Protein AF-0000000074122117 (afdb_homodimer)

Structure (mmCIF, N/CA/C/O backbone):
data_AF-0000000074122117-model_v1
#
loop_
_entity.id
_entity.type
_entity.pdbx_description
1 polymer 'Major facilitator superfamily (MFS) profile domain-containing protein'
#
loop_
_atom_site.group_PDB
_atom_site.id
_atom_site.type_symbol
_atom_site.label_atom_id
_atom_site.label_alt_id
_atom_site.label_comp_id
_atom_site.label_asym_id
_atom_site.label_entity_id
_atom_site.label_seq_id
_atom_site.pdbx_PDB_ins_code
_atom_site.Cartn_x
_atom_site.Cartn_y
_atom_site.Cartn_z
_atom_site.occupancy
_atom_site.B_iso_or_equiv
_atom_site.auth_seq_id
_atom_site.auth_comp_id
_atom_site.auth_asym_id
_atom_site.auth_atom_id
_atom_site.pdbx_PDB_model_num
ATOM 1 N N . MET A 1 1 ? -17.969 27.672 57.812 1 28.55 1 MET A N 1
ATOM 2 C CA . MET A 1 1 ? -18.094 28.297 56.5 1 28.55 1 MET A CA 1
ATOM 3 C C . MET A 1 1 ? -16.734 28.375 55.781 1 28.55 1 MET A C 1
ATOM 5 O O . MET A 1 1 ? -16.656 28.781 54.625 1 28.55 1 MET A O 1
ATOM 9 N N . GLU A 1 2 ? -15.688 28.516 56.375 1 30.06 2 GLU A N 1
ATOM 10 C CA . GLU A 1 2 ? -14.297 28.781 56 1 30.06 2 GLU A CA 1
ATOM 11 C C . GLU A 1 2 ? -13.688 27.578 55.25 1 30.06 2 GLU A C 1
ATOM 13 O O . GLU A 1 2 ? -12.906 27.75 54.312 1 30.06 2 GLU A O 1
ATOM 18 N N . PRO A 1 3 ? -13.758 26.375 55.938 1 35.97 3 PRO A N 1
ATOM 19 C CA . PRO A 1 3 ? -12.969 25.25 55.438 1 35.97 3 PRO A CA 1
ATOM 20 C C . PRO A 1 3 ? -13.367 24.828 54.031 1 35.97 3 PRO A C 1
ATOM 22 O O . PRO A 1 3 ? -12.617 24.125 53.375 1 35.97 3 PRO A O 1
ATOM 25 N N . LEU A 1 4 ? -14.664 24.875 53.688 1 36.16 4 LEU A N 1
ATOM 26 C CA . LEU A 1 4 ? -15.125 24.5 52.344 1 36.16 4 LEU A CA 1
ATOM 27 C C . LEU A 1 4 ? -14.422 25.328 51.281 1 36.16 4 LEU A C 1
ATOM 29 O O . LEU A 1 4 ? -14.367 24.906 50.125 1 36.16 4 LEU A O 1
ATOM 33 N N . GLU A 1 5 ? -14.125 26.547 51.531 1 36.44 5 GLU A N 1
ATOM 34 C CA . GLU A 1 5 ? -13.453 27.484 50.625 1 36.44 5 GLU A CA 1
ATOM 35 C C . GLU A 1 5 ? -12.031 27.016 50.312 1 36.44 5 GLU A C 1
ATOM 37 O O . GLU A 1 5 ? -11.539 27.25 49.219 1 36.44 5 GLU A O 1
ATOM 42 N N . GLU A 1 6 ? -11.289 26.609 51.281 1 34.12 6 GLU A N 1
ATOM 43 C CA . GLU A 1 6 ? -9.875 26.266 51.125 1 34.12 6 GLU A CA 1
ATOM 44 C C . GLU A 1 6 ? -9.703 25.047 50.219 1 34.12 6 GLU A C 1
ATOM 46 O O . GLU A 1 6 ? -8.711 24.953 49.469 1 34.12 6 GLU A O 1
ATOM 51 N N . MET A 1 7 ? -10.453 23.984 50.469 1 32.41 7 MET A N 1
ATOM 52 C CA . MET A 1 7 ? -10.273 22.75 49.688 1 32.41 7 MET A CA 1
ATOM 53 C C . MET A 1 7 ? -10.562 23.016 48.219 1 32.41 7 MET A C 1
ATOM 55 O O . MET A 1 7 ? -10.141 22.234 47.375 1 32.41 7 MET A O 1
ATOM 59 N N . ALA A 1 8 ? -11.5 23.875 47.781 1 37.84 8 ALA A N 1
ATOM 60 C CA . ALA A 1 8 ? -11.836 24.391 46.438 1 37.84 8 ALA A CA 1
ATOM 61 C C . ALA A 1 8 ? -10.609 25.016 45.781 1 37.84 8 ALA A C 1
ATOM 63 O O . ALA A 1 8 ? -10.547 25.109 44.562 1 37.84 8 ALA A O 1
ATOM 64 N N . GLU A 1 9 ? -9.742 25.672 46.406 1 34.53 9 GLU A N 1
ATOM 65 C CA . GLU A 1 9 ? -8.508 26.328 45.938 1 34.53 9 GLU A CA 1
ATOM 66 C C . GLU A 1 9 ? -7.465 25.312 45.531 1 34.53 9 GLU A C 1
ATOM 68 O O . GLU A 1 9 ? -6.637 25.594 44.656 1 34.53 9 GLU A O 1
ATOM 73 N N . ILE A 1 10 ? -6.988 24.344 46.312 1 32.84 10 ILE A N 1
ATOM 74 C CA . ILE A 1 10 ? -5.906 23.391 46.125 1 32.84 10 ILE A CA 1
ATOM 75 C C . ILE A 1 10 ? -6.293 22.359 45.094 1 32.84 10 ILE A C 1
ATOM 77 O O . ILE A 1 10 ? -5.586 21.359 44.875 1 32.84 10 ILE A O 1
ATOM 81 N N . LEU A 1 11 ? -7.617 22.078 44.844 1 33.84 11 LEU A N 1
ATOM 82 C CA . LEU A 1 11 ? -7.922 21.062 43.812 1 33.84 11 LEU A CA 1
ATOM 83 C C . LEU A 1 11 ? -7.191 21.375 42.5 1 33.84 11 LEU A C 1
ATOM 85 O O . LEU A 1 11 ? -7.383 22.438 41.938 1 33.84 11 LEU A O 1
ATOM 89 N N . PRO A 1 12 ? -5.934 20.984 42.406 1 33.81 12 PRO A N 1
ATOM 90 C CA . PRO A 1 12 ? -4.996 21.469 41.406 1 33.81 12 PRO A CA 1
ATOM 91 C C . PRO A 1 12 ? -5.664 21.734 40.062 1 33.81 12 PRO A C 1
ATOM 93 O O . PRO A 1 12 ? -6.633 21.047 39.688 1 33.81 12 PRO A O 1
ATOM 96 N N . ASN A 1 13 ? -5.879 22.953 39.5 1 31.83 13 ASN A N 1
ATOM 97 C CA . ASN A 1 13 ? -6.457 23.5 38.281 1 31.83 13 ASN A CA 1
ATOM 98 C C . ASN A 1 13 ? -6.23 22.578 37.094 1 31.83 13 ASN A C 1
ATOM 100 O O . ASN A 1 13 ? -5.211 22.688 36.406 1 31.83 13 ASN A O 1
ATOM 104 N N . VAL A 1 14 ? -6.363 21.297 37.125 1 38.88 14 VAL A N 1
ATOM 105 C CA . VAL A 1 14 ? -6.566 20.281 36.094 1 38.88 14 VAL A CA 1
ATOM 106 C C . VAL A 1 14 ? -7.371 20.859 34.938 1 38.88 14 VAL A C 1
ATOM 108 O O . VAL A 1 14 ? -8.602 20.922 35 1 38.88 14 VAL A O 1
ATOM 111 N N . SER A 1 15 ? -7.148 22.109 34.438 1 35.97 15 SER A N 1
ATOM 112 C CA . SER A 1 15 ? -7.707 23.125 33.531 1 35.97 15 SER A CA 1
ATOM 113 C C . SER A 1 15 ? -8.242 22.516 32.25 1 35.97 15 SER A C 1
ATOM 115 O O . SER A 1 15 ? -7.809 21.438 31.844 1 35.97 15 SER A O 1
ATOM 117 N N . ALA A 1 16 ? -9.43 22.984 31.656 1 43 16 ALA A N 1
ATOM 118 C CA . ALA A 1 16 ? -10.086 22.766 30.359 1 43 16 ALA A CA 1
ATOM 119 C C . ALA A 1 16 ? -9.055 22.453 29.281 1 43 16 ALA A C 1
ATOM 121 O O . ALA A 1 16 ? -9.328 21.672 28.359 1 43 16 ALA A O 1
ATOM 122 N N . SER A 1 17 ? -7.887 22.875 29.516 1 45.34 17 SER A N 1
ATOM 123 C CA . SER A 1 17 ? -6.773 22.656 28.594 1 45.34 17 SER A CA 1
ATOM 124 C C . SER A 1 17 ? -6.258 21.219 28.672 1 45.34 17 SER A C 1
ATOM 126 O O . SER A 1 17 ? -5.875 20.625 27.672 1 45.34 17 SER A O 1
ATOM 128 N N . SER A 1 18 ? -6.191 20.656 29.953 1 45.94 18 SER A N 1
ATOM 129 C CA . SER A 1 18 ? -5.695 19.281 30.109 1 45.94 18 SER A CA 1
ATOM 130 C C . SER A 1 18 ? -6.707 18.266 29.594 1 45.94 18 SER A C 1
ATOM 132 O O . SER A 1 18 ? -6.328 17.25 29 1 45.94 18 SER A O 1
ATOM 134 N N . ILE A 1 19 ? -7.957 18.359 30.062 1 41.88 19 ILE A N 1
ATOM 135 C CA . ILE A 1 19 ? -9.016 17.484 29.578 1 41.88 19 ILE A CA 1
ATOM 136 C C . ILE A 1 19 ? -9.125 17.578 28.062 1 41.88 19 ILE A C 1
ATOM 138 O O . ILE A 1 19 ? -9.297 16.562 27.375 1 41.88 19 ILE A O 1
ATOM 142 N N . GLU A 1 20 ? -9.125 18.891 27.625 1 44.41 20 GLU A N 1
ATOM 143 C CA . GLU A 1 20 ? -9.109 19.125 26.188 1 44.41 20 GLU A CA 1
ATOM 144 C C . GLU A 1 20 ? -7.93 18.406 25.531 1 44.41 20 GLU A C 1
ATOM 146 O O . GLU A 1 20 ? -8.07 17.859 24.438 1 44.41 20 GLU A O 1
ATOM 151 N N . LYS A 1 21 ? -6.961 18.594 26.328 1 50.91 21 LYS A N 1
ATOM 152 C CA . LYS A 1 21 ? -5.766 17.922 25.828 1 50.91 21 LYS A CA 1
ATOM 153 C C . LYS A 1 21 ? -5.941 16.406 25.844 1 50.91 21 LYS A C 1
ATOM 155 O O . LYS A 1 21 ? -5.473 15.711 24.938 1 50.91 21 LYS A O 1
ATOM 160 N N . GLN A 1 22 ? -6.637 15.906 26.922 1 49.81 22 GLN A N 1
ATOM 161 C CA . GLN A 1 22 ? -6.809 14.469 27.078 1 49.81 22 GLN A CA 1
ATOM 162 C C . GLN A 1 22 ? -7.766 13.914 26.031 1 49.81 22 GLN A C 1
ATOM 164 O O . GLN A 1 22 ? -7.543 12.828 25.484 1 49.81 22 GLN A O 1
ATOM 169 N N . LYS A 1 23 ? -9.008 14.508 26 1 52 23 LYS A N 1
ATOM 170 C CA . LYS A 1 23 ? -10 14.078 25.016 1 52 23 LYS A CA 1
ATOM 171 C C . LYS A 1 23 ? -9.438 14.141 23.609 1 52 23 LYS A C 1
ATOM 173 O O . LYS A 1 23 ? -9.695 13.258 22.781 1 52 23 LYS A O 1
ATOM 178 N N . LEU A 1 24 ? -8.766 15.203 23.484 1 55.75 24 LEU A N 1
ATOM 179 C CA . LEU A 1 24 ? -8.078 15.359 22.203 1 55.75 24 LEU A CA 1
ATOM 180 C C . LEU A 1 24 ? -7.133 14.188 21.953 1 55.75 24 LEU A C 1
ATOM 182 O O . LEU A 1 24 ? -7.02 13.711 20.828 1 55.75 24 LEU A O 1
ATOM 186 N N . SER A 1 25 ? -6.871 13.672 23.203 1 63.41 25 SER A N 1
ATOM 187 C CA . SER A 1 25 ? -5.934 12.562 23.125 1 63.41 25 SER A CA 1
ATOM 188 C C . SER A 1 25 ? -6.641 11.273 22.719 1 63.41 25 SER A C 1
ATOM 190 O O . SER A 1 25 ? -6.141 10.508 21.891 1 63.41 25 SER A O 1
ATOM 192 N N . TRP A 1 26 ? -7.938 11.172 23.359 1 68.5 26 TRP A N 1
ATOM 193 C CA . TRP A 1 26 ? -8.656 9.938 23.062 1 68.5 26 TRP A CA 1
ATOM 194 C C . TRP A 1 26 ? -9.102 9.898 21.594 1 68.5 26 TRP A C 1
ATOM 196 O O . TRP A 1 26 ? -8.969 8.875 20.922 1 68.5 26 TRP A O 1
ATOM 206 N N . TRP A 1 27 ? -9.562 11.031 21.156 1 71.5 27 TRP A N 1
ATOM 207 C CA . TRP A 1 27 ? -10.016 11.102 19.766 1 71.5 27 TRP A CA 1
ATOM 208 C C . TRP A 1 27 ? -8.836 10.977 18.812 1 71.5 27 TRP A C 1
ATOM 210 O O . TRP A 1 27 ? -8.961 10.391 17.734 1 71.5 27 TRP A O 1
ATOM 220 N N . ALA A 1 28 ? -7.812 11.453 19.312 1 74 28 ALA A N 1
ATOM 221 C CA . ALA A 1 28 ? -6.605 11.336 18.5 1 74 28 ALA A CA 1
ATOM 222 C C . ALA A 1 28 ? -6.156 9.883 18.391 1 74 28 ALA A C 1
ATOM 224 O O . ALA A 1 28 ? -5.762 9.43 17.312 1 74 28 ALA A O 1
ATOM 225 N N . PHE A 1 29 ? -6.383 9.273 19.5 1 75.19 29 PHE A N 1
ATOM 226 C CA . PHE A 1 29 ? -6.004 7.863 19.516 1 75.19 29 PHE A CA 1
ATOM 227 C C . PHE A 1 29 ? -6.887 7.055 18.578 1 75.19 29 PHE A C 1
ATOM 229 O O . PHE A 1 29 ? -6.391 6.258 17.781 1 75.19 29 PHE A O 1
ATOM 236 N N . TRP A 1 30 ? -8.109 7.297 18.609 1 77.44 30 TRP A N 1
ATOM 237 C CA . TRP A 1 30 ? -9.039 6.543 17.781 1 77.44 30 TRP A CA 1
ATOM 238 C C . TRP A 1 30 ? -8.852 6.887 16.297 1 77.44 30 TRP A C 1
ATOM 240 O O . TRP A 1 30 ? -9 6.023 15.438 1 77.44 30 TRP A O 1
ATOM 250 N N . SER A 1 31 ? -8.477 8.109 16.141 1 79.44 31 SER A N 1
ATOM 251 C CA . SER A 1 31 ? -8.273 8.516 14.75 1 79.44 31 SER A CA 1
ATOM 252 C C . SER A 1 31 ? -7.043 7.844 14.148 1 79.44 31 SER A C 1
ATOM 254 O O . SER A 1 31 ? -7.039 7.465 12.977 1 79.44 31 SER A O 1
ATOM 256 N N . VAL A 1 32 ? -6.113 7.633 15.008 1 80.44 32 VAL A N 1
ATOM 257 C CA . VAL A 1 32 ? -4.902 6.957 14.547 1 80.44 32 VAL A CA 1
ATOM 258 C C . VAL A 1 32 ? -5.195 5.48 14.297 1 80.44 32 VAL A C 1
ATOM 260 O O . VAL A 1 32 ? -4.734 4.906 13.312 1 80.44 32 VAL A O 1
ATOM 263 N N . PHE A 1 33 ? -5.953 4.961 15.133 1 82.56 33 PHE A N 1
ATOM 264 C CA . PHE A 1 33 ? -6.332 3.557 15.008 1 82.56 33 PHE A CA 1
ATOM 265 C C . PHE A 1 33 ? -7.148 3.326 13.742 1 82.56 33 PHE A C 1
ATOM 267 O O . PHE A 1 33 ? -6.902 2.367 13.008 1 82.56 33 PHE A O 1
ATOM 274 N N . LEU A 1 34 ? -7.992 4.184 13.5 1 82.81 34 LEU A N 1
ATOM 275 C CA . LEU A 1 34 ? -8.836 4.082 12.312 1 82.81 34 LEU A CA 1
ATOM 276 C C . LEU A 1 34 ? -7.996 4.203 11.047 1 82.81 34 LEU A C 1
ATOM 278 O O . LEU A 1 34 ? -8.188 3.439 10.094 1 82.81 34 LEU A O 1
ATOM 282 N N . THR A 1 35 ? -7.129 5.117 11.141 1 82.81 35 THR A N 1
ATOM 283 C CA . THR A 1 35 ? -6.281 5.32 9.969 1 82.81 35 THR A CA 1
ATOM 284 C C . THR A 1 35 ? -5.348 4.129 9.766 1 82.81 35 THR A C 1
ATOM 286 O O . THR A 1 35 ? -5.109 3.707 8.633 1 82.81 35 THR A O 1
ATOM 289 N N . TYR A 1 36 ? -4.938 3.531 10.852 1 86.12 36 TYR A N 1
ATOM 290 C CA . TYR A 1 36 ? -4.035 2.387 10.781 1 86.12 36 TYR A CA 1
ATOM 291 C C . TYR A 1 36 ? -4.746 1.165 10.211 1 86.12 36 TYR A C 1
ATOM 293 O O . TYR A 1 36 ? -4.258 0.539 9.273 1 86.12 36 TYR A O 1
ATOM 301 N N . PHE A 1 37 ? -5.867 0.873 10.656 1 87.81 37 PHE A N 1
ATOM 302 C CA . PHE A 1 37 ? -6.535 -0.372 10.289 1 87.81 37 PHE A CA 1
ATOM 303 C C . PHE A 1 37 ? -7.355 -0.193 9.023 1 87.81 37 PHE A C 1
ATOM 305 O O . PHE A 1 37 ? -7.453 -1.111 8.203 1 87.81 37 PHE A O 1
ATOM 312 N N . ALA A 1 38 ? -8 0.955 8.852 1 79.56 38 ALA A N 1
ATOM 313 C CA . ALA A 1 38 ? -8.867 1.18 7.695 1 79.56 38 ALA A CA 1
ATOM 314 C C . ALA A 1 38 ? -8.047 1.416 6.434 1 79.56 38 ALA A C 1
ATOM 316 O O . ALA A 1 38 ? -8.461 1.032 5.336 1 79.56 38 ALA A O 1
ATOM 317 N N . GLY A 1 39 ? -7.031 2.084 6.609 1 77.44 39 GLY A N 1
ATOM 318 C CA . GLY A 1 39 ? -6.273 2.479 5.434 1 77.44 39 GLY A CA 1
ATOM 319 C C . GLY A 1 39 ? -5.203 1.476 5.047 1 77.44 39 GLY A C 1
ATOM 320 O O . GLY A 1 39 ? -5.453 0.561 4.258 1 77.44 39 GLY A O 1
ATOM 321 N N . GLY A 1 40 ? -4.215 1.462 5.891 1 82.12 40 GLY A N 1
ATOM 322 C CA . GLY A 1 40 ? -3.023 0.724 5.496 1 82.12 40 GLY A CA 1
ATOM 323 C C . GLY A 1 40 ? -3.141 -0.769 5.742 1 82.12 40 GLY A C 1
ATOM 324 O O . GLY A 1 40 ? -2.781 -1.574 4.879 1 82.12 40 GLY A O 1
ATOM 325 N N . PHE A 1 41 ? -3.742 -1.18 6.816 1 91.88 41 PHE A N 1
ATOM 326 C CA . PHE A 1 41 ? -3.768 -2.592 7.184 1 91.88 41 PHE A CA 1
ATOM 327 C C . PHE A 1 41 ? -4.691 -3.373 6.258 1 91.88 41 PHE A C 1
ATOM 329 O O . PHE A 1 41 ? -4.332 -4.449 5.773 1 91.88 41 PHE A O 1
ATOM 336 N N . GLN A 1 42 ? -5.875 -2.805 6.105 1 90.62 42 GLN A N 1
ATOM 337 C CA . GLN A 1 42 ? -6.836 -3.467 5.227 1 90.62 42 GLN A CA 1
ATOM 338 C C . GLN A 1 42 ? -6.293 -3.582 3.805 1 90.62 42 GLN A C 1
ATOM 340 O O . GLN A 1 42 ? -6.488 -4.602 3.143 1 90.62 42 GLN A O 1
ATOM 345 N N . TYR A 1 43 ? -5.68 -2.613 3.393 1 88.62 43 TYR A N 1
ATOM 346 C CA . TYR A 1 43 ? -5.078 -2.615 2.062 1 88.62 43 TYR A CA 1
ATOM 347 C C . TYR A 1 43 ? -4.012 -3.697 1.951 1 88.62 43 TYR A C 1
ATOM 349 O O . TYR A 1 43 ? -4.031 -4.504 1.019 1 88.62 43 TYR A O 1
ATOM 357 N N . GLY A 1 44 ? -3.143 -3.711 2.879 1 89.5 44 GLY A N 1
ATOM 358 C CA . GLY A 1 44 ? -2.07 -4.691 2.877 1 89.5 44 GLY A CA 1
ATOM 359 C C . GLY A 1 44 ? -2.568 -6.121 2.969 1 89.5 44 GLY A C 1
ATOM 360 O O . GLY A 1 44 ? -2.078 -7 2.256 1 89.5 44 GLY A O 1
ATOM 361 N N . TYR A 1 45 ? -3.525 -6.301 3.779 1 92.81 45 TYR A N 1
ATOM 362 C CA . TYR A 1 45 ? -4.051 -7.652 3.951 1 92.81 45 TYR A CA 1
ATOM 363 C C . TYR A 1 45 ? -4.758 -8.125 2.689 1 92.81 45 TYR A C 1
ATOM 365 O O . TYR A 1 45 ? -4.637 -9.289 2.303 1 92.81 45 TYR A O 1
ATOM 373 N N . SER A 1 46 ? -5.496 -7.227 2.141 1 90.94 46 SER A N 1
ATOM 374 C CA . SER A 1 46 ? -6.242 -7.602 0.945 1 90.94 46 SER A CA 1
ATOM 375 C C . SER A 1 46 ? -5.305 -7.965 -0.202 1 90.94 46 SER A C 1
ATOM 377 O O . SER A 1 46 ? -5.586 -8.883 -0.976 1 90.94 46 SER A O 1
ATOM 379 N N . ILE A 1 47 ? -4.246 -7.258 -0.301 1 88.25 47 ILE A N 1
ATOM 380 C CA . ILE A 1 47 ? -3.273 -7.547 -1.351 1 88.25 47 ILE A CA 1
ATOM 381 C C . ILE A 1 47 ? -2.49 -8.805 -0.991 1 88.25 47 ILE A C 1
ATOM 383 O O . ILE A 1 47 ? -2.336 -9.711 -1.819 1 88.25 47 ILE A O 1
ATOM 387 N N . GLY A 1 48 ? -2.064 -8.891 0.208 1 90.62 48 GLY A N 1
ATOM 388 C CA . GLY A 1 48 ? -1.232 -10 0.648 1 90.62 48 GLY A CA 1
ATOM 389 C C . GLY A 1 48 ? -1.962 -11.336 0.65 1 90.62 48 GLY A C 1
ATOM 390 O O . GLY A 1 48 ? -1.375 -12.367 0.334 1 90.62 48 GLY A O 1
ATOM 391 N N . SER A 1 49 ? -3.209 -11.312 0.997 1 91.31 49 SER A N 1
ATOM 392 C CA . SER A 1 49 ? -3.959 -12.555 1.098 1 91.31 49 SER A CA 1
ATOM 393 C C . SER A 1 49 ? -4.098 -13.234 -0.263 1 91.31 49 SER A C 1
ATOM 395 O O . SER A 1 49 ? -3.916 -14.445 -0.382 1 91.31 49 SER A O 1
ATOM 397 N N . VAL A 1 50 ? -4.355 -12.445 -1.259 1 89.31 50 VAL A N 1
ATOM 398 C CA . VAL A 1 50 ? -4.516 -13 -2.598 1 89.31 50 VAL A CA 1
ATOM 399 C C . VAL A 1 50 ? -3.158 -13.43 -3.146 1 89.31 50 VAL A C 1
ATOM 401 O O . VAL A 1 50 ? -3.037 -14.5 -3.75 1 89.31 50 VAL A O 1
ATOM 404 N N . ASN A 1 51 ? -2.18 -12.656 -2.855 1 88.75 51 ASN A N 1
ATOM 405 C CA . ASN A 1 51 ? -0.846 -12.977 -3.352 1 88.75 51 ASN A CA 1
ATOM 406 C C . ASN A 1 51 ? -0.289 -14.234 -2.688 1 88.75 51 ASN A C 1
ATOM 408 O O . ASN A 1 51 ? 0.368 -15.047 -3.34 1 88.75 51 ASN A O 1
ATOM 412 N N . ALA A 1 52 ? -0.532 -14.32 -1.439 1 88.06 52 ALA A N 1
ATOM 413 C CA . ALA A 1 52 ? -0.036 -15.477 -0.702 1 88.06 52 ALA A CA 1
ATOM 414 C C . ALA A 1 52 ? -0.725 -16.766 -1.166 1 88.06 52 ALA A C 1
ATOM 416 O O . ALA A 1 52 ? -0.13 -17.844 -1.131 1 88.06 52 ALA A O 1
ATOM 417 N N . ALA A 1 53 ? -1.946 -16.641 -1.611 1 87.62 53 ALA A N 1
ATOM 418 C CA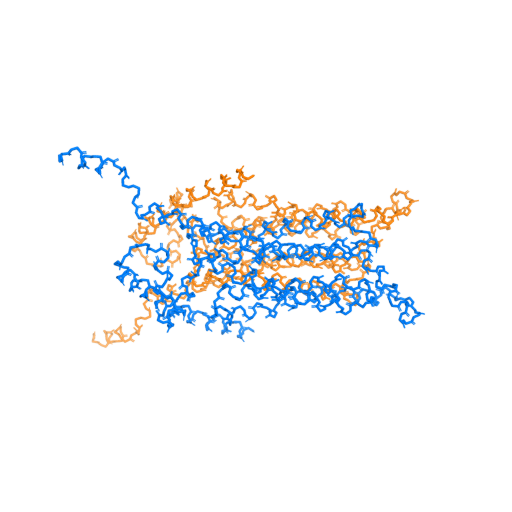 . ALA A 1 53 ? -2.705 -17.812 -2.068 1 87.62 53 ALA A CA 1
ATOM 419 C C . ALA A 1 53 ? -2.699 -17.906 -3.59 1 87.62 53 ALA A C 1
ATOM 421 O O . ALA A 1 53 ? -3.65 -18.406 -4.191 1 87.62 53 ALA A O 1
ATOM 422 N N . ALA A 1 54 ? -1.678 -17.453 -4.125 1 86.81 54 ALA A N 1
ATOM 423 C CA . ALA A 1 54 ? -1.607 -17.438 -5.582 1 86.81 54 ALA A CA 1
ATOM 424 C C . ALA A 1 54 ? -1.668 -18.844 -6.152 1 86.81 54 ALA A C 1
ATOM 426 O O . ALA A 1 54 ? -2.406 -19.109 -7.105 1 86.81 54 ALA A O 1
ATOM 427 N N . VAL A 1 55 ? -0.959 -19.812 -5.527 1 83.62 55 VAL A N 1
ATOM 428 C CA . VAL A 1 55 ? -0.851 -21.172 -6.047 1 83.62 55 VAL A CA 1
ATOM 429 C C . VAL A 1 55 ? -2.207 -21.859 -5.953 1 83.62 55 VAL A C 1
ATOM 431 O O . VAL A 1 55 ? -2.742 -22.328 -6.965 1 83.62 55 VAL A O 1
ATOM 434 N N . PRO A 1 56 ? -2.787 -21.844 -4.82 1 86.25 56 PRO A N 1
ATOM 435 C CA . PRO A 1 56 ? -4.086 -22.516 -4.75 1 86.25 56 PRO A CA 1
ATOM 436 C C . PRO A 1 56 ? -5.164 -21.812 -5.574 1 86.25 56 PRO A C 1
ATOM 438 O O . PRO A 1 56 ? -6.062 -22.469 -6.105 1 86.25 56 PRO A O 1
ATOM 441 N N . ILE A 1 57 ? -5.105 -20.594 -5.723 1 87 57 ILE A N 1
ATOM 442 C CA . ILE A 1 57 ? -6.094 -19.875 -6.516 1 87 57 ILE A CA 1
ATOM 443 C C . ILE A 1 57 ? -5.926 -20.219 -7.992 1 87 57 ILE A C 1
ATOM 445 O O . ILE A 1 57 ? -6.914 -20.422 -8.703 1 87 57 ILE A O 1
ATOM 449 N N . GLN A 1 58 ? -4.715 -20.281 -8.383 1 85.81 58 GLN A N 1
ATOM 450 C CA . GLN A 1 58 ? -4.465 -20.625 -9.773 1 85.81 58 GLN A CA 1
ATOM 451 C C . GLN A 1 58 ? -4.898 -22.062 -10.07 1 85.81 58 GLN A C 1
ATOM 453 O O . GLN A 1 58 ? -5.422 -22.344 -11.148 1 85.81 58 GLN A O 1
ATOM 458 N N . THR A 1 59 ? -4.648 -22.906 -9.133 1 84.38 59 THR A N 1
ATOM 459 C CA . THR A 1 59 ? -5.109 -24.281 -9.281 1 84.38 59 THR A CA 1
ATOM 460 C C . THR A 1 59 ? -6.633 -24.328 -9.344 1 84.38 59 THR A C 1
ATOM 462 O O . THR A 1 59 ? -7.195 -25.078 -10.148 1 84.38 59 THR A O 1
ATOM 465 N N . ALA A 1 60 ? -7.242 -23.562 -8.547 1 85.81 60 ALA A N 1
ATOM 466 C CA . ALA A 1 60 ? -8.703 -23.516 -8.547 1 85.81 60 ALA A CA 1
ATOM 467 C C . ALA A 1 60 ? -9.234 -22.953 -9.859 1 85.81 60 ALA A C 1
ATOM 469 O O . ALA A 1 60 ? -10.266 -23.422 -10.367 1 85.81 60 ALA A O 1
ATOM 470 N N . LEU A 1 61 ? -8.57 -22 -10.359 1 86.38 61 LEU A N 1
ATOM 471 C CA . LEU A 1 61 ? -8.977 -21.406 -11.625 1 86.38 61 LEU A CA 1
ATOM 472 C C . LEU A 1 61 ? -8.906 -22.438 -12.75 1 86.38 61 LEU A C 1
ATOM 474 O O . LEU A 1 61 ? -9.766 -22.469 -13.633 1 86.38 61 LEU A O 1
ATOM 478 N N . GLN A 1 62 ? -7.867 -23.172 -12.664 1 85.25 62 GLN A N 1
ATOM 479 C CA . GLN A 1 62 ? -7.723 -24.234 -13.648 1 85.25 62 GLN A CA 1
ATOM 480 C C . GLN A 1 62 ? -8.852 -25.266 -13.523 1 85.25 62 GLN A C 1
ATOM 482 O O . GLN A 1 62 ? -9.398 -25.719 -14.531 1 85.25 62 GLN A O 1
ATOM 487 N N . ASP A 1 63 ? -9.18 -25.594 -12.344 1 84.81 63 ASP A N 1
ATOM 488 C CA . ASP A 1 63 ? -10.242 -26.562 -12.094 1 84.81 63 ASP A CA 1
ATOM 489 C C . ASP A 1 63 ? -11.594 -26.031 -12.555 1 84.81 63 ASP A C 1
ATOM 491 O O . ASP A 1 63 ? -12.391 -26.766 -13.133 1 84.81 63 ASP A O 1
ATOM 495 N N . TYR A 1 64 ? -11.805 -24.75 -12.219 1 83.75 64 TYR A N 1
ATOM 496 C CA . TYR A 1 64 ? -13.07 -24.141 -12.625 1 83.75 64 TYR A CA 1
ATOM 497 C C . TYR A 1 64 ? -13.203 -24.094 -14.141 1 83.75 64 TYR A C 1
ATOM 499 O O . TYR A 1 64 ? -14.281 -24.359 -14.68 1 83.75 64 TYR A O 1
ATOM 507 N N . HIS A 1 65 ? -12.148 -23.734 -14.797 1 82.5 65 HIS A N 1
ATOM 508 C CA . HIS A 1 65 ? -12.156 -23.688 -16.25 1 82.5 65 HIS A CA 1
ATOM 509 C C . HIS A 1 65 ? -12.352 -25.062 -16.859 1 82.5 65 HIS A C 1
ATOM 511 O O . HIS A 1 65 ? -13.047 -25.219 -17.859 1 82.5 65 HIS A O 1
ATOM 517 N N . MET A 1 66 ? -11.711 -26.031 -16.281 1 83.25 66 MET A N 1
ATOM 518 C CA . MET A 1 66 ? -11.883 -27.406 -16.734 1 83.25 66 MET A CA 1
ATOM 519 C C . MET A 1 66 ? -13.328 -27.859 -16.578 1 83.25 66 MET A C 1
ATOM 521 O O . MET A 1 66 ? -13.867 -28.547 -17.453 1 83.25 66 MET A O 1
ATOM 525 N N . MET A 1 67 ? -13.922 -27.516 -15.555 1 81.62 67 MET A N 1
ATOM 526 C CA . MET A 1 67 ? -15.305 -27.891 -15.297 1 81.62 67 MET A CA 1
ATOM 527 C C . MET A 1 67 ? -16.25 -27.172 -16.25 1 81.62 67 MET A C 1
ATOM 529 O O . MET A 1 67 ? -17.234 -27.766 -16.719 1 81.62 67 MET A O 1
ATOM 533 N N . ARG A 1 68 ? -15.922 -25.953 -16.578 1 79.38 68 ARG A N 1
ATOM 534 C CA . ARG A 1 68 ? -16.812 -25.141 -17.406 1 79.38 68 ARG A CA 1
ATOM 535 C C . ARG A 1 68 ? -16.578 -25.422 -18.891 1 79.38 68 ARG A C 1
ATOM 537 O O . ARG A 1 68 ? -17.531 -25.5 -19.672 1 79.38 68 ARG A O 1
ATOM 544 N N . HIS A 1 69 ? -15.273 -25.453 -19.25 1 81.5 69 HIS A N 1
ATOM 545 C CA . HIS A 1 69 ? -14.961 -25.531 -20.672 1 81.5 69 HIS A CA 1
ATOM 546 C C . HIS A 1 69 ? -14.391 -26.906 -21.047 1 81.5 69 HIS A C 1
ATOM 548 O O . HIS A 1 69 ? -14.172 -27.188 -22.219 1 81.5 69 HIS A O 1
ATOM 554 N N . ASN A 1 70 ? -14.188 -27.859 -20.047 1 80.25 70 ASN A N 1
ATOM 555 C CA . ASN A 1 70 ? -13.648 -29.203 -20.266 1 80.25 70 ASN A CA 1
ATOM 556 C C . ASN A 1 70 ? -12.289 -29.156 -20.953 1 80.25 70 ASN A C 1
ATOM 558 O O . ASN A 1 70 ? -11.984 -29.984 -21.812 1 80.25 70 ASN A O 1
ATOM 562 N N . GLN A 1 71 ? -11.578 -28.031 -20.844 1 82.88 71 GLN A N 1
ATOM 563 C CA . GLN A 1 71 ? -10.234 -27.859 -21.375 1 82.88 71 GLN A CA 1
ATOM 564 C C . GLN A 1 71 ? -9.312 -27.188 -20.344 1 82.88 71 GLN A C 1
ATOM 566 O O . GLN A 1 71 ? -9.781 -26.438 -19.484 1 82.88 71 GLN A O 1
ATOM 571 N N . THR A 1 72 ? -8.047 -27.719 -20.406 1 82.94 72 THR A N 1
ATOM 572 C CA . THR A 1 72 ? -7.066 -27.094 -19.516 1 82.94 72 THR A CA 1
ATOM 573 C C . THR A 1 72 ? -6.613 -25.75 -20.078 1 82.94 72 THR A C 1
ATOM 575 O O . THR A 1 72 ? -6.504 -25.578 -21.297 1 82.94 72 THR A O 1
ATOM 578 N N . MET A 1 73 ? -6.52 -24.844 -19.266 1 81.31 73 MET A N 1
ATOM 579 C CA . MET A 1 73 ? -6.078 -23.516 -19.688 1 81.31 73 MET A CA 1
ATOM 580 C C . MET A 1 73 ? -4.59 -23.516 -20.016 1 81.31 73 MET A C 1
ATOM 582 O O . MET A 1 73 ? -3.805 -24.219 -19.359 1 81.31 73 MET A O 1
ATOM 586 N N . THR A 1 74 ? -4.363 -22.828 -21.078 1 80.88 74 THR A N 1
ATOM 587 C CA . THR A 1 74 ? -2.959 -22.594 -21.391 1 80.88 74 THR A CA 1
ATOM 588 C C . THR A 1 74 ? -2.316 -21.688 -20.359 1 80.88 74 THR A C 1
ATOM 590 O O . THR A 1 74 ? -3.016 -20.984 -19.609 1 80.88 74 THR A O 1
ATOM 593 N N . GLU A 1 75 ? -1.046 -21.734 -20.25 1 78 75 GLU A N 1
ATOM 594 C CA . GLU A 1 75 ? -0.309 -20.875 -19.328 1 78 75 GLU A CA 1
ATOM 595 C C . GLU A 1 75 ? -0.644 -19.406 -19.562 1 78 75 GLU A C 1
ATOM 597 O O . GLU A 1 75 ? -0.752 -18.641 -18.609 1 78 75 GLU A O 1
ATOM 602 N N . ASN A 1 76 ? -0.879 -19.109 -20.797 1 80.12 76 ASN A N 1
ATOM 603 C CA . ASN A 1 76 ? -1.209 -17.719 -21.156 1 80.12 76 ASN A CA 1
ATOM 604 C C . ASN A 1 76 ? -2.59 -17.328 -20.641 1 80.12 76 ASN A C 1
ATOM 606 O O . ASN A 1 76 ? -2.768 -16.234 -20.094 1 80.12 76 ASN A O 1
ATOM 610 N N . GLN A 1 77 ? -3.551 -18.266 -20.812 1 83.44 77 GLN A N 1
ATOM 611 C CA . GLN A 1 77 ? -4.906 -17.984 -20.344 1 83.44 77 GLN A CA 1
ATOM 612 C C . GLN A 1 77 ? -4.953 -17.859 -18.828 1 83.44 77 GLN A C 1
ATOM 614 O O . GLN A 1 77 ? -5.656 -17 -18.297 1 83.44 77 GLN A O 1
ATOM 619 N N . LEU A 1 78 ? -4.176 -18.703 -18.203 1 84.56 78 LEU A N 1
ATOM 620 C CA . LEU A 1 78 ? -4.109 -18.672 -16.75 1 84.56 78 LEU A CA 1
ATOM 621 C C . LEU A 1 78 ? -3.475 -17.375 -16.266 1 84.56 78 LEU A C 1
ATOM 623 O O . LEU A 1 78 ? -3.943 -16.766 -15.305 1 84.56 78 LEU A O 1
ATOM 627 N N . GLN A 1 79 ? -2.5 -16.938 -17 1 84.31 79 GLN A N 1
ATOM 628 C CA . GLN A 1 79 ? -1.81 -15.703 -16.609 1 84.31 79 GLN A CA 1
ATOM 629 C C . GLN A 1 79 ? -2.711 -14.484 -16.797 1 84.31 79 GLN A C 1
ATOM 631 O O . GLN A 1 79 ? -2.715 -13.578 -15.961 1 84.31 79 GLN A O 1
ATOM 636 N N . VAL A 1 80 ? -3.443 -14.484 -17.812 1 84.62 80 VAL A N 1
ATOM 637 C CA . VAL A 1 80 ? -4.34 -13.367 -18.094 1 84.62 80 VAL A CA 1
ATOM 638 C C . VAL A 1 80 ? -5.422 -13.297 -17.016 1 84.62 80 VAL A C 1
ATOM 640 O O . VAL A 1 80 ? -5.762 -12.211 -16.531 1 84.62 80 VAL A O 1
ATOM 643 N N . LYS A 1 81 ? -5.949 -14.453 -16.703 1 87.62 81 LYS A N 1
ATOM 644 C CA . LYS A 1 81 ? -6.969 -14.492 -15.664 1 87.62 81 LYS A CA 1
ATOM 645 C C . LYS A 1 81 ? -6.398 -14.07 -14.312 1 87.62 81 LYS A C 1
ATOM 647 O O . LYS A 1 81 ? -7.043 -13.336 -13.562 1 87.62 81 LYS A O 1
ATOM 652 N N . TRP A 1 82 ? -5.203 -14.484 -14.062 1 88.75 82 TRP A N 1
ATOM 653 C CA . TRP A 1 82 ? -4.535 -14.141 -12.805 1 88.75 82 TRP A CA 1
ATOM 654 C C . TRP A 1 82 ? -4.293 -12.641 -12.711 1 88.75 82 TRP A C 1
ATOM 656 O O . TRP A 1 82 ? -4.66 -12.008 -11.719 1 88.75 82 TRP A O 1
ATOM 666 N N . VAL A 1 83 ? -3.797 -12.086 -13.773 1 87.12 83 VAL A N 1
ATOM 667 C CA . VAL A 1 83 ? -3.48 -10.656 -13.789 1 87.12 83 VAL A CA 1
ATOM 668 C C . VAL A 1 83 ? -4.766 -9.844 -13.703 1 87.12 83 VAL A C 1
ATOM 670 O O . VAL A 1 83 ? -4.793 -8.773 -13.086 1 87.12 83 VAL A O 1
ATOM 673 N N . SER A 1 84 ? -5.789 -10.383 -14.297 1 89.31 84 SER A N 1
ATOM 674 C CA . SER A 1 84 ? -7.078 -9.695 -14.227 1 89.31 84 SER A CA 1
ATOM 675 C C . SER A 1 84 ? -7.59 -9.641 -12.789 1 89.31 84 SER A C 1
ATOM 677 O O . SER A 1 84 ? -8.141 -8.625 -12.367 1 89.31 84 SER A O 1
ATOM 679 N N . ILE A 1 85 ? -7.402 -10.695 -12.055 1 90.25 85 ILE A N 1
ATOM 680 C CA . ILE A 1 85 ? -7.812 -10.75 -10.656 1 90.25 85 ILE A CA 1
ATOM 681 C C . ILE A 1 85 ? -6.988 -9.766 -9.836 1 90.25 85 ILE A C 1
ATOM 683 O O . ILE A 1 85 ? -7.527 -9.047 -8.992 1 90.25 85 ILE A O 1
ATOM 687 N N . LEU A 1 86 ? -5.746 -9.68 -10.172 1 90.56 86 LEU A N 1
ATOM 688 C CA . LEU A 1 86 ? -4.848 -8.789 -9.445 1 90.56 86 LEU A CA 1
ATOM 689 C C . LEU A 1 86 ? -5.156 -7.328 -9.766 1 90.56 86 LEU A C 1
ATOM 691 O O . LEU A 1 86 ? -5.129 -6.477 -8.875 1 90.56 86 LEU A O 1
ATOM 695 N N . ALA A 1 87 ? -5.574 -7.059 -10.984 1 91.81 87 ALA A N 1
ATOM 696 C CA . ALA A 1 87 ? -5.719 -5.695 -11.477 1 91.81 87 ALA A CA 1
ATOM 697 C C . ALA A 1 87 ? -7.031 -5.074 -11 1 91.81 87 ALA A C 1
ATOM 699 O O . ALA A 1 87 ? -7.176 -3.85 -10.984 1 91.81 87 ALA A O 1
ATOM 700 N N . CYS A 1 88 ? -7.941 -5.848 -10.656 1 93.5 88 CYS A N 1
ATOM 701 C CA . CYS A 1 88 ? -9.25 -5.328 -10.266 1 93.5 88 CYS A CA 1
ATOM 702 C C . CYS A 1 88 ? -9.156 -4.547 -8.961 1 93.5 88 CYS A C 1
ATOM 704 O O . CYS A 1 88 ? -9.867 -3.559 -8.773 1 93.5 88 CYS A O 1
ATOM 706 N N . PHE A 1 89 ? -8.297 -4.945 -8.086 1 92.31 89 PHE A N 1
ATOM 707 C CA . PHE A 1 89 ? -8.148 -4.273 -6.805 1 92.31 89 PHE A CA 1
ATOM 708 C C . PHE A 1 89 ? -7.656 -2.844 -6.996 1 92.31 89 PHE A C 1
ATOM 710 O O . PHE A 1 89 ? -8.305 -1.892 -6.555 1 92.31 89 PHE A O 1
ATOM 717 N N . PRO A 1 90 ? -6.531 -2.631 -7.711 1 92.25 90 PRO A N 1
ATOM 718 C CA . PRO A 1 90 ? -6.074 -1.255 -7.922 1 92.25 90 PRO A CA 1
ATOM 719 C C . PRO A 1 90 ? -7.039 -0.436 -8.773 1 92.25 90 PRO A C 1
ATOM 721 O O . PRO A 1 90 ? -7.152 0.779 -8.594 1 92.25 90 PRO A O 1
ATOM 724 N N . VAL A 1 91 ? -7.75 -1.025 -9.641 1 93.25 91 VAL A N 1
ATOM 725 C CA . VAL A 1 91 ? -8.75 -0.313 -10.422 1 93.25 91 VAL A CA 1
ATOM 726 C C . VAL A 1 91 ? -9.828 0.249 -9.5 1 93.25 91 VAL A C 1
ATOM 728 O O . VAL A 1 91 ? -10.219 1.411 -9.625 1 93.25 91 VAL A O 1
ATOM 731 N N . GLY A 1 92 ? -10.328 -0.573 -8.688 1 92.81 92 GLY A N 1
ATOM 732 C CA . GLY A 1 92 ? -11.258 -0.085 -7.684 1 92.81 92 GLY A CA 1
ATOM 733 C C . GLY A 1 92 ? -10.688 1.032 -6.828 1 92.81 92 GLY A C 1
ATOM 734 O O . GLY A 1 92 ? -11.398 1.975 -6.473 1 92.81 92 GLY A O 1
ATOM 735 N N . GLY A 1 93 ? -9.422 0.892 -6.496 1 90.75 93 GLY A N 1
ATOM 736 C CA . GLY A 1 93 ? -8.758 1.929 -5.723 1 90.75 93 GLY A CA 1
ATOM 737 C C . GLY A 1 93 ? -8.68 3.258 -6.449 1 90.75 93 GLY A C 1
ATOM 738 O O . GLY A 1 93 ? -8.875 4.316 -5.844 1 90.75 93 GLY A O 1
ATOM 739 N N . ILE A 1 94 ? -8.383 3.213 -7.727 1 89.81 94 ILE A N 1
ATOM 740 C CA . ILE A 1 94 ? -8.297 4.43 -8.531 1 89.81 94 ILE A CA 1
ATOM 741 C C . ILE A 1 94 ? -9.672 5.098 -8.594 1 89.81 94 ILE A C 1
ATOM 743 O O . ILE A 1 94 ? -9.789 6.309 -8.375 1 89.81 94 ILE A O 1
ATOM 747 N N . ILE A 1 95 ? -10.633 4.328 -8.805 1 90.94 95 ILE A N 1
ATOM 748 C CA . ILE A 1 95 ? -11.992 4.855 -8.859 1 90.94 95 ILE A CA 1
ATOM 749 C C . ILE A 1 95 ? -12.375 5.438 -7.5 1 90.94 95 ILE A C 1
ATOM 751 O O . ILE A 1 95 ? -12.953 6.523 -7.426 1 90.94 95 ILE A O 1
ATOM 755 N N . GLY A 1 96 ? -12.047 4.754 -6.469 1 88.94 96 GLY A N 1
ATOM 756 C CA . GLY A 1 96 ? -12.359 5.203 -5.121 1 88.94 96 GLY A CA 1
ATOM 757 C C . GLY A 1 96 ? -11.672 6.5 -4.75 1 88.94 96 GLY A C 1
ATOM 758 O O . GLY A 1 96 ? -12.242 7.332 -4.043 1 88.94 96 GLY A O 1
ATOM 759 N N . SER A 1 97 ? -10.477 6.68 -5.184 1 83.56 97 SER A N 1
ATOM 760 C CA . SER A 1 97 ? -9.711 7.883 -4.852 1 83.56 97 SER A CA 1
ATOM 761 C C . SER A 1 97 ? -10.391 9.133 -5.391 1 83.56 97 SER A C 1
ATOM 763 O O . SER A 1 97 ? -10.297 10.203 -4.789 1 83.56 97 SER A O 1
ATOM 765 N N . PHE A 1 98 ? -11.094 8.953 -6.457 1 82.56 98 PHE A N 1
ATOM 766 C CA . PHE A 1 98 ? -11.789 10.094 -7.043 1 82.56 98 PHE A CA 1
ATOM 767 C C . PHE A 1 98 ? -13.078 10.398 -6.281 1 82.56 98 PHE A C 1
ATOM 769 O O . PHE A 1 98 ? -13.586 11.516 -6.328 1 82.56 98 PHE A O 1
ATOM 776 N N . PHE A 1 99 ? -13.508 9.5 -5.598 1 84.81 99 PHE A N 1
ATOM 777 C CA . PHE A 1 99 ? -14.773 9.664 -4.895 1 84.81 99 PHE A CA 1
ATOM 778 C C . PHE A 1 99 ? -14.547 10.203 -3.486 1 84.81 99 PHE A C 1
ATOM 780 O O . PHE A 1 99 ? -15.5 10.516 -2.773 1 84.81 99 PHE A O 1
ATOM 787 N N . VAL A 1 100 ? -13.359 10.305 -3.062 1 80.81 100 VAL A N 1
ATOM 788 C CA . VAL A 1 100 ? -13.039 10.789 -1.723 1 80.81 100 VAL A CA 1
ATOM 789 C C . VAL A 1 100 ? -13.539 12.219 -1.556 1 80.81 100 VAL A C 1
ATOM 791 O O . VAL A 1 100 ? -14.102 12.57 -0.515 1 80.81 100 VAL A O 1
ATOM 794 N N . ASN A 1 101 ? -13.398 13.031 -2.561 1 72 101 ASN A N 1
ATOM 795 C CA . ASN A 1 101 ? -13.797 14.438 -2.502 1 72 101 ASN A CA 1
ATOM 796 C C . ASN A 1 101 ? -15.305 14.586 -2.348 1 72 101 ASN A C 1
ATOM 798 O O . ASN A 1 101 ? -15.773 15.492 -1.654 1 72 101 ASN A O 1
ATOM 802 N N . GLN A 1 102 ? -15.977 13.75 -2.951 1 77.56 102 GLN A N 1
ATOM 803 C CA . GLN A 1 102 ? -17.438 13.82 -2.865 1 77.56 102 GLN A CA 1
ATOM 804 C C . GLN A 1 102 ? -17.938 13.297 -1.519 1 77.56 102 GLN A C 1
ATOM 806 O O . GLN A 1 102 ? -18.922 13.797 -0.982 1 77.56 102 GLN A O 1
ATOM 811 N N . LEU A 1 103 ? -17.219 12.414 -0.986 1 81.19 103 LEU A N 1
ATOM 812 C CA . LEU A 1 103 ? -17.672 11.766 0.24 1 81.19 103 LEU A CA 1
ATOM 813 C C . LEU A 1 103 ? -17.281 12.586 1.464 1 81.19 103 LEU A C 1
ATOM 815 O O . LEU A 1 103 ? -17.844 12.398 2.547 1 81.19 103 LEU A O 1
ATOM 819 N N . ARG A 1 104 ? -16.312 13.391 1.195 1 74.12 104 ARG A N 1
ATOM 820 C CA . ARG A 1 104 ? -15.867 14.219 2.307 1 74.12 104 ARG A CA 1
ATOM 821 C C . ARG A 1 104 ? -16.953 15.195 2.74 1 74.12 104 ARG A C 1
ATOM 823 O O . ARG A 1 104 ? -16.938 15.695 3.865 1 74.12 104 ARG A O 1
ATOM 830 N N . LYS A 1 105 ? -17.875 15.391 1.842 1 72.19 105 LYS A N 1
ATOM 831 C CA . LYS A 1 105 ? -18.969 16.312 2.125 1 72.19 105 LYS A CA 1
ATOM 832 C C . LYS A 1 105 ? -19.984 15.711 3.094 1 72.19 105 LYS A C 1
ATOM 834 O O . LYS A 1 105 ? -20.719 16.438 3.756 1 72.19 105 LYS A O 1
ATOM 839 N N . PHE A 1 106 ? -19.938 14.414 3.188 1 76.62 106 PHE A N 1
ATOM 840 C CA . PHE A 1 106 ? -20.891 13.719 4.055 1 76.62 106 PHE A CA 1
ATOM 841 C C . PHE A 1 106 ? -20.281 13.484 5.434 1 76.62 106 PHE A C 1
ATOM 843 O O . PHE A 1 106 ? -19.109 13.758 5.656 1 76.62 106 PHE A O 1
ATOM 850 N N . GLU A 1 107 ? -21.156 13.031 6.328 1 77.44 107 GLU A N 1
ATOM 851 C CA . GLU A 1 107 ? -20.703 12.711 7.68 1 77.44 107 GLU A CA 1
ATOM 852 C C . GLU A 1 107 ? -19.75 11.523 7.676 1 77.44 107 GLU A C 1
ATOM 854 O O . GLU A 1 107 ? -20.047 10.484 7.074 1 77.44 107 GLU A O 1
ATOM 859 N N . TYR A 1 108 ? -18.688 11.703 8.312 1 79.69 108 TYR A N 1
ATOM 860 C CA . TYR A 1 108 ? -17.641 10.695 8.297 1 79.69 108 TYR A CA 1
ATOM 861 C C . TYR A 1 108 ? -18.109 9.391 8.93 1 79.69 108 TYR A C 1
ATOM 863 O O . TYR A 1 108 ? -17.812 8.305 8.43 1 79.69 108 TYR A O 1
ATOM 871 N N . ARG A 1 109 ? -19.016 9.523 9.938 1 80.75 109 ARG A N 1
ATOM 872 C CA . ARG A 1 109 ? -19.406 8.312 10.656 1 80.75 109 ARG A CA 1
ATOM 873 C C . ARG A 1 109 ? -20.281 7.418 9.781 1 80.75 109 ARG A C 1
ATOM 875 O O . ARG A 1 109 ? -20.016 6.219 9.664 1 80.75 109 ARG A O 1
ATOM 882 N N . LYS A 1 110 ? -21.234 7.988 9.211 1 83.56 110 LYS A N 1
ATOM 883 C CA . LYS A 1 110 ? -22.156 7.211 8.383 1 83.56 110 LYS A CA 1
ATOM 884 C C . LYS A 1 110 ? -21.453 6.707 7.121 1 83.56 110 LYS A C 1
ATOM 886 O O . LYS A 1 110 ? -21.656 5.566 6.707 1 83.56 110 LYS A O 1
ATOM 891 N N . THR A 1 111 ? -20.672 7.523 6.586 1 86.56 111 THR A N 1
ATOM 892 C CA . THR A 1 111 ? -19.969 7.16 5.359 1 86.56 111 THR A CA 1
ATOM 893 C C . THR A 1 111 ? -19 6.004 5.613 1 86.56 111 THR A C 1
ATOM 895 O O . THR A 1 111 ? -18.984 5.035 4.852 1 86.56 111 THR A O 1
ATOM 898 N N . LEU A 1 112 ? -18.297 6.047 6.707 1 87.75 112 LEU A N 1
ATOM 899 C CA . LEU A 1 112 ? -17.344 4.988 7.031 1 87.75 112 LEU A CA 1
ATOM 900 C C . LEU A 1 112 ? -18.078 3.689 7.367 1 87.75 112 LEU A C 1
ATOM 902 O O . LEU A 1 112 ? -17.609 2.607 7 1 87.75 112 LEU A O 1
ATOM 906 N N . ALA A 1 113 ? -19.203 3.844 7.984 1 88.06 113 ALA A N 1
ATOM 907 C CA . ALA A 1 113 ? -19.969 2.658 8.336 1 88.06 113 ALA A CA 1
ATOM 908 C C . ALA A 1 113 ? -20.484 1.946 7.094 1 88.06 113 ALA A C 1
ATOM 910 O O . ALA A 1 113 ? -20.422 0.719 6.996 1 88.06 113 ALA A O 1
ATOM 911 N N . ILE A 1 114 ? -20.938 2.709 6.219 1 90 114 ILE A N 1
ATOM 912 C CA . ILE A 1 114 ? -21.484 2.141 4.988 1 90 114 ILE A CA 1
ATOM 913 C C . ILE A 1 114 ? -20.359 1.502 4.176 1 90 114 ILE A C 1
ATOM 915 O O . ILE A 1 114 ? -20.5 0.387 3.67 1 90 114 ILE A O 1
ATOM 919 N N . LEU A 1 115 ? -19.312 2.119 4.113 1 91.69 115 LEU A N 1
ATOM 920 C CA . LEU A 1 115 ? -18.188 1.633 3.312 1 91.69 115 LEU A CA 1
ATOM 921 C C . LEU A 1 115 ? -17.609 0.358 3.91 1 91.69 115 LEU A C 1
ATOM 923 O O . LEU A 1 115 ? -17.328 -0.604 3.188 1 91.69 115 LEU A O 1
ATOM 927 N N . HIS A 1 116 ? -17.453 0.327 5.168 1 90.81 116 HIS A N 1
ATOM 928 C CA . HIS A 1 116 ? -16.875 -0.862 5.789 1 90.81 116 HIS A CA 1
ATOM 929 C C . HIS A 1 116 ? -17.875 -2.025 5.762 1 90.81 116 HIS A C 1
ATOM 931 O O . HIS A 1 116 ? -17.453 -3.188 5.699 1 90.81 116 HIS A O 1
ATOM 937 N N . SER A 1 117 ? -19.172 -1.692 5.773 1 92.75 117 SER A N 1
ATOM 938 C CA . SER A 1 117 ? -20.172 -2.74 5.586 1 92.75 117 SER A CA 1
ATOM 939 C C . SER A 1 117 ? -20.062 -3.355 4.191 1 92.75 117 SER A C 1
ATOM 941 O O . SER A 1 117 ? -20.266 -4.562 4.027 1 92.75 117 SER A O 1
ATOM 943 N N . ALA A 1 118 ? -19.734 -2.549 3.273 1 93.31 118 ALA A N 1
ATOM 944 C CA . ALA A 1 118 ? -19.562 -3.035 1.909 1 93.31 118 ALA A CA 1
ATOM 945 C C . ALA A 1 118 ? -18.359 -3.982 1.82 1 93.31 118 ALA A C 1
ATOM 947 O O . ALA A 1 118 ? -18.391 -4.941 1.043 1 93.31 118 ALA A O 1
ATOM 948 N N . THR A 1 119 ? -17.375 -3.76 2.617 1 92.81 119 THR A N 1
ATOM 949 C CA . THR A 1 119 ? -16.219 -4.633 2.621 1 92.81 119 THR A CA 1
ATOM 950 C C . THR A 1 119 ? -16.562 -5.996 3.207 1 92.81 119 THR A C 1
ATOM 952 O O . THR A 1 119 ? -16.047 -7.023 2.75 1 92.81 119 THR A O 1
ATOM 955 N N . VAL A 1 120 ? -17.406 -5.965 4.184 1 92.31 120 VAL A N 1
ATOM 956 C CA . VAL A 1 120 ? -17.828 -7.23 4.77 1 92.31 120 VAL A CA 1
ATOM 957 C C . VAL A 1 120 ? -18.594 -8.047 3.73 1 92.31 120 VAL A C 1
ATOM 959 O O . VAL A 1 120 ? -18.359 -9.25 3.58 1 92.31 120 VAL A O 1
ATOM 962 N N . LEU A 1 121 ? -19.391 -7.379 2.998 1 92.94 121 LEU A N 1
ATOM 963 C CA . LEU A 1 121 ? -20.141 -8.047 1.935 1 92.94 121 LEU A CA 1
ATOM 964 C C . LEU A 1 121 ? -19.188 -8.57 0.858 1 92.94 121 LEU A C 1
ATOM 966 O O . LEU A 1 121 ? -19.359 -9.68 0.353 1 92.94 121 LEU A O 1
ATOM 970 N N . ALA A 1 122 ? -18.234 -7.789 0.544 1 94.44 122 ALA A N 1
ATOM 971 C CA . ALA A 1 122 ? -17.25 -8.188 -0.468 1 94.44 122 ALA A CA 1
ATOM 972 C C . ALA A 1 122 ? -16.469 -9.406 -0.017 1 94.44 122 ALA A C 1
ATOM 974 O O . ALA A 1 122 ? -16.141 -10.273 -0.827 1 94.44 122 ALA A O 1
ATOM 975 N N . SER A 1 123 ? -16.141 -9.43 1.259 1 92.56 123 SER A N 1
ATOM 976 C CA . SER A 1 123 ? -15.398 -10.57 1.791 1 92.56 123 SER A CA 1
ATOM 977 C C . SER A 1 123 ? -16.203 -11.859 1.681 1 92.56 123 SER A C 1
ATOM 979 O O . SER A 1 123 ? -15.656 -12.93 1.445 1 92.56 123 SER A O 1
ATOM 981 N N . ILE A 1 124 ? -17.516 -11.75 1.828 1 91 124 ILE A N 1
ATOM 982 C CA . ILE A 1 124 ? -18.406 -12.898 1.667 1 91 124 ILE A CA 1
ATOM 983 C C . ILE A 1 124 ? -18.391 -13.352 0.209 1 91 124 ILE A C 1
ATOM 985 O O . ILE A 1 124 ? -18.375 -14.547 -0.073 1 91 124 ILE A O 1
ATOM 989 N N . LEU A 1 125 ? -18.391 -12.406 -0.663 1 90.94 125 LEU A N 1
ATOM 990 C CA . LEU A 1 125 ? -18.328 -12.742 -2.082 1 90.94 125 LEU A CA 1
ATOM 991 C C . LEU A 1 125 ? -17.047 -13.492 -2.404 1 90.94 125 LEU A C 1
ATOM 993 O O . LEU A 1 125 ? -17.062 -14.445 -3.188 1 90.94 125 LEU A O 1
ATOM 997 N N . LEU A 1 126 ? -15.945 -13.062 -1.803 1 90 126 LEU A N 1
ATOM 998 C CA . LEU A 1 126 ? -14.664 -13.734 -2.023 1 90 126 LEU A CA 1
ATOM 999 C C . LEU A 1 126 ? -14.703 -15.172 -1.518 1 90 126 LEU A C 1
ATOM 1001 O O . LEU A 1 126 ? -14.203 -16.078 -2.182 1 90 126 LEU A O 1
ATOM 1005 N N . ALA A 1 127 ? -15.328 -15.328 -0.414 1 86.38 127 ALA A N 1
ATOM 1006 C CA . ALA A 1 127 ? -15.406 -16.656 0.184 1 86.38 127 ALA A CA 1
ATOM 1007 C C . ALA A 1 127 ? -16.312 -17.562 -0.636 1 86.38 127 ALA A C 1
ATOM 1009 O O . ALA A 1 127 ? -16.094 -18.781 -0.683 1 86.38 127 ALA A O 1
ATOM 1010 N N . LEU A 1 128 ? -17.25 -17.031 -1.277 1 87.12 128 LEU A N 1
ATOM 1011 C CA . LEU A 1 128 ? -18.234 -17.812 -2.035 1 87.12 128 LEU A CA 1
ATOM 1012 C C . LEU A 1 128 ? -17.672 -18.219 -3.391 1 87.12 128 LEU A C 1
ATOM 1014 O O . LEU A 1 128 ? -18.266 -19.016 -4.105 1 87.12 128 LEU A O 1
ATOM 1018 N N . THR A 1 129 ? -16.547 -17.656 -3.748 1 84 129 THR A N 1
ATOM 1019 C CA . THR A 1 129 ? -15.938 -18 -5.023 1 84 129 THR A CA 1
ATOM 1020 C C . THR A 1 129 ? -15.641 -19.484 -5.098 1 84 129 THR A C 1
ATOM 1022 O O . THR A 1 129 ? -15.867 -20.125 -6.133 1 84 129 THR A O 1
ATOM 1025 N N . TYR A 1 130 ? -15.07 -20.016 -4 1 79 130 TYR A N 1
ATOM 1026 C CA . TYR A 1 130 ? -14.734 -21.422 -3.98 1 79 130 TYR A CA 1
ATOM 1027 C C . TYR A 1 130 ? -15.984 -22.297 -4.086 1 79 130 TYR A C 1
ATOM 1029 O O . TYR A 1 130 ? -16.016 -23.25 -4.852 1 79 130 TYR A O 1
ATOM 1037 N N . ALA A 1 131 ? -17 -21.891 -3.348 1 78.75 131 ALA A N 1
ATOM 1038 C CA . ALA A 1 131 ? -18.219 -22.672 -3.342 1 78.75 131 ALA A CA 1
ATOM 1039 C C . ALA A 1 131 ? -18.969 -22.531 -4.664 1 78.75 131 ALA A C 1
ATOM 1041 O O . ALA A 1 131 ? -19.562 -23.5 -5.152 1 78.75 131 ALA A O 1
ATOM 1042 N N . GLY A 1 132 ? -18.906 -21.406 -5.203 1 77.88 132 GLY A N 1
ATOM 1043 C CA . GLY A 1 132 ? -19.672 -21.156 -6.414 1 77.88 132 GLY A CA 1
ATOM 1044 C C . GLY A 1 132 ? -18.891 -21.438 -7.684 1 77.88 132 GLY A C 1
ATOM 1045 O O . GLY A 1 132 ? -19.469 -21.484 -8.773 1 77.88 132 GLY A O 1
ATOM 1046 N N . LYS A 1 133 ? -17.656 -21.688 -7.543 1 79.31 133 LYS A N 1
ATOM 1047 C CA . LYS A 1 133 ? -16.781 -21.969 -8.664 1 79.31 133 LYS A CA 1
ATOM 1048 C C . LYS A 1 133 ? -16.844 -20.859 -9.719 1 79.31 133 LYS A C 1
ATOM 1050 O O . LYS A 1 133 ? -16.953 -21.141 -10.914 1 79.31 133 LYS A O 1
ATOM 1055 N N . ALA A 1 134 ? -17 -19.641 -9.195 1 82.31 134 ALA A N 1
ATOM 1056 C CA . ALA A 1 134 ? -17.094 -18.484 -10.078 1 82.31 134 ALA A CA 1
ATOM 1057 C C . ALA A 1 134 ? -15.992 -17.469 -9.773 1 82.31 134 ALA A C 1
ATOM 1059 O O . ALA A 1 134 ? -15.992 -16.859 -8.703 1 82.31 134 ALA A O 1
ATOM 1060 N N . PHE A 1 135 ? -15.148 -17.375 -10.711 1 84.69 135 PHE A N 1
ATOM 1061 C CA . PHE A 1 135 ? -14.016 -16.469 -10.523 1 84.69 135 PHE A CA 1
ATOM 1062 C C . PHE A 1 135 ? -14.477 -15.008 -10.586 1 84.69 135 PHE A C 1
ATOM 1064 O O . PHE A 1 135 ? -13.797 -14.117 -10.078 1 84.69 135 PHE A O 1
ATOM 1071 N N . GLU A 1 136 ? -15.68 -14.766 -11.133 1 87.88 136 GLU A N 1
ATOM 1072 C CA . GLU A 1 136 ? -16.234 -13.422 -11.266 1 87.88 136 GLU A CA 1
ATOM 1073 C C . GLU A 1 136 ? -16.516 -12.805 -9.898 1 87.88 136 GLU A C 1
ATOM 1075 O O . GLU A 1 136 ? -16.422 -11.594 -9.727 1 87.88 136 GLU A O 1
ATOM 1080 N N . LEU A 1 137 ? -16.812 -13.719 -8.992 1 89.69 137 LEU A N 1
ATOM 1081 C CA . LEU A 1 137 ? -17.094 -13.242 -7.645 1 89.69 137 LEU A CA 1
ATOM 1082 C C . LEU A 1 137 ? -15.836 -12.688 -6.992 1 89.69 137 LEU A C 1
ATOM 1084 O O . LEU A 1 137 ? -15.898 -11.734 -6.211 1 89.69 137 LEU A O 1
ATOM 1088 N N . LEU A 1 138 ? -14.695 -13.258 -7.371 1 90.44 138 LEU A N 1
ATOM 1089 C CA . LEU A 1 138 ? -13.422 -12.766 -6.875 1 90.44 138 LEU A CA 1
ATOM 1090 C C . LEU A 1 138 ? -13.125 -11.375 -7.426 1 90.44 138 LEU A C 1
ATOM 1092 O O . LEU A 1 138 ? -12.656 -10.5 -6.695 1 90.44 138 LEU A O 1
ATOM 1096 N N . ILE A 1 139 ? -13.523 -11.188 -8.641 1 92.5 139 ILE A N 1
ATOM 1097 C CA . ILE A 1 139 ? -13.25 -9.93 -9.328 1 92.5 139 ILE A CA 1
ATOM 1098 C C . ILE A 1 139 ? -14.117 -8.82 -8.734 1 92.5 139 ILE A C 1
ATOM 1100 O O . ILE A 1 139 ? -13.617 -7.75 -8.391 1 92.5 139 ILE A O 1
ATOM 1104 N N . VAL A 1 140 ? -15.328 -9.125 -8.555 1 93.31 140 VAL A N 1
ATOM 1105 C CA . VAL A 1 140 ? -16.266 -8.125 -8.031 1 93.31 140 VAL A CA 1
ATOM 1106 C C . VAL A 1 140 ? -15.906 -7.801 -6.582 1 93.31 140 VAL A C 1
ATOM 1108 O O . VAL A 1 140 ? -15.93 -6.637 -6.176 1 93.31 140 VAL A O 1
ATOM 1111 N N . GLY A 1 141 ? -15.641 -8.82 -5.852 1 93.5 141 GLY A N 1
ATOM 1112 C CA . GLY A 1 141 ? -15.266 -8.602 -4.465 1 93.5 141 GLY A CA 1
ATOM 1113 C C . GLY A 1 141 ? -14.023 -7.742 -4.316 1 93.5 141 GLY A C 1
ATOM 1114 O O . GLY A 1 141 ? -13.992 -6.828 -3.49 1 93.5 141 GLY A O 1
ATOM 1115 N N . ARG A 1 142 ? -13.086 -7.961 -5.125 1 93.38 142 ARG A N 1
ATOM 1116 C CA . ARG A 1 142 ? -11.828 -7.227 -5.051 1 93.38 142 ARG A CA 1
ATOM 1117 C C . ARG A 1 142 ? -12.008 -5.789 -5.523 1 93.38 142 ARG A C 1
ATOM 1119 O O . ARG A 1 142 ? -11.336 -4.879 -5.027 1 93.38 142 ARG A O 1
ATOM 1126 N N . LEU A 1 143 ? -12.891 -5.621 -6.465 1 94.75 143 LEU A N 1
ATOM 1127 C CA . LEU A 1 143 ? -13.188 -4.273 -6.93 1 94.75 143 LEU A CA 1
ATOM 1128 C C . LEU A 1 143 ? -13.812 -3.441 -5.812 1 94.75 143 LEU A C 1
ATOM 1130 O O . LEU A 1 143 ? -13.43 -2.289 -5.602 1 94.75 143 LEU A O 1
ATOM 1134 N N . ILE A 1 144 ? -14.672 -4.059 -5.113 1 94.88 144 ILE A N 1
ATOM 1135 C CA . ILE A 1 144 ? -15.359 -3.377 -4.023 1 94.88 144 ILE A CA 1
ATOM 1136 C C . ILE A 1 144 ? -14.375 -3.078 -2.896 1 94.88 144 ILE A C 1
ATOM 1138 O O . ILE A 1 144 ? -14.352 -1.967 -2.363 1 94.88 144 ILE A O 1
ATOM 1142 N N . ILE A 1 145 ? -13.594 -4.035 -2.578 1 93.25 145 ILE A N 1
ATOM 1143 C CA . ILE A 1 145 ? -12.625 -3.865 -1.499 1 93.25 145 ILE A CA 1
ATOM 1144 C C . 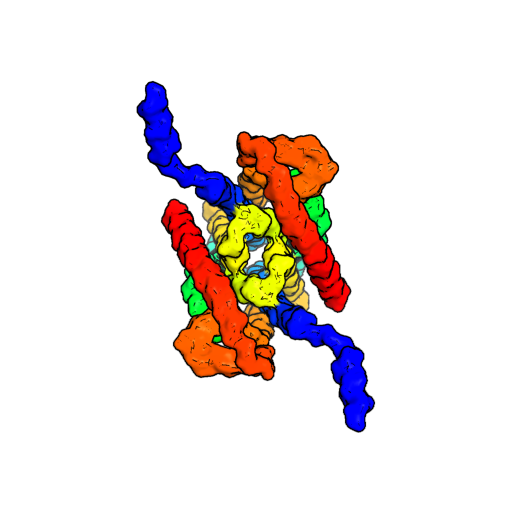ILE A 1 145 ? -11.633 -2.766 -1.866 1 93.25 145 ILE A C 1
ATOM 1146 O O . ILE A 1 145 ? -11.281 -1.93 -1.028 1 93.25 145 ILE A O 1
ATOM 1150 N N . GLY A 1 146 ? -11.203 -2.822 -3.111 1 92.38 146 GLY A N 1
ATOM 1151 C CA . GLY A 1 146 ? -10.32 -1.76 -3.568 1 92.38 146 GLY A CA 1
ATOM 1152 C C . GLY A 1 146 ? -10.953 -0.383 -3.482 1 92.38 146 GLY A C 1
ATOM 1153 O O . GLY A 1 146 ? -10.305 0.577 -3.059 1 92.38 146 GLY A O 1
ATOM 1154 N N . PHE A 1 147 ? -12.164 -0.307 -3.832 1 93.5 147 PHE A N 1
ATOM 1155 C CA . PHE A 1 147 ? -12.898 0.949 -3.771 1 93.5 147 PHE A CA 1
ATOM 1156 C C . PHE A 1 147 ? -13.008 1.444 -2.334 1 93.5 147 PHE A C 1
ATOM 1158 O O . PHE A 1 147 ? -12.781 2.623 -2.059 1 93.5 147 PHE A O 1
ATOM 1165 N N . VAL A 1 148 ? -13.32 0.592 -1.453 1 92.5 148 VAL A N 1
ATOM 1166 C CA . VAL A 1 148 ? -13.562 0.965 -0.064 1 92.5 148 VAL A CA 1
ATOM 1167 C C . VAL A 1 148 ? -12.25 1.332 0.612 1 92.5 148 VAL A C 1
ATOM 1169 O O . VAL A 1 148 ? -12.18 2.293 1.381 1 92.5 148 VAL A O 1
ATOM 1172 N N . THR A 1 149 ? -11.227 0.629 0.397 1 90.25 149 THR A N 1
ATOM 1173 C CA . THR A 1 149 ? -9.93 0.906 1.016 1 90.25 149 THR A CA 1
ATOM 1174 C C . THR A 1 149 ? -9.398 2.264 0.568 1 90.25 149 THR A C 1
ATOM 1176 O O . THR A 1 149 ? -8.781 2.986 1.356 1 90.25 149 THR A O 1
ATOM 1179 N N . ALA A 1 150 ? -9.688 2.568 -0.637 1 88.12 150 ALA A N 1
ATOM 1180 C CA . ALA A 1 150 ? -9.234 3.859 -1.147 1 88.12 150 ALA A CA 1
ATOM 1181 C C . ALA A 1 150 ? -10.086 5 -0.588 1 88.12 150 ALA A C 1
ATOM 1183 O O . ALA A 1 150 ? -9.555 6.055 -0.228 1 88.12 150 ALA A O 1
ATOM 1184 N N . THR A 1 151 ? -11.297 4.844 -0.496 1 89.25 151 THR A N 1
ATOM 1185 C CA . THR A 1 151 ? -12.188 5.902 -0.048 1 89.25 151 THR A CA 1
ATOM 1186 C C . THR A 1 151 ? -12.156 6.035 1.472 1 89.25 151 THR A C 1
ATOM 1188 O O . THR A 1 151 ? -11.781 7.086 1.999 1 89.25 151 THR A O 1
ATOM 1191 N N . ALA A 1 152 ? -12.391 4.961 2.145 1 86.69 152 ALA A N 1
ATOM 1192 C CA . ALA A 1 152 ? -12.453 4.992 3.604 1 86.69 152 ALA A CA 1
ATOM 1193 C C . ALA A 1 152 ? -11.047 4.992 4.211 1 86.69 152 ALA A C 1
ATOM 1195 O O . ALA A 1 152 ? -10.766 5.777 5.121 1 86.69 152 ALA A O 1
ATOM 1196 N N . GLY A 1 153 ? -10.18 4.207 3.744 1 84.31 153 GLY A N 1
ATOM 1197 C CA . GLY A 1 153 ? -8.891 3.953 4.359 1 84.31 153 GLY A CA 1
ATOM 1198 C C . GLY A 1 153 ? -7.891 5.07 4.133 1 84.31 153 GLY A C 1
ATOM 1199 O O . GLY A 1 153 ? -7.348 5.629 5.086 1 84.31 153 GLY A O 1
ATOM 1200 N N . THR A 1 154 ? -7.738 5.449 2.926 1 79.06 154 THR A N 1
ATOM 1201 C CA . THR A 1 154 ? -6.691 6.422 2.627 1 79.06 154 THR A CA 1
ATOM 1202 C C . THR A 1 154 ? -7.297 7.793 2.328 1 79.06 154 THR A C 1
ATOM 1204 O O . THR A 1 154 ? -6.57 8.781 2.211 1 79.06 154 THR A O 1
ATOM 1207 N N . GLY A 1 155 ? -8.586 7.836 2.258 1 83.38 155 GLY A N 1
ATOM 1208 C CA . GLY A 1 155 ? -9.242 9.102 1.984 1 83.38 155 GLY A CA 1
ATOM 1209 C C . GLY A 1 155 ? -9.828 9.75 3.225 1 83.38 155 GLY A C 1
ATOM 1210 O O . GLY A 1 155 ? -9.219 10.633 3.824 1 83.38 155 GLY A O 1
ATOM 1211 N N . ILE A 1 156 ? -10.797 9.141 3.764 1 82.31 156 ILE A N 1
ATOM 1212 C CA . ILE A 1 156 ? -11.609 9.758 4.809 1 82.31 156 ILE A CA 1
ATOM 1213 C C . ILE A 1 156 ? -10.914 9.594 6.16 1 82.31 156 ILE A C 1
ATOM 1215 O O . ILE A 1 156 ? -10.898 10.523 6.973 1 82.31 156 ILE A O 1
ATOM 1219 N N . ALA A 1 157 ? -10.328 8.492 6.402 1 83.75 157 ALA A N 1
ATOM 1220 C CA . ALA A 1 157 ? -9.742 8.211 7.711 1 83.75 157 ALA A CA 1
ATOM 1221 C C . ALA A 1 157 ? -8.602 9.172 8.023 1 83.75 157 ALA A C 1
ATOM 1223 O O . ALA A 1 157 ? -8.555 9.758 9.109 1 83.75 157 ALA A O 1
ATOM 1224 N N . PRO A 1 158 ? -7.723 9.367 7.082 1 80.06 158 PRO A N 1
ATOM 1225 C CA . PRO A 1 158 ? -6.664 10.344 7.367 1 80.06 158 PRO A CA 1
ATOM 1226 C C . PRO A 1 158 ? -7.191 11.766 7.492 1 80.06 158 PRO A C 1
ATOM 1228 O O . PRO A 1 158 ? -6.641 12.57 8.25 1 80.06 158 PRO A O 1
ATOM 1231 N N . LEU A 1 159 ? -8.164 12.047 6.723 1 78.25 159 LEU A N 1
ATOM 1232 C CA . LEU A 1 159 ? -8.766 13.375 6.84 1 78.25 159 LEU A CA 1
ATOM 1233 C C . LEU A 1 159 ? -9.367 13.57 8.227 1 78.25 159 LEU A C 1
ATOM 1235 O O . LEU A 1 159 ? -9.242 14.648 8.812 1 78.25 159 LEU A O 1
ATOM 1239 N N . TYR A 1 160 ? -9.992 12.602 8.648 1 79.75 160 TYR A N 1
ATOM 1240 C CA . TYR A 1 160 ? -10.531 12.648 10 1 79.75 160 TYR A CA 1
ATOM 1241 C C . TYR A 1 160 ? -9.414 12.789 11.031 1 79.75 160 TYR A C 1
ATOM 1243 O O . TYR A 1 160 ? -9.547 13.539 12 1 79.75 160 TYR A O 1
ATOM 1251 N N . MET A 1 161 ? -8.383 12.125 10.852 1 79.94 161 MET A N 1
ATOM 1252 C CA . MET A 1 161 ? -7.246 12.164 11.773 1 79.94 161 MET A CA 1
ATOM 1253 C C . MET A 1 161 ? -6.629 13.555 11.812 1 79.94 161 MET A C 1
ATOM 1255 O O . MET A 1 161 ? -6.262 14.047 12.883 1 79.94 161 MET A O 1
ATOM 1259 N N . VAL A 1 162 ? -6.539 14.117 10.617 1 73.38 162 VAL A N 1
ATOM 1260 C CA . VAL A 1 162 ? -5.938 15.445 10.523 1 73.38 162 VAL A CA 1
ATOM 1261 C C . VAL A 1 162 ? -6.828 16.469 11.234 1 73.38 162 VAL A C 1
ATOM 1263 O O . VAL A 1 162 ? -6.332 17.422 11.836 1 73.38 162 VAL A O 1
ATOM 1266 N N . GLU A 1 163 ? -8.055 16.234 11.258 1 72.75 163 GLU A N 1
ATOM 1267 C CA . GLU A 1 163 ? -9 17.156 11.867 1 72.75 163 GLU A CA 1
ATOM 1268 C C . GLU A 1 163 ? -9.008 17.016 13.383 1 72.75 163 GLU A C 1
ATOM 1270 O O . GLU A 1 163 ? -9.227 18 14.102 1 72.75 163 GLU A O 1
ATOM 1275 N N . VAL A 1 164 ? -8.805 15.852 13.844 1 73.5 164 VAL A N 1
ATOM 1276 C CA . VAL A 1 164 ? -9.016 15.617 15.266 1 73.5 164 VAL A CA 1
ATOM 1277 C C . VAL A 1 164 ? -7.664 15.531 15.977 1 73.5 164 VAL A C 1
ATOM 1279 O O . VAL A 1 164 ? -7.59 15.688 17.203 1 73.5 164 VAL A O 1
ATOM 1282 N N . SER A 1 165 ? -6.645 15.258 15.203 1 72.12 165 SER A N 1
ATOM 1283 C CA . SER A 1 165 ? -5.359 15 15.836 1 72.12 165 SER A CA 1
ATOM 1284 C C . SER A 1 165 ? -4.445 16.219 15.75 1 72.12 165 SER A C 1
ATOM 1286 O O . SER A 1 165 ? -4.578 17.031 14.836 1 72.12 165 SER A O 1
ATOM 1288 N N . PRO A 1 166 ? -3.643 16.25 16.734 1 62.62 166 PRO A N 1
ATOM 1289 C CA . PRO A 1 166 ? -2.678 17.344 16.719 1 62.62 166 PRO A CA 1
ATOM 1290 C C . PRO A 1 166 ? -1.752 17.312 15.508 1 62.62 166 PRO A C 1
ATOM 1292 O O . PRO A 1 166 ? -1.644 16.281 14.844 1 62.62 166 PRO A O 1
ATOM 1295 N N . ARG A 1 167 ? -1.188 18.375 15.188 1 60.41 167 ARG A N 1
ATOM 1296 C CA . ARG A 1 167 ? -0.374 18.625 14.008 1 60.41 167 ARG A CA 1
ATOM 1297 C C . ARG A 1 167 ? 0.792 17.641 13.93 1 60.41 167 ARG A C 1
ATOM 1299 O O . ARG A 1 167 ? 1.164 17.203 12.836 1 60.41 167 ARG A O 1
ATOM 1306 N N . HIS A 1 168 ? 1.227 17.281 15.109 1 56.75 168 HIS A N 1
ATOM 1307 C CA . HIS A 1 168 ? 2.414 16.438 15.102 1 56.75 168 HIS A CA 1
ATOM 1308 C C . HIS A 1 168 ? 2.096 15.047 14.562 1 56.75 168 HIS A C 1
ATOM 1310 O O . HIS A 1 168 ? 2.973 14.375 14.008 1 56.75 168 HIS A O 1
ATOM 1316 N N . LEU A 1 169 ? 0.906 14.68 14.656 1 63.69 169 LEU A N 1
ATOM 1317 C CA . LEU A 1 169 ? 0.499 13.359 14.188 1 63.69 169 LEU A CA 1
ATOM 1318 C C . LEU A 1 169 ? 0.272 13.359 12.68 1 63.69 169 LEU A C 1
ATOM 1320 O O . LEU A 1 169 ? 0.285 12.305 12.039 1 63.69 169 LEU A O 1
ATOM 1324 N N . ARG A 1 170 ? 0.263 14.547 12.195 1 61.41 170 ARG A N 1
ATOM 1325 C CA . ARG A 1 170 ? -0.043 14.648 10.773 1 61.41 170 ARG A CA 1
ATOM 1326 C C . ARG A 1 170 ? 1.183 14.328 9.93 1 61.41 170 ARG A C 1
ATOM 1328 O O . ARG A 1 170 ? 1.055 13.82 8.812 1 61.41 170 ARG A O 1
ATOM 1335 N N . GLY A 1 171 ? 2.365 14.539 10.508 1 61.59 171 GLY A N 1
ATOM 1336 C CA . GLY A 1 171 ? 3.596 14.242 9.789 1 61.59 171 GLY A CA 1
ATOM 1337 C C . GLY A 1 171 ? 3.924 12.766 9.742 1 61.59 171 GLY A C 1
ATOM 1338 O O . GLY A 1 171 ? 4.66 12.312 8.867 1 61.59 171 GLY A O 1
ATOM 1339 N N . ILE A 1 172 ? 3.193 12.047 10.672 1 68.12 172 ILE A N 1
ATOM 1340 C CA . ILE A 1 172 ? 3.566 10.641 10.75 1 68.12 172 ILE A CA 1
ATOM 1341 C C . ILE A 1 172 ? 2.584 9.797 9.938 1 68.12 172 ILE A C 1
ATOM 1343 O O . ILE A 1 172 ? 2.678 8.57 9.914 1 68.12 172 ILE A O 1
ATOM 1347 N N . LEU A 1 173 ? 1.689 10.406 9.281 1 74.25 173 LEU A N 1
ATOM 1348 C CA . LEU A 1 173 ? 0.663 9.703 8.516 1 74.25 173 LEU A CA 1
ATOM 1349 C C . LEU A 1 173 ? 1.291 8.758 7.496 1 74.25 173 LEU A C 1
ATOM 1351 O O . LEU A 1 173 ? 0.824 7.633 7.316 1 74.25 173 LEU A O 1
ATOM 1355 N N . GLY A 1 174 ? 2.334 9.227 6.953 1 73.38 174 GLY A N 1
ATOM 1356 C CA . GLY A 1 174 ? 3.002 8.391 5.969 1 73.38 174 GLY A CA 1
ATOM 1357 C C . GLY A 1 174 ? 3.602 7.133 6.566 1 73.38 174 GLY A C 1
ATOM 1358 O O . GLY A 1 174 ? 3.408 6.035 6.039 1 73.38 174 GLY A O 1
ATOM 1359 N N . ALA A 1 175 ? 4.242 7.371 7.641 1 74.12 175 ALA A N 1
ATOM 1360 C CA . ALA A 1 175 ? 4.867 6.234 8.312 1 74.12 175 ALA A CA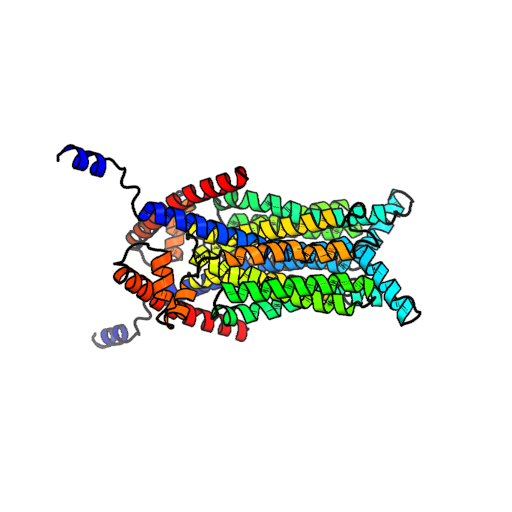 1
ATOM 1361 C C . ALA A 1 175 ? 3.814 5.273 8.859 1 74.12 175 ALA A C 1
ATOM 1363 O O . ALA A 1 175 ? 4.012 4.055 8.844 1 74.12 175 ALA A O 1
ATOM 1364 N N . LEU A 1 176 ? 2.797 5.836 9.273 1 80.94 176 LEU A N 1
ATOM 1365 C CA . LEU A 1 176 ? 1.705 5.023 9.797 1 80.94 176 LEU A CA 1
ATOM 1366 C C . LEU A 1 176 ? 1.091 4.164 8.695 1 80.94 176 LEU A C 1
ATOM 1368 O O . LEU A 1 176 ? 0.797 2.986 8.914 1 80.94 176 LEU A O 1
ATOM 1372 N N . PHE A 1 177 ? 0.961 4.758 7.609 1 81.5 177 PHE A N 1
ATOM 1373 C CA . PHE A 1 177 ? 0.411 4.031 6.469 1 81.5 177 PHE A CA 1
ATOM 1374 C C . PHE A 1 177 ? 1.347 2.906 6.039 1 81.5 177 PHE A C 1
ATOM 1376 O O . PHE A 1 177 ? 0.907 1.776 5.82 1 81.5 177 PHE A O 1
ATOM 1383 N N . SER A 1 178 ? 2.529 3.215 6.039 1 80.25 178 SER A N 1
ATOM 1384 C CA . SER A 1 178 ? 3.508 2.219 5.613 1 80.25 178 SER A CA 1
ATOM 1385 C C . SER A 1 178 ? 3.549 1.039 6.578 1 80.25 178 SER A C 1
ATOM 1387 O O . SER A 1 178 ? 3.545 -0.118 6.152 1 80.25 178 SER A O 1
ATOM 1389 N N . LEU A 1 179 ? 3.57 1.352 7.77 1 85.19 179 LEU A N 1
ATOM 1390 C CA . LEU A 1 179 ? 3.611 0.304 8.781 1 85.19 179 LEU A CA 1
ATOM 1391 C C . LEU A 1 179 ? 2.35 -0.552 8.734 1 85.19 179 LEU A C 1
ATOM 1393 O O . LEU A 1 179 ? 2.422 -1.777 8.852 1 85.19 179 LEU A O 1
ATOM 1397 N N . SER A 1 180 ? 1.307 0.156 8.633 1 90.12 180 SER A N 1
ATOM 1398 C CA . SER A 1 180 ? 0.037 -0.562 8.602 1 90.12 180 SER A CA 1
ATOM 1399 C C . SER A 1 180 ? -0.062 -1.466 7.379 1 90.12 180 SER A C 1
ATOM 1401 O O . SER A 1 180 ? -0.494 -2.617 7.484 1 90.12 180 SER A O 1
ATOM 1403 N N . ILE A 1 181 ? 0.373 -0.973 6.262 1 88.38 181 ILE A N 1
ATOM 1404 C CA . ILE A 1 181 ? 0.334 -1.75 5.027 1 88.38 181 ILE A CA 1
ATOM 1405 C C . ILE A 1 181 ? 1.261 -2.959 5.148 1 88.38 181 ILE A C 1
ATOM 1407 O O . ILE A 1 181 ? 0.881 -4.078 4.801 1 88.38 181 ILE A O 1
ATOM 1411 N N . SER A 1 182 ? 2.418 -2.717 5.695 1 90.12 182 SER A N 1
ATOM 1412 C CA . SER A 1 182 ? 3.408 -3.779 5.816 1 90.12 182 SER A CA 1
ATOM 1413 C C . SER A 1 182 ? 2.953 -4.852 6.801 1 90.12 182 SER A C 1
ATOM 1415 O O . SER A 1 182 ? 3.113 -6.047 6.543 1 90.12 182 SER A O 1
ATOM 1417 N N . THR A 1 183 ? 2.398 -4.422 7.824 1 92.5 183 THR A N 1
ATOM 1418 C CA . THR A 1 183 ? 1.942 -5.387 8.82 1 92.5 183 THR A CA 1
ATOM 1419 C C . THR A 1 183 ? 0.765 -6.199 8.289 1 92.5 183 THR A C 1
ATOM 1421 O O . THR A 1 183 ? 0.677 -7.402 8.531 1 92.5 183 THR A O 1
ATOM 1424 N N . GLY A 1 184 ? -0.132 -5.535 7.648 1 92.56 184 GLY A N 1
ATOM 1425 C CA . GLY A 1 184 ? -1.235 -6.25 7.027 1 92.56 184 GLY A CA 1
ATOM 1426 C C . GLY A 1 184 ? -0.783 -7.273 6.004 1 92.56 184 GLY A C 1
ATOM 1427 O O . GLY A 1 184 ? -1.256 -8.414 6.004 1 92.56 184 GLY A O 1
ATOM 1428 N N . ASN A 1 185 ? 0.124 -6.781 5.188 1 91.81 185 ASN A N 1
ATOM 1429 C CA . ASN A 1 185 ? 0.667 -7.656 4.152 1 91.81 185 ASN A CA 1
ATOM 1430 C C . ASN A 1 185 ? 1.405 -8.844 4.758 1 91.81 185 ASN A C 1
ATOM 1432 O O . ASN A 1 185 ? 1.23 -9.984 4.309 1 91.81 185 ASN A O 1
ATOM 1436 N N . LEU A 1 186 ? 2.168 -8.609 5.754 1 91.62 186 LEU A N 1
ATOM 1437 C CA . LEU A 1 186 ? 2.938 -9.672 6.391 1 91.62 186 LEU A CA 1
ATOM 1438 C C . LEU A 1 186 ? 2.014 -10.695 7.047 1 91.62 186 LEU A C 1
ATOM 1440 O O . LEU A 1 186 ? 2.232 -11.898 6.926 1 91.62 186 LEU A O 1
ATOM 1444 N N . LEU A 1 187 ? 1.06 -10.211 7.668 1 92.19 187 LEU A N 1
ATOM 1445 C CA . LEU A 1 187 ? 0.11 -11.109 8.32 1 92.19 187 LEU A CA 1
ATOM 1446 C C . LEU A 1 187 ? -0.612 -11.977 7.289 1 92.19 187 LEU A C 1
ATOM 1448 O O . LEU A 1 187 ? -0.851 -13.164 7.527 1 92.19 187 LEU A O 1
ATOM 1452 N N . ALA A 1 188 ? -0.975 -11.352 6.219 1 92 188 ALA A N 1
ATOM 1453 C CA . ALA A 1 188 ? -1.624 -12.102 5.148 1 92 188 ALA A CA 1
ATOM 1454 C C . ALA A 1 188 ? -0.706 -13.195 4.609 1 92 188 ALA A C 1
ATOM 1456 O O . ALA A 1 188 ? -1.152 -14.312 4.332 1 92 188 ALA A O 1
ATOM 1457 N N . ASN A 1 189 ? 0.56 -12.875 4.535 1 89.31 189 ASN A N 1
ATOM 1458 C CA . ASN A 1 189 ? 1.523 -13.852 4.051 1 89.31 189 ASN A CA 1
ATOM 1459 C C . ASN A 1 189 ? 1.707 -15 5.039 1 89.31 189 ASN A C 1
ATOM 1461 O O . ASN A 1 189 ? 1.812 -16.156 4.641 1 89.31 189 ASN A O 1
ATOM 1465 N N . ILE A 1 190 ? 1.721 -14.664 6.215 1 88.62 190 ILE A N 1
ATOM 1466 C CA . ILE A 1 190 ? 1.88 -15.688 7.242 1 88.62 190 ILE A CA 1
ATOM 1467 C C . ILE A 1 190 ? 0.67 -16.609 7.234 1 88.62 190 ILE A C 1
ATOM 1469 O O . ILE A 1 190 ? 0.822 -17.844 7.242 1 88.62 190 ILE A O 1
ATOM 1473 N N . PHE A 1 191 ? -0.493 -16.062 7.113 1 89.38 191 PHE A N 1
ATOM 1474 C CA . PHE A 1 191 ? -1.709 -16.859 7.09 1 89.38 191 PHE A CA 1
ATOM 1475 C C . PHE A 1 191 ? -1.821 -17.641 5.781 1 89.38 191 PHE A C 1
ATOM 1477 O O . PHE A 1 191 ? -2.541 -18.641 5.703 1 89.38 191 PHE A O 1
ATOM 1484 N N . GLY A 1 192 ? -1.138 -17.156 4.785 1 85.12 192 GLY A N 1
ATOM 1485 C CA . GLY A 1 192 ? -1.208 -17.766 3.469 1 85.12 192 GLY A CA 1
ATOM 1486 C C . GLY A 1 192 ? -0.285 -18.969 3.316 1 85.12 192 GLY A C 1
ATOM 1487 O O . GLY A 1 192 ? -0.251 -19.594 2.26 1 85.12 192 GLY A O 1
ATOM 1488 N N . LEU A 1 193 ? 0.413 -19.281 4.344 1 82.69 193 LEU A N 1
ATOM 1489 C CA . LEU A 1 193 ? 1.252 -20.484 4.316 1 82.69 193 LEU A CA 1
ATOM 1490 C C . LEU A 1 193 ? 0.399 -21.734 4.215 1 82.69 193 LEU A C 1
ATOM 1492 O O . LEU A 1 193 ? -0.713 -21.781 4.742 1 82.69 193 LEU A O 1
ATOM 1496 N N . GLU A 1 194 ? 0.937 -22.641 3.518 1 78.38 194 GLU A N 1
ATOM 1497 C CA . GLU A 1 194 ? 0.185 -23.875 3.262 1 78.38 194 GLU A CA 1
ATOM 1498 C C . GLU A 1 194 ? -0.226 -24.547 4.566 1 78.38 194 GLU A C 1
ATOM 1500 O O . GLU A 1 194 ? -1.294 -25.156 4.645 1 78.38 194 GLU A O 1
ATOM 1505 N N . GLN A 1 195 ? 0.64 -24.422 5.512 1 76.62 195 GLN A N 1
ATOM 1506 C CA . GLN A 1 195 ? 0.381 -25.062 6.793 1 76.62 195 GLN A CA 1
ATOM 1507 C C . GLN A 1 195 ? -0.759 -24.375 7.535 1 76.62 195 GLN A C 1
ATOM 1509 O O . GLN A 1 195 ? -1.344 -24.953 8.453 1 76.62 195 GLN A O 1
ATOM 1514 N N . LEU A 1 196 ? -1.115 -23.266 7.137 1 80.38 196 LEU A N 1
ATOM 1515 C CA . LEU A 1 196 ? -2.205 -22.531 7.777 1 80.38 196 LEU A CA 1
ATOM 1516 C C . LEU A 1 196 ? -3.428 -22.469 6.867 1 80.38 196 LEU A C 1
ATOM 1518 O O . LEU A 1 196 ? -4.117 -23.484 6.68 1 80.38 196 LEU A O 1
ATOM 1522 N N . LEU A 1 197 ? -3.525 -21.391 6.09 1 78.75 197 LEU A N 1
ATOM 1523 C CA . LEU A 1 197 ? -4.738 -21.219 5.301 1 78.75 197 LEU A CA 1
ATOM 1524 C C . LEU A 1 197 ? -4.422 -21.234 3.809 1 78.75 197 LEU A C 1
ATOM 1526 O O . LEU A 1 197 ? -5.328 -21.188 2.975 1 78.75 197 LEU A O 1
ATOM 1530 N N . GLY A 1 198 ? -3.18 -21.375 3.488 1 73.12 198 GLY A N 1
ATOM 1531 C CA . GLY A 1 198 ? -2.785 -21.281 2.092 1 73.12 198 GLY A CA 1
ATOM 1532 C C . GLY A 1 198 ? -2.834 -22.625 1.371 1 73.12 198 GLY A C 1
ATOM 1533 O O . GLY A 1 198 ? -1.935 -22.953 0.592 1 73.12 198 GLY A O 1
ATOM 1534 N N . ASN A 1 199 ? -3.762 -23.375 1.716 1 77.06 199 ASN A N 1
ATOM 1535 C CA . ASN A 1 199 ? -3.914 -24.672 1.037 1 77.06 199 ASN A CA 1
ATOM 1536 C C . ASN A 1 199 ? -5.109 -24.656 0.087 1 77.06 199 ASN A C 1
ATOM 1538 O O . ASN A 1 199 ? -5.816 -23.656 -0.02 1 77.06 199 ASN A O 1
ATOM 1542 N N . ASN A 1 200 ? -5.23 -25.688 -0.699 1 79 200 ASN A N 1
ATOM 1543 C CA . ASN A 1 200 ? -6.203 -25.75 -1.783 1 79 200 ASN A CA 1
ATOM 1544 C C . ASN A 1 200 ? -7.637 -25.703 -1.255 1 79 200 ASN A C 1
ATOM 1546 O O . ASN A 1 200 ? -8.547 -25.266 -1.963 1 79 200 ASN A O 1
ATOM 1550 N N . SER A 1 201 ? -7.809 -25.922 0.006 1 78.56 201 SER A N 1
ATOM 1551 C CA . SER A 1 201 ? -9.172 -25.969 0.523 1 78.56 201 SER A CA 1
ATOM 1552 C C . SER A 1 201 ? -9.484 -24.75 1.378 1 78.56 201 SER A C 1
ATOM 1554 O O . SER A 1 201 ? -10.648 -24.359 1.499 1 78.56 201 SER A O 1
ATOM 1556 N N . LEU A 1 202 ? -8.445 -24.125 1.882 1 83.88 202 LEU A N 1
ATOM 1557 C CA . LEU A 1 202 ? -8.719 -23.109 2.895 1 83.88 202 LEU A CA 1
ATOM 1558 C C . LEU A 1 202 ? -8.359 -21.719 2.383 1 83.88 202 LEU A C 1
ATOM 1560 O O . LEU A 1 202 ? -8.484 -20.734 3.111 1 83.88 202 LEU A O 1
ATOM 1564 N N . TRP A 1 203 ? -8.062 -21.641 1.135 1 84.94 203 TRP A N 1
ATOM 1565 C CA . TRP A 1 203 ? -7.668 -20.328 0.625 1 84.94 203 TRP A CA 1
ATOM 1566 C C . TRP A 1 203 ? -8.836 -19.344 0.66 1 84.94 203 TRP A C 1
ATOM 1568 O O . TRP A 1 203 ? -8.641 -18.141 0.848 1 84.94 203 TRP A O 1
ATOM 1578 N N . PRO A 1 204 ? -10.141 -19.859 0.545 1 86.12 204 PRO A N 1
ATOM 1579 C CA . PRO A 1 204 ? -11.258 -18.922 0.649 1 86.12 204 PRO A CA 1
ATOM 1580 C C . PRO A 1 204 ? -11.422 -18.344 2.057 1 86.12 204 PRO A C 1
ATOM 1582 O O . PRO A 1 204 ? -11.891 -17.219 2.217 1 86.12 204 PRO A O 1
ATOM 1585 N N . VAL A 1 205 ? -10.992 -19.078 2.977 1 86.44 205 VAL A N 1
ATOM 1586 C CA . VAL A 1 205 ? -11.055 -18.609 4.355 1 86.44 205 VAL A CA 1
ATOM 1587 C C . VAL A 1 205 ? -10.031 -17.5 4.57 1 86.44 205 VAL A C 1
ATOM 1589 O O . VAL A 1 205 ? -10.305 -16.531 5.289 1 86.44 205 VAL A O 1
ATOM 1592 N N . LEU A 1 206 ? -8.945 -17.703 3.953 1 88.56 206 LEU A N 1
ATOM 1593 C CA . LEU A 1 206 ? -7.918 -16.672 4.023 1 88.56 206 LEU A CA 1
ATOM 1594 C C . LEU A 1 206 ? -8.438 -15.359 3.463 1 88.56 206 LEU A C 1
ATOM 1596 O O . LEU A 1 206 ? -8.203 -14.297 4.047 1 88.56 206 LEU A O 1
ATOM 1600 N N . LEU A 1 207 ? -9.172 -15.438 2.371 1 89.44 207 LEU A N 1
ATOM 1601 C CA . LEU A 1 207 ? -9.727 -14.242 1.749 1 89.44 207 LEU A CA 1
ATOM 1602 C C . LEU A 1 207 ? -10.883 -13.688 2.578 1 89.44 207 LEU A C 1
ATOM 1604 O O . LEU A 1 207 ? -11.078 -12.469 2.646 1 89.44 207 LEU A O 1
ATOM 1608 N N . PHE A 1 208 ? -11.539 -14.578 3.229 1 89.12 208 PHE A N 1
ATOM 1609 C CA . PHE A 1 208 ? -12.664 -14.18 4.062 1 89.12 208 PHE A CA 1
ATOM 1610 C C . PHE A 1 208 ? -12.188 -13.422 5.293 1 89.12 208 PHE A C 1
ATOM 1612 O O . PHE A 1 208 ? -12.906 -12.562 5.816 1 89.12 208 PHE A O 1
ATOM 1619 N N . PHE A 1 209 ? -11.016 -13.625 5.73 1 89.56 209 PHE A N 1
ATOM 1620 C CA . PHE A 1 209 ? -10.461 -12.984 6.91 1 89.56 209 PHE A CA 1
ATOM 1621 C C . PHE A 1 209 ? -10.289 -11.484 6.68 1 89.56 209 PHE A C 1
ATOM 1623 O O . PHE A 1 209 ? -10.047 -10.727 7.625 1 89.56 209 PHE A O 1
ATOM 1630 N N . THR A 1 210 ? -10.461 -11.047 5.48 1 88.44 210 THR A N 1
ATOM 1631 C CA . THR A 1 210 ? -10.461 -9.609 5.203 1 88.44 210 THR A CA 1
ATOM 1632 C C . THR A 1 210 ? -11.617 -8.922 5.926 1 88.44 210 THR A C 1
ATOM 1634 O O . THR A 1 210 ? -11.57 -7.715 6.164 1 88.44 210 THR A O 1
ATOM 1637 N N . CYS A 1 211 ? -12.555 -9.695 6.34 1 91 211 CYS A N 1
ATOM 1638 C CA . CYS A 1 211 ? -13.727 -9.164 7.02 1 91 211 CYS A CA 1
ATOM 1639 C C . CYS A 1 211 ? -13.391 -8.766 8.453 1 91 211 CYS A C 1
ATOM 1641 O O . CYS A 1 211 ? -14.047 -7.891 9.031 1 91 211 CYS A O 1
ATOM 1643 N N . VAL A 1 212 ? -12.359 -9.281 9 1 90.31 212 VAL A N 1
ATOM 1644 C CA . VAL A 1 212 ? -12.039 -9.094 10.414 1 90.31 212 VAL A CA 1
ATOM 1645 C C . VAL A 1 212 ? -11.656 -7.637 10.664 1 90.31 212 VAL A C 1
ATOM 1647 O O . VAL A 1 212 ? -12.273 -6.961 11.492 1 90.31 212 VAL A O 1
ATOM 1650 N N . PRO A 1 213 ? -10.68 -7.172 9.938 1 89.75 213 PRO A N 1
ATOM 1651 C CA . PRO A 1 213 ? -10.383 -5.754 10.148 1 89.75 213 PRO A CA 1
ATOM 1652 C C . PRO A 1 213 ? -11.57 -4.844 9.836 1 89.75 213 PRO A C 1
ATOM 1654 O O . PRO A 1 213 ? -11.742 -3.809 10.484 1 89.75 213 PRO A O 1
ATOM 1657 N N . SER A 1 214 ? -12.328 -5.207 8.859 1 89.88 214 SER A N 1
ATOM 1658 C CA . SER A 1 214 ? -13.477 -4.383 8.492 1 89.88 214 SER A CA 1
ATOM 1659 C C . SER A 1 214 ? -14.523 -4.375 9.602 1 89.88 214 SER A C 1
ATOM 1661 O O . SER A 1 214 ? -15.133 -3.34 9.883 1 89.88 214 SER A O 1
ATOM 1663 N N . LEU A 1 215 ? -14.766 -5.512 10.195 1 90.25 215 LEU A N 1
ATOM 1664 C CA . LEU A 1 215 ? -15.711 -5.586 11.305 1 90.25 215 LEU A CA 1
ATOM 1665 C C . LEU A 1 215 ? -15.227 -4.777 12.5 1 90.25 215 LEU A C 1
ATOM 1667 O O . LEU A 1 215 ? -16.016 -4.121 13.18 1 90.25 215 LEU A O 1
ATOM 1671 N N . LEU A 1 216 ? -13.961 -4.867 12.719 1 88 216 LEU A N 1
ATOM 1672 C CA . LEU A 1 216 ? -13.359 -4.07 13.781 1 88 216 LEU A CA 1
ATOM 1673 C C . LEU A 1 216 ? -13.57 -2.582 13.531 1 88 216 LEU A C 1
ATOM 1675 O O . LEU A 1 216 ? -13.914 -1.837 14.453 1 88 216 LEU A O 1
ATOM 1679 N N . LEU A 1 217 ? -13.414 -2.193 12.344 1 87.69 217 LEU A N 1
ATOM 1680 C CA . LEU A 1 217 ? -13.555 -0.788 11.984 1 87.69 217 LEU A CA 1
ATOM 1681 C C . LEU A 1 217 ? -15.016 -0.347 12.086 1 87.69 217 LEU A C 1
ATOM 1683 O O . LEU A 1 217 ? -15.297 0.792 12.469 1 87.69 217 LEU A O 1
ATOM 1687 N N . LEU A 1 218 ? -15.891 -1.24 11.734 1 87.19 218 LEU A N 1
ATOM 1688 C CA . LEU A 1 218 ? -17.312 -0.942 11.867 1 87.19 218 LEU A CA 1
ATOM 1689 C C . LEU A 1 218 ? -17.688 -0.675 13.32 1 87.19 218 LEU A C 1
ATOM 1691 O O . LEU A 1 218 ? -18.484 0.222 13.609 1 87.19 218 LEU A O 1
ATOM 1695 N N . THR A 1 219 ? -17.094 -1.4 14.148 1 84.56 219 THR A N 1
ATOM 1696 C CA . THR A 1 219 ? -17.344 -1.226 15.578 1 84.56 219 THR A CA 1
ATOM 1697 C C . THR A 1 219 ? -16.75 0.087 16.078 1 84.56 219 THR A C 1
ATOM 1699 O O . THR A 1 219 ? -17.359 0.78 16.891 1 84.56 219 THR A O 1
ATOM 1702 N N . PHE A 1 220 ? -15.664 0.431 15.547 1 81.88 220 PHE A N 1
ATOM 1703 C CA . PHE A 1 220 ? -14.984 1.638 16 1 81.88 220 PHE A CA 1
ATOM 1704 C C . PHE A 1 220 ? -15.672 2.885 15.461 1 81.88 220 PHE A C 1
ATOM 1706 O O . PHE A 1 220 ? -15.586 3.959 16.062 1 81.88 220 PHE A O 1
ATOM 1713 N N . CYS A 1 221 ? -16.156 2.811 14.266 1 79.62 221 CYS A N 1
ATOM 1714 C CA . CYS A 1 221 ? -16.859 3.943 13.688 1 79.62 221 CYS A CA 1
ATOM 1715 C C . CYS A 1 221 ? -17.984 4.41 14.609 1 79.62 221 CYS A C 1
ATOM 1717 O O . CYS A 1 221 ? -18.344 5.586 14.602 1 79.62 221 CYS A O 1
ATOM 1719 N N . TYR A 1 222 ? -18.5 3.508 15.414 1 73.62 222 TYR A N 1
ATOM 1720 C CA . TYR A 1 222 ? -19.578 3.842 16.328 1 73.62 222 TYR A CA 1
ATOM 1721 C C . TYR A 1 222 ? -19.078 4.727 17.469 1 73.62 222 TYR A C 1
ATOM 1723 O O . TYR A 1 222 ? -19.844 5.492 18.047 1 73.62 222 TYR A O 1
ATOM 1731 N N . PHE A 1 223 ? -17.797 4.734 17.672 1 72.06 223 PHE A N 1
ATOM 1732 C CA . PHE A 1 223 ? -17.234 5.496 18.766 1 72.06 223 PHE A CA 1
ATOM 1733 C C . PHE A 1 223 ? -16.578 6.773 18.266 1 72.06 223 PHE A C 1
ATOM 1735 O O . PHE A 1 223 ? -16 7.535 19.047 1 72.06 223 PHE A O 1
ATOM 1742 N N . MET A 1 224 ? -16.672 7.023 17.047 1 74.19 224 MET A N 1
ATOM 1743 C CA . MET A 1 224 ? -16.016 8.188 16.469 1 74.19 224 MET A CA 1
ATOM 1744 C C . MET A 1 224 ? -16.766 9.469 16.828 1 74.19 224 MET A C 1
ATOM 1746 O O . MET A 1 224 ? -18 9.484 16.875 1 74.19 224 MET A O 1
ATOM 1750 N N . ALA A 1 225 ? -15.852 10.461 17.266 1 65.12 225 ALA A N 1
ATOM 1751 C CA . ALA A 1 225 ? -16.438 11.766 17.547 1 65.12 225 ALA A CA 1
ATOM 1752 C C . ALA A 1 225 ? -16.812 12.477 16.25 1 65.12 225 ALA A C 1
ATOM 1754 O O . ALA A 1 225 ? -16.203 12.25 15.203 1 65.12 225 ALA A O 1
ATOM 1755 N N . PRO A 1 226 ? -17.984 13.102 16.188 1 59.03 226 PRO A N 1
ATOM 1756 C CA . PRO A 1 226 ? -18.375 13.836 14.984 1 59.03 226 PRO A CA 1
ATOM 1757 C C . PRO A 1 226 ? -17.312 14.852 14.555 1 59.03 226 PRO A C 1
ATOM 1759 O O . PRO A 1 226 ? -16.719 15.523 15.398 1 59.03 226 PRO A O 1
ATOM 1762 N N . GLY A 1 227 ? -16.484 14.531 13.57 1 55.25 227 GLY A N 1
ATOM 1763 C CA . GLY A 1 227 ? -15.477 15.461 13.102 1 55.25 227 GLY A CA 1
ATOM 1764 C C . GLY A 1 227 ? -15.984 16.891 13 1 55.25 227 GLY A C 1
ATOM 1765 O O . GLY A 1 227 ? -17.188 17.109 12.891 1 55.25 227 GLY A O 1
ATOM 1766 N N . PRO A 1 228 ? -15.211 17.75 13.344 1 51.38 228 PRO A N 1
ATOM 1767 C CA . PRO A 1 228 ? -15.648 19.141 13.359 1 51.38 228 PRO A CA 1
ATOM 1768 C C . PRO A 1 228 ? -16.406 19.531 12.086 1 51.38 228 PRO A C 1
ATOM 1770 O O . PRO A 1 228 ? -17.328 20.344 12.141 1 51.38 228 PRO A O 1
ATOM 1773 N N . ARG A 1 229 ? -15.938 19.016 10.992 1 50.91 229 ARG A N 1
ATOM 1774 C CA . ARG A 1 229 ? -16.609 19.422 9.766 1 50.91 229 ARG A CA 1
ATOM 1775 C C . ARG A 1 229 ? -18.016 18.844 9.68 1 50.91 229 ARG A C 1
ATOM 1777 O O . ARG A 1 229 ? -18.922 19.469 9.125 1 50.91 229 ARG A O 1
ATOM 1784 N N . SER A 1 230 ? -18 17.625 10.148 1 49.22 230 SER A N 1
ATOM 1785 C CA . SER A 1 230 ? -19.328 17.031 10.148 1 49.22 230 SER A CA 1
ATOM 1786 C C . SER A 1 230 ? -20.281 17.828 11.039 1 49.22 230 SER A C 1
ATOM 1788 O O . SER A 1 230 ? -21.484 17.906 10.75 1 49.22 230 SER A O 1
ATOM 1790 N N . LEU A 1 231 ? -19.703 18.312 11.945 1 43.91 231 LEU A N 1
ATOM 1791 C CA . LEU A 1 231 ? -20.547 19.109 12.836 1 43.91 231 LEU A CA 1
ATOM 1792 C C . LEU A 1 231 ? -21.031 20.359 12.133 1 43.91 231 LEU A C 1
ATOM 1794 O O . LEU A 1 231 ? -22.156 20.812 12.359 1 43.91 231 LEU A O 1
ATOM 1798 N N . TYR A 1 232 ? -20.062 20.844 11.375 1 44 232 TYR A N 1
ATOM 1799 C CA . TYR A 1 232 ? -20.469 22.078 10.719 1 44 232 TYR A CA 1
ATOM 1800 C C . TYR A 1 232 ? -21.578 21.812 9.703 1 44 232 TYR A C 1
ATOM 1802 O O . TYR A 1 232 ? -22.547 22.562 9.609 1 44 232 TYR A O 1
ATOM 1810 N N . PHE A 1 233 ? -21.344 20.781 8.977 1 45.47 233 PHE A N 1
ATOM 1811 C CA . PHE A 1 233 ? -22.391 20.531 8 1 45.47 233 PHE A CA 1
ATOM 1812 C C . PHE A 1 233 ? -23.656 20.016 8.688 1 45.47 233 PHE A C 1
ATOM 1814 O O . PHE A 1 233 ? -24.766 20.297 8.234 1 45.47 233 PHE A O 1
ATOM 1821 N N . ALA A 1 234 ? -23.359 19.312 9.719 1 40.06 234 ALA A N 1
ATOM 1822 C CA . ALA A 1 234 ? -24.516 18.906 10.508 1 40.06 234 ALA A CA 1
ATOM 1823 C C . ALA A 1 234 ? -25.141 20.109 11.211 1 40.06 234 ALA A C 1
ATOM 1825 O O . ALA A 1 234 ? -26.328 20.078 11.57 1 40.06 234 ALA A O 1
ATOM 1826 N N . GLU A 1 235 ? -24.328 21.016 11.648 1 41.34 235 GLU A N 1
ATOM 1827 C CA . GLU A 1 235 ? -24.906 22.188 12.312 1 41.34 235 GLU A CA 1
ATOM 1828 C C . GLU A 1 235 ? -25.812 22.969 11.359 1 41.34 235 GLU A C 1
ATOM 1830 O O . GLU A 1 235 ? -26.609 23.797 11.797 1 41.34 235 GLU A O 1
ATOM 1835 N N . GLN A 1 236 ? -25.5 22.984 10.141 1 39.97 236 GLN A N 1
ATOM 1836 C CA . GLN A 1 236 ? -26.594 23.625 9.414 1 39.97 236 GLN A CA 1
ATOM 1837 C C . GLN A 1 236 ? -27.938 22.984 9.742 1 39.97 236 GLN A C 1
ATOM 1839 O O . GLN A 1 236 ? -28.984 23.531 9.414 1 39.97 236 GLN A O 1
ATOM 1844 N N . ASN A 1 237 ? -27.922 21.766 10.242 1 36.12 237 ASN A N 1
ATOM 1845 C CA . ASN A 1 237 ? -29.156 21.344 10.922 1 36.12 237 ASN A CA 1
ATOM 1846 C C . ASN A 1 237 ? -29.109 21.688 12.406 1 36.12 237 ASN A C 1
ATOM 1848 O O . ASN A 1 237 ? -28.156 21.344 13.102 1 36.12 237 ASN A O 1
ATOM 1852 N N . GLN A 1 238 ? -29.766 22.75 13.008 1 39 238 GLN A N 1
ATOM 1853 C CA . GLN A 1 238 ? -29.922 23.438 14.281 1 39 238 GLN A CA 1
ATOM 1854 C C . GLN A 1 238 ? -29.75 22.484 15.453 1 39 238 GLN A C 1
ATOM 1856 O O . GLN A 1 238 ? -29.109 22.828 16.453 1 39 238 GLN A O 1
ATOM 1861 N N . SER A 1 239 ? -30.469 21.391 15.461 1 41.12 239 SER A N 1
ATOM 1862 C CA . SER A 1 239 ? -30.703 20.578 16.656 1 41.12 239 SER A CA 1
ATOM 1863 C C . SER A 1 239 ? -29.453 19.812 17.062 1 41.12 239 SER A C 1
ATOM 1865 O O . SER A 1 239 ? -29.172 19.672 18.25 1 41.12 239 SER A O 1
ATOM 1867 N N . ALA A 1 240 ? -28.656 19.312 16.172 1 39.81 240 ALA A N 1
ATOM 1868 C CA . ALA A 1 240 ? -27.625 18.344 16.5 1 39.81 240 ALA A CA 1
ATOM 1869 C C . ALA A 1 240 ? -26.359 19.031 16.984 1 39.81 240 ALA A C 1
ATOM 1871 O O . ALA A 1 240 ? -25.641 18.5 17.828 1 39.81 240 ALA A O 1
ATOM 1872 N N . THR A 1 241 ? -26 20.234 16.641 1 40.72 241 THR A N 1
ATOM 1873 C CA . THR A 1 241 ? -24.891 21.031 17.125 1 40.72 241 THR A CA 1
ATOM 1874 C C . THR A 1 241 ? -25.047 21.297 18.625 1 40.72 241 THR A C 1
ATOM 1876 O O . THR A 1 241 ? -24.062 21.281 19.375 1 40.72 241 THR A O 1
ATOM 1879 N N . GLU A 1 242 ? -26.25 21.578 18.953 1 40.22 242 GLU A N 1
ATOM 1880 C CA . GLU A 1 242 ? -26.531 21.844 20.375 1 40.22 242 GLU A CA 1
ATOM 1881 C C . GLU A 1 242 ? -26.25 20.609 21.219 1 40.22 242 GLU A C 1
ATOM 1883 O O . GLU A 1 242 ? -25.672 20.703 22.312 1 40.22 242 GLU A O 1
ATOM 1888 N N . THR A 1 243 ? -26.688 19.469 20.688 1 40.25 243 THR A N 1
ATOM 1889 C CA . THR A 1 243 ? -26.562 18.266 21.5 1 40.25 243 THR A CA 1
ATOM 1890 C C . THR A 1 243 ? -25.125 17.781 21.547 1 40.25 243 THR A C 1
ATOM 1892 O O . THR A 1 243 ? -24.641 17.312 22.578 1 40.25 243 THR A O 1
ATOM 1895 N N . LEU A 1 244 ? -24.422 17.906 20.484 1 39.31 244 LEU A N 1
ATOM 1896 C CA . LEU A 1 244 ? -23.062 17.391 20.438 1 39.31 244 LEU A CA 1
ATOM 1897 C C . LEU A 1 244 ? -22.125 18.281 21.25 1 39.31 244 LEU A C 1
ATOM 1899 O O . LEU A 1 244 ? -21.25 17.781 21.969 1 39.31 244 LEU A O 1
ATOM 1903 N N . LEU A 1 245 ? -22.219 19.656 21.156 1 38.41 245 LEU A N 1
ATOM 1904 C CA . LEU A 1 245 ? -21.5 20.562 22.047 1 38.41 245 LEU A CA 1
ATOM 1905 C C . LEU A 1 245 ? -21.906 20.312 23.5 1 38.41 245 LEU A C 1
ATOM 1907 O O . LEU A 1 245 ? -21.078 20.438 24.406 1 38.41 245 LEU A O 1
ATOM 1911 N N . LYS A 1 246 ? -23.172 20.047 23.625 1 41.22 246 LYS A N 1
ATOM 1912 C CA . LYS A 1 246 ? -23.609 19.719 24.969 1 41.22 246 LYS A CA 1
ATOM 1913 C C . LYS A 1 246 ? -22.938 18.438 25.469 1 41.22 246 LYS A C 1
ATOM 1915 O O . LYS A 1 246 ? -22.641 18.312 26.656 1 41.22 246 LYS A O 1
ATOM 1920 N N . ARG A 1 247 ? -22.844 17.453 24.562 1 39.69 247 ARG A N 1
ATOM 1921 C CA . ARG A 1 247 ? -22.234 16.188 25 1 39.69 247 ARG A CA 1
ATOM 1922 C C . ARG A 1 247 ? -20.734 16.328 25.141 1 39.69 247 ARG A C 1
ATOM 1924 O O . ARG A 1 247 ? -20.109 15.664 25.969 1 39.69 247 ARG A O 1
ATOM 1931 N N . LEU A 1 248 ? -20.141 17.047 24.25 1 38.16 248 LEU A N 1
ATOM 1932 C CA . LEU A 1 248 ? -18.703 17.25 24.359 1 38.16 248 LEU A CA 1
ATOM 1933 C C . LEU A 1 248 ? -18.375 18.188 25.516 1 38.16 248 LEU A C 1
ATOM 1935 O O . LEU A 1 248 ? -17.359 18 26.203 1 38.16 248 LEU A O 1
ATOM 1939 N N . ARG A 1 249 ? -18.922 19.609 25.484 1 39.09 249 ARG A N 1
ATOM 1940 C CA . ARG A 1 249 ? -18.641 20.562 26.562 1 39.09 249 ARG A CA 1
ATOM 1941 C C . ARG A 1 249 ? -19.828 20.656 27.531 1 39.09 249 ARG A C 1
ATOM 1943 O O . ARG A 1 249 ? -20.953 20.906 27.109 1 39.09 249 ARG A O 1
ATOM 1950 N N . LYS A 1 250 ? -19.875 19.812 28.5 1 38.28 250 LYS A N 1
ATOM 1951 C CA . LYS A 1 250 ? -20.797 19.969 29.609 1 38.28 250 LYS A CA 1
ATOM 1952 C C . LYS A 1 250 ? -21.031 21.438 29.938 1 38.28 250 LYS A C 1
ATOM 1954 O O . LYS A 1 250 ? -21.594 21.766 31 1 38.28 250 LYS A O 1
ATOM 1959 N N . THR A 1 251 ? -20.234 22.453 29.453 1 36.28 251 THR A N 1
ATOM 1960 C CA . THR A 1 251 ? -20.547 23.797 29.938 1 36.28 251 THR A CA 1
ATOM 1961 C C . THR A 1 251 ? -21.188 24.641 28.844 1 36.28 251 THR A C 1
ATOM 1963 O O . THR A 1 251 ? -20.938 24.422 27.656 1 36.28 251 THR A O 1
ATOM 1966 N N . ASP A 1 252 ? -22.25 25.578 29.125 1 36.94 252 ASP A N 1
ATOM 1967 C CA . ASP A 1 252 ? -23.219 26.469 28.484 1 36.94 252 ASP A CA 1
ATOM 1968 C C . ASP A 1 252 ? -22.516 27.484 27.578 1 36.94 252 ASP A C 1
ATOM 1970 O O . ASP A 1 252 ? -23.141 28.078 26.703 1 36.94 252 ASP A O 1
ATOM 1974 N N . ASP A 1 253 ? -21.406 28.141 27.859 1 35.53 253 ASP A N 1
ATOM 1975 C CA . ASP A 1 253 ? -20.984 29.406 27.25 1 35.53 253 ASP A CA 1
ATOM 1976 C C . ASP A 1 253 ? -20.125 29.156 26.016 1 35.53 253 ASP A C 1
ATOM 1978 O O . ASP A 1 253 ? -18.891 29.266 26.078 1 35.53 253 ASP A O 1
ATOM 1982 N N . VAL A 1 254 ? -20.375 28.219 25.141 1 42.97 254 VAL A N 1
ATOM 1983 C CA . VAL A 1 254 ? -19.531 27.734 24.047 1 42.97 254 VAL A CA 1
ATOM 1984 C C . VAL A 1 254 ? -19.812 28.547 22.781 1 42.97 254 VAL A C 1
ATOM 1986 O O . VAL A 1 254 ? -19.297 28.234 21.703 1 42.97 254 VAL A O 1
ATOM 1989 N N . SER A 1 255 ? -20.547 29.656 22.859 1 42.62 255 SER A N 1
ATOM 1990 C CA . SER A 1 255 ? -20.922 30.406 21.672 1 42.62 255 SER A CA 1
ATOM 1991 C C . SER A 1 255 ? -19.719 31.078 21.031 1 42.62 255 SER A C 1
ATOM 1993 O O . SER A 1 255 ? -19.609 31.156 19.797 1 42.62 255 SER A O 1
ATOM 1995 N N . GLU A 1 256 ? -18.906 31.656 21.844 1 43.62 256 GLU A N 1
ATOM 1996 C CA . GLU A 1 256 ? -17.812 32.438 21.281 1 43.62 256 GLU A CA 1
ATOM 1997 C C . GLU A 1 256 ? -16.797 31.547 20.594 1 43.62 256 GLU A C 1
ATOM 1999 O O . GLU A 1 256 ? -16.234 31.906 19.547 1 43.62 256 GLU A O 1
ATOM 2004 N N . GLU A 1 257 ? -16.516 30.438 21.188 1 41.34 257 GLU A N 1
ATOM 2005 C CA . GLU A 1 257 ? -15.531 29.562 20.594 1 41.34 257 GLU A CA 1
ATOM 2006 C C . GLU A 1 257 ? -16.062 28.922 19.312 1 41.34 257 GLU A C 1
ATOM 2008 O O . GLU A 1 257 ? -15.305 28.688 18.359 1 41.34 257 GLU A O 1
ATOM 2013 N N . LEU A 1 258 ? -17.297 28.891 19.219 1 43.97 258 LEU A N 1
ATOM 2014 C CA . LEU A 1 258 ? -17.938 28.453 17.984 1 43.97 258 LEU A CA 1
ATOM 2015 C C . LEU A 1 258 ? -17.703 29.453 16.859 1 43.97 258 LEU A C 1
ATOM 2017 O O . LEU A 1 258 ? -17.469 29.078 15.719 1 43.97 258 LEU A O 1
ATOM 2021 N N . GLN A 1 259 ? -17.766 30.703 17.25 1 44.78 259 GLN A N 1
ATOM 2022 C CA . GLN A 1 259 ? -17.531 31.719 16.234 1 44.78 259 GLN A CA 1
ATOM 2023 C C . GLN A 1 259 ? -16.094 31.688 15.734 1 44.78 259 GLN A C 1
ATOM 2025 O O . GLN A 1 259 ? -15.836 31.828 14.531 1 44.78 259 GLN A O 1
ATOM 2030 N N . ASP A 1 260 ? -15.172 31.453 16.594 1 44.66 260 ASP A N 1
ATOM 2031 C CA . ASP A 1 260 ? -13.766 31.375 16.188 1 44.66 260 ASP A CA 1
ATOM 2032 C C . ASP A 1 260 ? -13.492 30.141 15.344 1 44.66 260 ASP A C 1
ATOM 2034 O O . ASP A 1 260 ? -12.75 30.188 14.367 1 44.66 260 ASP A O 1
ATOM 2038 N N . LEU A 1 261 ? -14.039 29.094 15.781 1 44.5 261 LEU A N 1
ATOM 2039 C CA . LEU A 1 261 ? -13.945 27.875 14.992 1 44.5 261 LEU A CA 1
ATOM 2040 C C . LEU A 1 261 ? -14.664 28.031 13.656 1 44.5 261 LEU A C 1
ATOM 2042 O O . LEU A 1 261 ? -14.188 27.547 12.625 1 44.5 261 LEU A O 1
ATOM 2046 N N . ARG A 1 262 ? -15.805 28.828 13.68 1 46.31 262 ARG A N 1
ATOM 2047 C CA . ARG A 1 262 ? -16.516 29.156 12.445 1 46.31 262 ARG A CA 1
ATOM 2048 C C . ARG A 1 262 ? -15.648 30 11.523 1 46.31 262 ARG A C 1
ATOM 2050 O O . ARG A 1 262 ? -15.633 29.797 10.305 1 46.31 262 ARG A O 1
ATOM 2057 N N . ASP A 1 263 ? -15.016 30.938 12.094 1 46.62 263 ASP A N 1
ATOM 2058 C CA . ASP A 1 263 ? -14.18 31.828 11.289 1 46.62 263 ASP A CA 1
ATOM 2059 C C . ASP A 1 263 ? -12.945 31.094 10.773 1 46.62 263 ASP A C 1
ATOM 2061 O O . ASP A 1 263 ? -12.508 31.328 9.648 1 46.62 263 ASP A O 1
ATOM 2065 N N . GLU A 1 264 ? -12.461 30.266 11.578 1 45.94 264 GLU A N 1
ATOM 2066 C CA . GLU A 1 264 ? -11.305 29.484 11.148 1 45.94 264 GLU A CA 1
ATOM 2067 C C . GLU A 1 264 ? -11.695 28.438 10.109 1 45.94 264 GLU A C 1
ATOM 2069 O O . GLU A 1 264 ? -10.961 28.203 9.141 1 45.94 264 GLU A O 1
ATOM 2074 N N . TYR A 1 265 ? -12.859 27.938 10.305 1 47.69 265 TYR A N 1
ATOM 2075 C CA . TYR A 1 265 ? -13.375 26.969 9.336 1 47.69 265 TYR A CA 1
ATOM 2076 C C . TYR A 1 265 ? -13.797 27.672 8.055 1 47.69 265 TYR A C 1
ATOM 2078 O O . TYR A 1 265 ? -13.586 27.141 6.953 1 47.69 265 TYR A O 1
ATOM 2086 N N . ALA A 1 266 ? -14.5 28.797 8.211 1 45.62 266 ALA A N 1
ATOM 2087 C CA . ALA A 1 266 ? -14.836 29.578 7.031 1 45.62 266 ALA A CA 1
ATOM 2088 C C . ALA A 1 266 ? -13.578 29.969 6.258 1 45.62 266 ALA A C 1
ATOM 2090 O O . ALA A 1 266 ? -13.57 29.969 5.027 1 45.62 266 ALA A O 1
ATOM 2091 N N . LYS A 1 267 ? -12.57 30.25 6.918 1 48.84 267 LYS A N 1
ATOM 2092 C CA . LYS A 1 267 ? -11.305 30.578 6.27 1 48.84 267 LYS A CA 1
ATOM 2093 C C . LYS A 1 267 ? -10.641 29.344 5.699 1 48.84 267 LYS A C 1
ATOM 2095 O O . LYS A 1 267 ? -10.078 29.375 4.602 1 48.84 267 LYS A O 1
ATOM 2100 N N . ARG A 1 268 ? -10.734 28.266 6.422 1 46.97 268 ARG A N 1
ATOM 2101 C CA . ARG A 1 268 ? -10.172 27 5.961 1 46.97 268 ARG A CA 1
ATOM 2102 C C . ARG A 1 268 ? -10.992 26.422 4.816 1 46.97 268 ARG A C 1
ATOM 2104 O O . ARG A 1 268 ? -10.438 25.891 3.855 1 46.97 268 ARG A O 1
ATOM 2111 N N . ASP A 1 269 ? -12.328 26.422 4.883 1 47.41 269 ASP A N 1
ATOM 2112 C CA . ASP A 1 269 ? -13.219 26 3.809 1 47.41 269 ASP A CA 1
ATOM 2113 C C . ASP A 1 269 ? -12.977 26.812 2.541 1 47.41 269 ASP A C 1
ATOM 2115 O O . ASP A 1 269 ? -13.008 26.281 1.433 1 47.41 269 ASP A O 1
ATOM 2119 N N . ALA A 1 270 ? -12.906 28.109 2.697 1 45.81 270 ALA A N 1
ATOM 2120 C CA . ALA A 1 270 ? -12.586 28.953 1.551 1 45.81 270 ALA A CA 1
ATOM 2121 C C . ALA A 1 270 ? -11.211 28.609 0.98 1 45.81 270 ALA A C 1
ATOM 2123 O O . ALA A 1 270 ? -11.023 28.609 -0.238 1 45.81 270 ALA A O 1
ATOM 2124 N N . GLU A 1 271 ? -10.328 28.266 1.729 1 46.25 271 GLU A N 1
ATOM 2125 C CA . GLU A 1 271 ? -8.984 27.906 1.276 1 46.25 271 GLU A CA 1
ATOM 2126 C C . GLU A 1 271 ? -8.961 26.484 0.721 1 46.25 271 GLU A C 1
ATOM 2128 O O . GLU A 1 271 ? -8.266 26.203 -0.259 1 46.25 271 GLU A O 1
ATOM 2133 N N . GLU A 1 272 ? -9.688 25.625 1.302 1 46.22 272 GLU A N 1
ATOM 2134 C CA . GLU A 1 272 ? -9.758 24.25 0.821 1 46.22 272 GLU A CA 1
ATOM 2135 C C . GLU A 1 272 ? -10.508 24.156 -0.507 1 46.22 272 GLU A C 1
ATOM 2137 O O . GLU A 1 272 ? -10.133 23.391 -1.391 1 46.22 272 GLU A O 1
ATOM 2142 N N . ARG A 1 273 ? -11.641 24.875 -0.682 1 45.5 273 ARG A N 1
ATOM 2143 C CA . ARG A 1 273 ? -12.32 24.891 -1.973 1 45.5 273 ARG A CA 1
ATOM 2144 C C . ARG A 1 273 ? -11.398 25.422 -3.07 1 45.5 273 ARG A C 1
ATOM 2146 O O . ARG A 1 273 ? -11.43 24.922 -4.199 1 45.5 273 ARG A O 1
ATOM 2153 N N . VAL A 1 274 ? -10.711 26.359 -2.852 1 45.34 274 VAL A N 1
ATOM 2154 C CA . VAL A 1 274 ? -9.797 26.875 -3.869 1 45.34 274 VAL A CA 1
ATOM 2155 C C . VAL A 1 274 ? -8.719 25.844 -4.172 1 45.34 274 VAL A C 1
ATOM 2157 O O . VAL A 1 274 ? -8.352 25.641 -5.332 1 45.34 274 VAL A O 1
ATOM 2160 N N . THR A 1 275 ? -8.289 25.109 -3.279 1 42.72 275 THR A N 1
ATOM 2161 C CA . THR A 1 275 ? -7.188 24.156 -3.441 1 42.72 275 THR A CA 1
ATOM 2162 C C . THR A 1 275 ? -7.668 22.891 -4.137 1 42.72 275 THR A C 1
ATOM 2164 O O . THR A 1 275 ? -6.988 22.359 -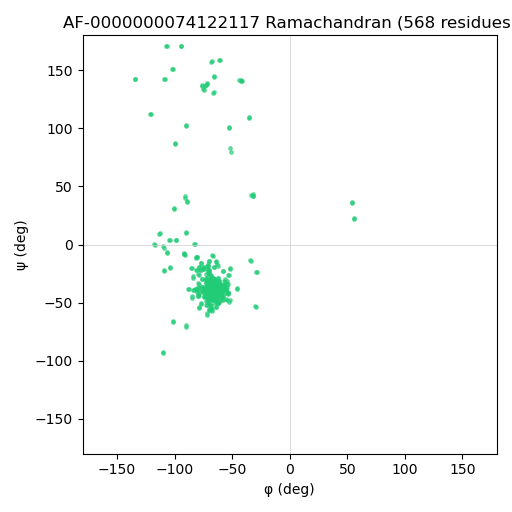5.02 1 42.72 275 THR A O 1
ATOM 2167 N N . ILE A 1 276 ? -8.844 22.406 -3.717 1 43.75 276 ILE A N 1
ATOM 2168 C CA . ILE A 1 276 ? -9.383 21.25 -4.414 1 43.75 276 ILE A CA 1
ATOM 2169 C C . ILE A 1 276 ? -9.617 21.594 -5.883 1 43.75 276 ILE A C 1
ATOM 2171 O O . ILE A 1 276 ? -9.297 20.797 -6.773 1 43.75 276 ILE A O 1
ATOM 2175 N N . LYS A 1 277 ? -10.273 22.734 -6.18 1 44.97 277 LYS A N 1
ATOM 2176 C CA . LYS A 1 277 ? -10.438 23.125 -7.574 1 44.97 277 LYS A CA 1
ATOM 2177 C C . LYS A 1 277 ? -9.094 23.219 -8.289 1 44.97 277 LYS A C 1
ATOM 2179 O O . LYS A 1 277 ? -8.984 22.859 -9.461 1 44.97 277 LYS A O 1
ATOM 2184 N N . GLN A 1 278 ? -8.109 23.516 -7.621 1 43.19 278 GLN A N 1
ATOM 2185 C CA . GLN A 1 278 ? -6.793 23.625 -8.234 1 43.19 278 GLN A CA 1
ATOM 2186 C C . GLN A 1 278 ? -6.16 22.234 -8.406 1 43.19 278 GLN A C 1
ATOM 2188 O O . GLN A 1 278 ? -5.496 21.984 -9.414 1 43.19 278 GLN A O 1
ATOM 2193 N N . VAL A 1 279 ? -6.285 21.438 -7.504 1 42.28 279 VAL A N 1
ATOM 2194 C CA . VAL A 1 279 ? -5.777 20.078 -7.66 1 42.28 279 VAL A CA 1
ATOM 2195 C C . VAL A 1 279 ? -6.598 19.344 -8.711 1 42.28 279 VAL A C 1
ATOM 2197 O O . VAL A 1 279 ? -6.047 18.609 -9.539 1 42.28 279 VAL A O 1
ATOM 2200 N N . GLU A 1 280 ? -7.918 19.375 -8.68 1 44.34 280 GLU A N 1
ATOM 2201 C CA . GLU A 1 280 ? -8.734 18.844 -9.781 1 44.34 280 GLU A CA 1
ATOM 2202 C C . GLU A 1 280 ? -8.289 19.422 -11.117 1 44.34 280 GLU A C 1
ATOM 2204 O O . GLU A 1 280 ? -8.188 18.703 -12.109 1 44.34 280 GLU A O 1
ATOM 2209 N N . CYS A 1 281 ? -8.148 20.688 -11.094 1 39.12 281 CYS A N 1
ATOM 2210 C CA . CYS A 1 281 ? -7.637 21.312 -12.312 1 39.12 281 CYS A CA 1
ATOM 2211 C C . CYS A 1 281 ? -6.254 20.781 -12.648 1 39.12 281 CYS A C 1
ATOM 2213 O O . CYS A 1 281 ? -5.934 20.562 -13.828 1 39.12 281 CYS A O 1
ATOM 2215 N N . PHE A 1 282 ? -5.52 20.625 -11.711 1 37.41 282 PHE A N 1
ATOM 2216 C CA . PHE A 1 282 ? -4.203 20.062 -11.977 1 37.41 282 PHE A CA 1
ATOM 2217 C C . PHE A 1 282 ? -4.32 18.625 -12.453 1 37.41 282 PHE A C 1
ATOM 2219 O O . PHE A 1 282 ? -3.66 18.234 -13.422 1 37.41 282 PHE A O 1
ATOM 2226 N N . LEU A 1 283 ? -5.059 17.844 -11.805 1 38.25 283 LEU A N 1
ATOM 2227 C CA . LEU A 1 283 ? -5.258 16.469 -12.242 1 38.25 283 LEU A CA 1
ATOM 2228 C C . LEU A 1 283 ? -6.059 16.422 -13.539 1 38.25 283 LEU A C 1
ATOM 2230 O O . LEU A 1 283 ? -5.848 15.539 -14.383 1 38.25 283 LEU A O 1
ATOM 2234 N N . CYS A 1 284 ? -7.051 17.125 -13.656 1 32.66 284 CYS A N 1
ATOM 2235 C CA . CYS A 1 284 ? -7.777 17.203 -14.922 1 32.66 284 CYS A CA 1
ATOM 2236 C C . CYS A 1 284 ? -6.887 17.766 -16.031 1 32.66 284 CYS A C 1
ATOM 2238 O O . CYS A 1 284 ? -7.141 17.531 -17.203 1 32.66 284 CYS A O 1
ATOM 2240 N N . ASN A 1 285 ? -6.004 18.656 -15.719 1 32.19 285 ASN A N 1
ATOM 2241 C CA . ASN A 1 285 ? -5.121 19.141 -16.781 1 32.19 285 ASN A CA 1
ATOM 2242 C C . ASN A 1 285 ? -4.008 18.141 -17.078 1 32.19 285 ASN A C 1
ATOM 2244 O O . ASN A 1 285 ? -3.191 18.359 -17.969 1 32.19 285 ASN A O 1
ATOM 2248 N N . ILE A 1 286 ? -3.787 17.391 -16.203 1 30.64 286 ILE A N 1
ATOM 2249 C CA . ILE A 1 286 ? -2.932 16.312 -16.688 1 30.64 286 ILE A CA 1
ATOM 2250 C C . ILE A 1 286 ? -3.775 15.273 -17.406 1 30.64 286 ILE A C 1
ATOM 2252 O O . ILE A 1 286 ? -4.816 14.836 -16.906 1 30.64 286 ILE A O 1
ATOM 2256 N N . MET B 1 1 ? 11.812 64.125 -15.477 1 28.89 1 MET B N 1
ATOM 2257 C CA . MET B 1 1 ? 11.961 63.5 -14.156 1 28.89 1 MET B CA 1
ATOM 2258 C C . MET B 1 1 ? 10.664 62.844 -13.727 1 28.89 1 MET B C 1
ATOM 2260 O O . MET B 1 1 ? 10.617 62.188 -12.68 1 28.89 1 MET B O 1
ATOM 2264 N N . GLU B 1 2 ? 9.547 63.219 -14.047 1 30.62 2 GLU B N 1
ATOM 2265 C CA . GLU B 1 2 ? 8.172 62.906 -13.688 1 30.62 2 GLU B CA 1
ATOM 2266 C C . GLU B 1 2 ? 7.77 61.531 -14.195 1 30.62 2 GLU B C 1
ATOM 2268 O O . GLU B 1 2 ? 7.008 60.812 -13.539 1 30.62 2 GLU B O 1
ATOM 2273 N N . PRO B 1 3 ? 7.988 61.281 -15.547 1 36.16 3 PRO B N 1
ATOM 2274 C CA . PRO B 1 3 ? 7.41 60.094 -16.141 1 36.16 3 PRO B CA 1
ATOM 2275 C C . PRO B 1 3 ? 7.949 58.781 -15.516 1 36.16 3 PRO B C 1
ATOM 2277 O O . PRO B 1 3 ? 7.336 57.719 -15.656 1 36.16 3 PRO B O 1
ATOM 2280 N N . LEU B 1 4 ? 9.242 58.75 -15.125 1 36.5 4 LEU B N 1
ATOM 2281 C CA . LEU B 1 4 ? 9.828 57.562 -14.516 1 36.5 4 LEU B CA 1
ATOM 2282 C C . LEU B 1 4 ? 9.07 57.156 -13.25 1 36.5 4 LEU B C 1
ATOM 2284 O O . LEU B 1 4 ? 9.133 56 -12.812 1 36.5 4 LEU B O 1
ATOM 2288 N N . GLU B 1 5 ? 8.57 58.094 -12.484 1 36.59 5 GLU B N 1
ATOM 2289 C CA . GLU B 1 5 ? 7.812 57.906 -11.25 1 36.59 5 GLU B CA 1
ATOM 2290 C C . GLU B 1 5 ? 6.5 57.188 -11.516 1 36.59 5 GLU B C 1
ATOM 2292 O O . GLU B 1 5 ? 6.031 56.406 -10.672 1 36.59 5 GLU B O 1
ATOM 2297 N N . GLU B 1 6 ? 5.777 57.562 -12.5 1 34.5 6 GLU B N 1
ATOM 2298 C CA . GLU B 1 6 ? 4.445 57.031 -12.773 1 34.5 6 GLU B CA 1
ATOM 2299 C C . GLU B 1 6 ? 4.512 55.531 -13.125 1 34.5 6 GLU B C 1
ATOM 2301 O O . GLU B 1 6 ? 3.58 54.781 -12.828 1 34.5 6 GLU B O 1
ATOM 2306 N N . MET B 1 7 ? 5.387 55.156 -14.055 1 32.81 7 MET B N 1
ATOM 2307 C CA . MET B 1 7 ? 5.449 53.781 -14.484 1 32.81 7 MET B CA 1
ATOM 2308 C C . MET B 1 7 ? 5.781 52.844 -13.312 1 32.81 7 MET B C 1
ATOM 2310 O O . MET B 1 7 ? 5.543 51.656 -13.383 1 32.81 7 MET B O 1
ATOM 2314 N N . ALA B 1 8 ? 6.609 53.188 -12.305 1 38.22 8 ALA B N 1
ATOM 2315 C CA . ALA B 1 8 ? 6.934 52.562 -11.023 1 38.22 8 ALA B CA 1
ATOM 2316 C C . ALA B 1 8 ? 5.676 52.312 -10.203 1 38.22 8 ALA B C 1
ATOM 2318 O O . ALA B 1 8 ? 5.656 51.406 -9.352 1 38.22 8 ALA B O 1
ATOM 2319 N N . GLU B 1 9 ? 4.684 53.062 -10.133 1 34.94 9 GLU B N 1
ATOM 2320 C CA . GLU B 1 9 ? 3.404 53 -9.43 1 34.94 9 GLU B CA 1
ATOM 2321 C C . GLU B 1 9 ? 2.541 51.875 -10 1 34.94 9 GLU B C 1
ATOM 2323 O O . GLU B 1 9 ? 1.749 51.25 -9.273 1 34.94 9 GLU B O 1
ATOM 2328 N N . ILE B 1 10 ? 2.168 51.75 -11.258 1 33.22 10 ILE B N 1
ATOM 2329 C CA . ILE B 1 10 ? 1.245 50.875 -11.969 1 33.22 10 ILE B CA 1
ATOM 2330 C C . ILE B 1 10 ? 1.841 49.469 -12.055 1 33.22 10 ILE B C 1
ATOM 2332 O O . ILE B 1 10 ? 1.306 48.625 -12.75 1 33.22 10 ILE B O 1
ATOM 2336 N N . LEU B 1 11 ? 3.203 49.281 -12.008 1 34.06 11 LEU B N 1
ATOM 2337 C CA . LEU B 1 11 ? 3.723 47.938 -12.086 1 34.06 11 LEU B CA 1
ATOM 2338 C C . LEU B 1 11 ? 3.037 47.031 -11.07 1 34.06 11 LEU B C 1
ATOM 2340 O O . LEU B 1 11 ? 3.127 47.281 -9.859 1 34.06 11 LEU B O 1
ATOM 2344 N N . PRO B 1 12 ? 1.847 46.562 -11.375 1 34.06 12 PRO B N 1
ATOM 2345 C CA . PRO B 1 12 ? 0.914 45.969 -10.422 1 34.06 12 PRO B CA 1
ATOM 2346 C C . PRO B 1 12 ? 1.621 45.156 -9.328 1 34.06 12 PRO B C 1
ATOM 2348 O O . PRO B 1 12 ? 2.678 44.594 -9.57 1 34.06 12 PRO B O 1
ATOM 2351 N N . ASN B 1 13 ? 1.71 45.562 -8.016 1 31.5 13 ASN B N 1
ATOM 2352 C CA . ASN B 1 13 ? 2.287 45.031 -6.777 1 31.5 13 ASN B CA 1
ATOM 2353 C C . ASN B 1 13 ? 2.254 43.5 -6.738 1 31.5 13 ASN B C 1
ATOM 2355 O O . ASN B 1 13 ? 1.282 42.938 -6.262 1 31.5 13 ASN B O 1
ATOM 2359 N N . VAL B 1 14 ? 2.561 42.75 -7.719 1 39.28 14 VAL B N 1
ATOM 2360 C CA . VAL B 1 14 ? 2.979 41.344 -7.836 1 39.28 14 VAL B CA 1
ATOM 2361 C C . VAL B 1 14 ? 3.775 40.938 -6.598 1 39.28 14 VAL B C 1
ATOM 2363 O O . VAL B 1 14 ? 4.984 41.188 -6.523 1 39.28 14 VAL B O 1
ATOM 2366 N N . SER B 1 15 ? 3.426 41.312 -5.312 1 36.44 15 SER B N 1
ATOM 2367 C CA . SER B 1 15 ? 3.91 41.344 -3.938 1 36.44 15 SER B CA 1
ATOM 2368 C C . SER B 1 15 ? 4.574 40.031 -3.557 1 36.44 15 SER B C 1
ATOM 2370 O O . SER B 1 15 ? 4.289 38.969 -4.152 1 36.44 15 SER B O 1
ATOM 2372 N N . ALA B 1 16 ? 5.75 39.969 -2.742 1 43.34 16 ALA B N 1
ATOM 2373 C CA . ALA B 1 16 ? 6.473 38.906 -2.059 1 43.34 16 ALA B CA 1
ATOM 2374 C C . ALA B 1 16 ? 5.531 37.781 -1.659 1 43.34 16 ALA B C 1
ATOM 2376 O O . ALA B 1 16 ? 5.922 36.625 -1.659 1 43.34 16 ALA B O 1
ATOM 2377 N N . SER B 1 17 ? 4.312 38.125 -1.535 1 45.72 17 SER B N 1
ATOM 2378 C CA . SER B 1 17 ? 3.273 37.156 -1.171 1 45.72 17 SER B CA 1
ATOM 2379 C C . SER B 1 17 ? 2.908 36.281 -2.35 1 45.72 17 SER B C 1
ATOM 2381 O O . SER B 1 17 ? 2.637 35.094 -2.172 1 45.72 17 SER B O 1
ATOM 2383 N N . SER B 1 18 ? 2.846 36.875 -3.611 1 46.09 18 SER B N 1
ATOM 2384 C CA . SER B 1 18 ? 2.486 36.062 -4.777 1 46.09 18 SER B CA 1
ATOM 2385 C C . SER B 1 18 ? 3.619 35.125 -5.168 1 46.09 18 SER B C 1
ATOM 2387 O O . SER B 1 18 ? 3.373 34 -5.578 1 46.09 18 SER B O 1
ATOM 2389 N N . ILE B 1 19 ? 4.828 35.656 -5.348 1 41.94 19 ILE B N 1
ATOM 2390 C CA . ILE B 1 19 ? 5.992 34.844 -5.664 1 41.94 19 ILE B CA 1
ATOM 2391 C C . ILE B 1 19 ? 6.152 33.75 -4.609 1 41.94 19 ILE B C 1
ATOM 2393 O O . ILE B 1 19 ? 6.461 32.594 -4.938 1 41.94 19 ILE B O 1
ATOM 2397 N N . GLU B 1 20 ? 6.055 34.25 -3.334 1 44.69 20 GLU B N 1
ATOM 2398 C CA . GLU B 1 20 ? 6.082 33.312 -2.229 1 44.69 20 GLU B CA 1
ATOM 2399 C C . GLU B 1 20 ? 5.012 32.219 -2.402 1 44.69 20 GLU B C 1
ATOM 2401 O O . GLU B 1 20 ? 5.258 31.047 -2.127 1 44.69 20 GLU B O 1
ATOM 2406 N N . LYS B 1 21 ? 3.982 32.844 -2.844 1 51 21 LYS B N 1
ATOM 2407 C CA . LYS B 1 21 ? 2.887 31.922 -3.092 1 51 21 LYS B CA 1
ATOM 2408 C C . LYS B 1 21 ? 3.215 30.984 -4.25 1 51 21 LYS B C 1
ATOM 2410 O O . LYS B 1 21 ? 2.861 29.812 -4.219 1 51 21 LYS B O 1
ATOM 2415 N N . GLN B 1 22 ? 3.889 31.562 -5.277 1 50 22 GLN B N 1
ATOM 2416 C CA . GLN B 1 22 ? 4.199 30.781 -6.469 1 50 22 GLN B CA 1
ATOM 2417 C C . GLN B 1 22 ? 5.266 29.719 -6.172 1 50 22 GLN B C 1
ATOM 2419 O O . GLN B 1 22 ? 5.18 28.594 -6.656 1 50 22 GLN B O 1
ATOM 2424 N N . LYS B 1 23 ? 6.438 30.219 -5.648 1 52 23 LYS B N 1
ATOM 2425 C CA . LYS B 1 23 ? 7.52 29.297 -5.293 1 52 23 LYS B CA 1
ATOM 2426 C C . LYS B 1 23 ? 7.02 28.203 -4.359 1 52 23 LYS B C 1
ATOM 2428 O O . LYS B 1 23 ? 7.414 27.047 -4.488 1 52 23 LYS B O 1
ATOM 2433 N N . LEU B 1 24 ? 6.242 28.734 -3.504 1 55.53 24 LEU B N 1
ATOM 2434 C CA . LEU B 1 24 ? 5.609 27.781 -2.598 1 55.53 24 LEU B CA 1
ATOM 2435 C C . LEU B 1 24 ? 4.812 26.734 -3.373 1 55.53 24 LEU B C 1
ATOM 2437 O O . LEU B 1 24 ? 4.809 25.547 -3.01 1 55.53 24 LEU B O 1
ATOM 2441 N N . SER B 1 25 ? 4.535 27.312 -4.578 1 63.41 25 SER B N 1
ATOM 2442 C CA . SER B 1 25 ? 3.723 26.438 -5.414 1 63.41 25 SER B CA 1
ATOM 2443 C C . SER B 1 25 ? 4.582 25.391 -6.105 1 63.41 25 SER B C 1
ATOM 2445 O O . SER B 1 25 ? 4.207 24.219 -6.164 1 63.41 25 SER B O 1
ATOM 2447 N N . TRP B 1 26 ? 5.852 25.938 -6.535 1 68.44 26 TRP B N 1
ATOM 2448 C CA . TRP B 1 26 ? 6.711 25 -7.25 1 68.44 26 TRP B CA 1
ATOM 2449 C C . TRP B 1 26 ? 7.23 23.922 -6.312 1 68.44 26 TRP B C 1
ATOM 2451 O O . TRP B 1 26 ? 7.234 22.734 -6.664 1 68.44 26 TRP B O 1
ATOM 2461 N N . TRP B 1 27 ? 7.586 24.344 -5.137 1 71.31 27 TRP B N 1
ATOM 2462 C CA . TRP B 1 27 ? 8.094 23.391 -4.168 1 71.31 27 TRP B CA 1
ATOM 2463 C C . TRP B 1 27 ? 6.984 22.453 -3.693 1 71.31 27 TRP B C 1
ATOM 2465 O O . TRP B 1 27 ? 7.227 21.266 -3.438 1 71.31 27 TRP B O 1
ATOM 2475 N N . ALA B 1 28 ? 5.902 23.047 -3.719 1 73.88 28 ALA B N 1
ATOM 2476 C CA . ALA B 1 28 ? 4.754 22.219 -3.336 1 73.88 28 ALA B CA 1
ATOM 2477 C C . ALA B 1 28 ? 4.461 21.156 -4.391 1 73.88 28 ALA B C 1
ATOM 2479 O O . ALA B 1 28 ? 4.172 20.016 -4.059 1 73.88 28 ALA B O 1
ATOM 2480 N N . PHE B 1 29 ? 4.691 21.641 -5.566 1 75.06 29 PHE B N 1
ATOM 2481 C CA . PHE B 1 29 ? 4.461 20.703 -6.668 1 75.06 29 PHE B CA 1
ATOM 2482 C C . PHE B 1 29 ? 5.469 19.562 -6.629 1 75.06 29 PHE B C 1
ATOM 2484 O O . PHE B 1 29 ? 5.094 18.391 -6.746 1 75.06 29 PHE B O 1
ATOM 2491 N N . TRP B 1 30 ? 6.652 19.875 -6.414 1 77.44 30 TRP B N 1
ATOM 2492 C CA . TRP B 1 30 ? 7.695 18.844 -6.402 1 77.44 30 TRP B CA 1
ATOM 2493 C C . TRP B 1 30 ? 7.543 17.922 -5.195 1 77.44 30 TRP B C 1
ATOM 2495 O O . TRP B 1 30 ? 7.816 16.734 -5.285 1 77.44 30 TRP B O 1
ATOM 2505 N N . SER B 1 31 ? 7.047 18.547 -4.172 1 79.38 31 SER B N 1
ATOM 2506 C CA . SER B 1 31 ? 6.875 17.734 -2.98 1 79.38 31 SER B CA 1
ATOM 2507 C C . SER B 1 31 ? 5.75 16.719 -3.162 1 79.38 31 SER B C 1
ATOM 2509 O O . SER B 1 31 ? 5.844 15.586 -2.691 1 79.38 31 SER B O 1
ATOM 2511 N N . VAL B 1 32 ? 4.812 17.141 -3.92 1 80.31 32 VAL B N 1
ATOM 2512 C CA . VAL B 1 32 ? 3.701 16.234 -4.199 1 80.31 32 VAL B CA 1
ATOM 2513 C C . VAL B 1 32 ? 4.16 15.125 -5.148 1 80.31 32 VAL B C 1
ATOM 2515 O O . VAL B 1 32 ? 3.805 13.961 -4.973 1 80.31 32 VAL B O 1
ATOM 2518 N N . PHE B 1 33 ? 4.922 15.508 -6.055 1 82.56 33 PHE B N 1
ATOM 2519 C CA . PHE B 1 33 ? 5.453 14.555 -7.023 1 82.56 33 PHE B CA 1
ATOM 2520 C C . PHE B 1 33 ? 6.352 13.531 -6.34 1 82.56 33 PHE B C 1
ATOM 2522 O O . PHE B 1 33 ? 6.242 12.328 -6.605 1 82.56 33 PHE B O 1
ATOM 2529 N N . LEU B 1 34 ? 7.109 13.984 -5.48 1 82.69 34 LEU B N 1
ATOM 2530 C CA . LEU B 1 34 ? 8.016 13.102 -4.75 1 82.69 34 LEU B CA 1
ATOM 2531 C C . LEU B 1 34 ? 7.234 12.117 -3.881 1 82.69 34 LEU B C 1
ATOM 2533 O O . LEU B 1 34 ? 7.559 10.93 -3.838 1 82.69 34 LEU B O 1
ATOM 2537 N N . THR B 1 35 ? 6.27 12.68 -3.285 1 82.69 35 THR B N 1
ATOM 2538 C CA . THR B 1 35 ? 5.465 11.828 -2.418 1 82.69 35 THR B CA 1
ATOM 2539 C C . THR B 1 35 ? 4.672 10.82 -3.24 1 82.69 35 THR B C 1
ATOM 2541 O O . THR B 1 35 ? 4.531 9.664 -2.842 1 82.69 35 THR B O 1
ATOM 2544 N N . TYR B 1 36 ? 4.273 11.227 -4.418 1 86.06 36 TYR B N 1
ATOM 2545 C CA . TYR B 1 36 ? 3.5 10.352 -5.289 1 86.06 36 TYR B CA 1
ATOM 2546 C C . TYR B 1 36 ? 4.359 9.211 -5.816 1 86.06 36 TYR B C 1
ATOM 2548 O O . TYR B 1 36 ? 3.986 8.039 -5.707 1 86.06 36 TYR B O 1
ATOM 2556 N N . PHE B 1 37 ? 5.484 9.477 -6.281 1 87.81 37 PHE B N 1
ATOM 2557 C CA . PHE B 1 37 ? 6.297 8.469 -6.961 1 87.81 37 PHE B CA 1
ATOM 2558 C C . PHE B 1 37 ? 7.152 7.703 -5.965 1 87.81 37 PHE B C 1
ATOM 2560 O O . PHE B 1 37 ? 7.379 6.5 -6.129 1 87.81 37 PHE B O 1
ATOM 2567 N N . ALA B 1 38 ? 7.68 8.375 -4.949 1 79.62 38 ALA B N 1
ATOM 2568 C CA . ALA B 1 38 ? 8.57 7.727 -3.988 1 79.62 38 ALA B CA 1
ATOM 2569 C C . ALA B 1 38 ? 7.789 6.832 -3.033 1 79.62 38 ALA B C 1
ATOM 2571 O O . ALA B 1 38 ? 8.289 5.793 -2.598 1 79.62 38 ALA B O 1
ATOM 2572 N N . GLY B 1 39 ? 6.699 7.289 -2.684 1 77.31 39 GLY B N 1
ATOM 2573 C CA . GLY B 1 39 ? 5.961 6.57 -1.657 1 77.31 39 GLY B CA 1
ATOM 2574 C C . GLY B 1 39 ? 5.023 5.523 -2.223 1 77.31 39 GLY B C 1
ATOM 2575 O O . GLY B 1 39 ? 5.398 4.359 -2.373 1 77.31 39 GLY B O 1
ATOM 2576 N N . GLY B 1 40 ? 4.016 6.059 -2.85 1 82.19 40 GLY B N 1
ATOM 2577 C CA . GLY B 1 40 ? 2.932 5.164 -3.217 1 82.19 40 GLY B CA 1
ATOM 2578 C C . GLY B 1 40 ? 3.193 4.402 -4.504 1 82.19 40 GLY B C 1
ATOM 2579 O O . GLY B 1 40 ? 2.967 3.193 -4.57 1 82.19 40 GLY B O 1
ATOM 2580 N N . PHE B 1 41 ? 3.783 5.012 -5.477 1 92 41 PHE B N 1
ATOM 2581 C CA . PHE B 1 41 ? 3.939 4.387 -6.785 1 92 41 PHE B CA 1
ATOM 2582 C C . PHE B 1 41 ? 4.984 3.279 -6.738 1 92 41 PHE B C 1
ATOM 2584 O O . PHE B 1 41 ? 4.762 2.186 -7.262 1 92 41 PHE B O 1
ATOM 2591 N N . GLN B 1 42 ? 6.105 3.65 -6.145 1 90.56 42 GLN B N 1
ATOM 2592 C CA . GLN B 1 42 ? 7.168 2.658 -6.035 1 90.56 42 GLN B CA 1
ATOM 2593 C C . GLN B 1 42 ? 6.711 1.445 -5.23 1 90.56 42 GLN B C 1
ATOM 2595 O O . GLN B 1 42 ? 7.039 0.307 -5.57 1 90.56 42 GLN B O 1
ATOM 2600 N N . TYR B 1 43 ? 6.02 1.685 -4.25 1 88.69 43 TYR B N 1
ATOM 2601 C CA . TYR B 1 43 ? 5.484 0.609 -3.422 1 88.69 43 TYR B CA 1
ATOM 2602 C C . TYR B 1 43 ? 4.543 -0.279 -4.223 1 88.69 43 TYR B C 1
ATOM 2604 O O . TYR B 1 43 ? 4.691 -1.503 -4.238 1 88.69 43 TYR B O 1
ATOM 2612 N N . GLY B 1 44 ? 3.639 0.327 -4.883 1 89.5 44 GLY B N 1
ATOM 2613 C CA . GLY B 1 44 ? 2.674 -0.413 -5.68 1 89.5 44 GLY B CA 1
ATOM 2614 C C . GLY B 1 44 ? 3.314 -1.207 -6.805 1 89.5 44 GLY B C 1
ATOM 2615 O O . GLY B 1 44 ? 2.951 -2.363 -7.039 1 89.5 44 GLY B O 1
ATOM 2616 N N . TYR B 1 45 ? 4.246 -0.6 -7.426 1 92.94 45 TYR B N 1
ATOM 2617 C CA . TYR B 1 45 ? 4.898 -1.277 -8.539 1 92.94 45 TYR B CA 1
ATOM 2618 C C . TYR B 1 45 ? 5.711 -2.473 -8.055 1 92.94 45 TYR B C 1
ATOM 2620 O O . TYR B 1 45 ? 5.727 -3.523 -8.695 1 92.94 45 TYR B O 1
ATOM 2628 N N . SER B 1 46 ? 6.367 -2.24 -6.973 1 91 46 SER B N 1
ATOM 2629 C CA . SER B 1 46 ? 7.203 -3.318 -6.449 1 91 46 SER B CA 1
ATOM 2630 C C . SER B 1 46 ? 6.359 -4.52 -6.031 1 91 46 SER B C 1
ATOM 2632 O O . SER B 1 46 ? 6.766 -5.664 -6.227 1 91 46 SER B O 1
ATOM 2634 N N . ILE B 1 47 ? 5.242 -4.25 -5.469 1 88.25 47 ILE 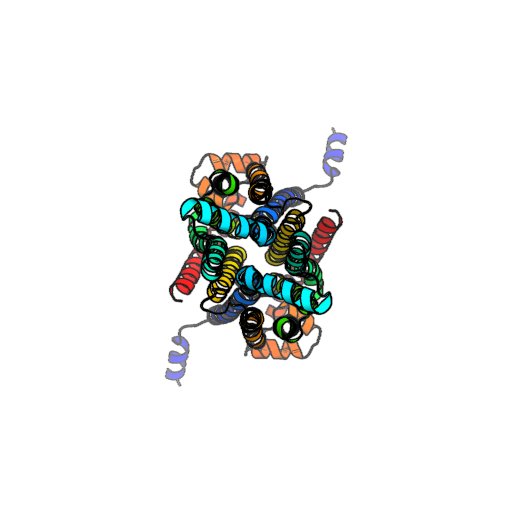B N 1
ATOM 2635 C CA . ILE B 1 47 ? 4.355 -5.332 -5.062 1 88.25 47 ILE B CA 1
ATOM 2636 C C . ILE B 1 47 ? 3.688 -5.945 -6.293 1 88.25 47 ILE B C 1
ATOM 2638 O O . ILE B 1 47 ? 3.668 -7.168 -6.453 1 88.25 47 ILE B O 1
ATOM 2642 N N . GLY B 1 48 ? 3.221 -5.129 -7.148 1 90.75 48 GLY B N 1
ATOM 2643 C CA . GLY B 1 48 ? 2.488 -5.586 -8.32 1 90.75 48 GLY B CA 1
ATOM 2644 C C . GLY B 1 48 ? 3.352 -6.359 -9.297 1 90.75 48 GLY B C 1
ATOM 2645 O O . GLY B 1 48 ? 2.891 -7.32 -9.914 1 90.75 48 GLY B O 1
ATOM 2646 N N . SER B 1 49 ? 4.578 -5.957 -9.445 1 91.38 49 SER B N 1
ATOM 2647 C CA . SER B 1 49 ? 5.449 -6.598 -10.43 1 91.38 49 SER B CA 1
ATOM 2648 C C . SER B 1 49 ? 5.723 -8.047 -10.055 1 91.38 49 SER B C 1
ATOM 2650 O O . SER B 1 49 ? 5.676 -8.938 -10.914 1 91.38 49 SER B O 1
ATOM 2652 N N . VAL B 1 50 ? 5.945 -8.273 -8.797 1 89.44 50 VAL B N 1
ATOM 2653 C CA . VAL B 1 50 ? 6.23 -9.633 -8.344 1 89.44 50 VAL B CA 1
ATOM 2654 C C . VAL B 1 50 ? 4.953 -10.469 -8.391 1 89.44 50 VAL B C 1
ATOM 2656 O O . VAL B 1 50 ? 4.973 -11.625 -8.82 1 89.44 50 VAL B O 1
ATOM 2659 N N . ASN B 1 51 ? 3.879 -9.867 -8.039 1 88.94 51 ASN B N 1
ATOM 2660 C CA . ASN B 1 51 ? 2.611 -10.586 -8.031 1 88.94 51 ASN B CA 1
ATOM 2661 C C . ASN B 1 51 ? 2.156 -10.938 -9.445 1 88.94 51 ASN B C 1
ATOM 2663 O O . ASN B 1 51 ? 1.618 -12.023 -9.672 1 88.94 51 ASN B O 1
ATOM 2667 N N . ALA B 1 52 ? 2.354 -10.016 -10.297 1 88.12 52 ALA B N 1
ATOM 2668 C CA . ALA B 1 52 ? 1.946 -10.242 -11.68 1 88.12 52 ALA B CA 1
ATOM 2669 C C . ALA B 1 52 ? 2.785 -11.344 -12.32 1 88.12 52 ALA B C 1
ATOM 2671 O O . ALA B 1 52 ? 2.307 -12.062 -13.203 1 88.12 52 ALA B O 1
ATOM 2672 N N . ALA B 1 53 ? 4.004 -11.484 -11.883 1 87.69 53 ALA B N 1
ATOM 2673 C CA . ALA B 1 53 ? 4.898 -12.492 -12.438 1 87.69 53 ALA B CA 1
ATOM 2674 C C . ALA B 1 53 ? 4.973 -13.719 -11.531 1 87.69 53 ALA B C 1
ATOM 2676 O O . ALA B 1 53 ? 6 -14.398 -11.477 1 87.69 53 ALA B O 1
ATOM 2677 N N . ALA B 1 54 ? 3.934 -13.953 -10.898 1 86.75 54 ALA B N 1
ATOM 2678 C CA . ALA B 1 54 ? 3.932 -15.062 -9.945 1 86.75 54 ALA B CA 1
ATOM 2679 C C . ALA B 1 54 ? 4.168 -16.391 -10.656 1 86.75 54 ALA B C 1
ATOM 2681 O O . ALA B 1 54 ? 4.973 -17.203 -10.203 1 86.75 54 ALA B O 1
ATOM 2682 N N . VAL B 1 55 ? 3.541 -16.594 -11.828 1 83.56 55 VAL B N 1
ATOM 2683 C CA . VAL B 1 55 ? 3.6 -17.875 -12.531 1 83.56 55 VAL B CA 1
ATOM 2684 C C . VAL B 1 55 ? 5.016 -18.109 -13.055 1 83.56 55 VAL B C 1
ATOM 2686 O O . VAL B 1 55 ?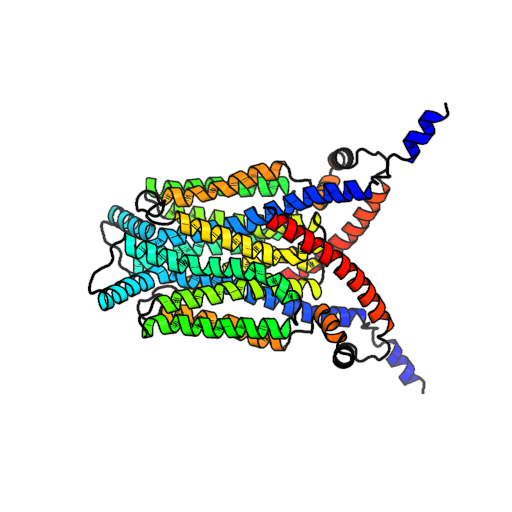 5.645 -19.109 -12.734 1 83.56 55 VAL B O 1
ATOM 2689 N N . PRO B 1 56 ? 5.535 -17.172 -13.75 1 86.25 56 PRO B N 1
ATOM 2690 C CA . PRO B 1 56 ? 6.891 -17.406 -14.25 1 86.25 56 PRO B CA 1
ATOM 2691 C C . PRO B 1 56 ? 7.926 -17.484 -13.125 1 86.25 56 PRO B C 1
ATOM 2693 O O . PRO B 1 56 ? 8.914 -18.219 -13.242 1 86.25 56 PRO B O 1
ATOM 2696 N N . ILE B 1 57 ? 7.746 -16.812 -12.102 1 87 57 ILE B N 1
ATOM 2697 C CA . ILE B 1 57 ? 8.695 -16.859 -10.992 1 87 57 ILE B CA 1
ATOM 2698 C C . ILE B 1 57 ? 8.633 -18.219 -10.312 1 87 57 ILE B C 1
ATOM 2700 O O . ILE B 1 57 ? 9.672 -18.797 -9.961 1 87 57 ILE B O 1
ATOM 2704 N N . GLN B 1 58 ? 7.457 -18.688 -10.172 1 85.75 58 GLN B N 1
ATOM 2705 C CA . GLN B 1 58 ? 7.309 -20 -9.547 1 85.75 58 GLN B CA 1
ATOM 2706 C C . GLN B 1 58 ? 7.91 -21.094 -10.422 1 85.75 58 GLN B C 1
ATOM 2708 O O . GLN B 1 58 ? 8.508 -22.047 -9.914 1 85.75 58 GLN B O 1
ATOM 2713 N N . THR B 1 59 ? 7.695 -20.938 -11.688 1 84.19 59 THR B N 1
ATOM 2714 C CA . THR B 1 59 ? 8.305 -21.891 -12.617 1 84.19 59 THR B CA 1
ATOM 2715 C C . THR B 1 59 ? 9.828 -21.828 -12.547 1 84.19 59 THR B C 1
ATOM 2717 O O . THR B 1 59 ? 10.5 -22.844 -12.57 1 84.19 59 THR B O 1
ATOM 2720 N N . ALA B 1 60 ? 10.312 -20.656 -12.445 1 85.69 60 ALA B N 1
ATOM 2721 C CA . ALA B 1 60 ? 11.758 -20.469 -12.344 1 85.69 60 ALA B CA 1
ATOM 2722 C C . ALA B 1 60 ? 12.297 -21.062 -11.039 1 85.69 60 ALA B C 1
ATOM 2724 O O . ALA B 1 60 ? 13.383 -21.625 -11.008 1 85.69 60 ALA B O 1
ATOM 2725 N N . LEU B 1 61 ? 11.547 -20.891 -10.008 1 86.38 61 LEU B N 1
ATOM 2726 C CA . LEU B 1 61 ? 11.953 -21.438 -8.719 1 86.38 61 LEU B CA 1
ATOM 2727 C C . LEU B 1 61 ? 12.039 -22.953 -8.773 1 86.38 61 LEU B C 1
ATOM 2729 O O . LEU B 1 61 ? 12.945 -23.562 -8.188 1 86.38 61 LEU B O 1
ATOM 2733 N N . GLN B 1 62 ? 11.086 -23.469 -9.445 1 85.12 62 GLN B N 1
ATOM 2734 C CA . GLN B 1 62 ? 11.102 -24.922 -9.633 1 85.12 62 GLN B CA 1
ATOM 2735 C C . GLN B 1 62 ? 12.328 -25.359 -10.43 1 85.12 62 GLN B C 1
ATOM 2737 O O . GLN B 1 62 ? 12.961 -26.359 -10.102 1 85.12 62 GLN B O 1
ATOM 2742 N N . ASP B 1 63 ? 12.641 -24.641 -11.43 1 84.75 63 ASP B N 1
ATOM 2743 C CA . ASP B 1 63 ? 13.781 -24.953 -12.281 1 84.75 63 ASP B CA 1
ATOM 2744 C C . ASP B 1 63 ? 15.094 -24.828 -11.516 1 84.75 63 ASP B C 1
ATOM 2746 O O . ASP B 1 63 ? 15.984 -25.656 -11.664 1 84.75 63 ASP B O 1
ATOM 2750 N N . TYR B 1 64 ? 15.156 -23.734 -10.742 1 83.69 64 TYR B N 1
ATOM 2751 C CA . TYR B 1 64 ? 16.375 -23.516 -9.961 1 83.69 64 TYR B CA 1
ATOM 2752 C C . TYR B 1 64 ? 16.562 -24.641 -8.945 1 83.69 64 TYR B C 1
ATOM 2754 O O . TYR B 1 64 ? 17.688 -25.094 -8.742 1 83.69 64 TYR B O 1
ATOM 2762 N N . HIS B 1 65 ? 15.508 -25.016 -8.305 1 82.12 65 HIS B N 1
ATOM 2763 C CA . HIS B 1 65 ? 15.578 -26.094 -7.32 1 82.12 65 HIS B CA 1
ATOM 2764 C C . HIS B 1 65 ? 15.945 -27.406 -7.977 1 82.12 65 HIS B C 1
ATOM 2766 O O . HIS B 1 65 ? 16.688 -28.203 -7.41 1 82.12 65 HIS B O 1
ATOM 2772 N N . MET B 1 66 ? 15.383 -27.641 -9.117 1 83.19 66 MET B N 1
ATOM 2773 C CA . MET B 1 66 ? 15.711 -28.859 -9.852 1 83.19 66 MET B CA 1
ATOM 2774 C C . MET B 1 66 ? 17.188 -28.875 -10.234 1 83.19 66 MET B C 1
ATOM 2776 O O . MET B 1 66 ? 17.844 -29.938 -10.172 1 83.19 66 MET B O 1
ATOM 2780 N N . MET B 1 67 ? 17.703 -27.812 -10.594 1 81.44 67 MET B N 1
ATOM 2781 C CA . MET B 1 67 ? 19.094 -27.719 -10.984 1 81.44 67 MET B CA 1
ATOM 2782 C C . MET B 1 67 ? 20.016 -27.891 -9.773 1 81.44 67 MET B C 1
ATOM 2784 O O . MET B 1 67 ? 21.078 -28.516 -9.875 1 81.44 67 MET B O 1
ATOM 2788 N N . ARG B 1 68 ? 19.562 -27.375 -8.641 1 79.12 68 ARG B N 1
ATOM 2789 C CA . ARG B 1 68 ? 20.406 -27.406 -7.449 1 79.12 68 ARG B CA 1
ATOM 2790 C C . ARG B 1 68 ? 20.281 -28.734 -6.711 1 79.12 68 ARG B C 1
ATOM 2792 O O . ARG B 1 68 ? 21.266 -29.281 -6.23 1 79.12 68 ARG B O 1
ATOM 2799 N N . HIS B 1 69 ? 19 -29.172 -6.582 1 81.19 69 HIS B N 1
ATOM 2800 C CA . HIS B 1 69 ? 18.766 -30.344 -5.738 1 81.19 69 HIS B CA 1
ATOM 2801 C C . HIS B 1 69 ? 18.359 -31.547 -6.57 1 81.19 69 HIS B C 1
ATOM 2803 O O . HIS B 1 69 ? 18.234 -32.656 -6.043 1 81.19 69 HIS B O 1
ATOM 2809 N N . ASN B 1 70 ? 18.219 -31.438 -7.938 1 80.06 70 ASN B N 1
ATOM 2810 C CA . ASN B 1 70 ? 17.828 -32.531 -8.844 1 80.06 70 ASN B CA 1
ATOM 2811 C C . ASN B 1 70 ? 16.5 -33.156 -8.438 1 80.06 70 ASN B C 1
ATOM 2813 O O . ASN B 1 70 ? 16.344 -34.375 -8.531 1 80.06 70 ASN B O 1
ATOM 2817 N N . GLN B 1 71 ? 15.672 -32.406 -7.684 1 82.75 71 GLN B N 1
ATOM 2818 C CA . GLN B 1 71 ? 14.344 -32.844 -7.27 1 82.75 71 GLN B CA 1
ATOM 2819 C C . GLN B 1 71 ? 13.312 -31.75 -7.477 1 82.75 71 GLN B C 1
ATOM 2821 O O . GLN B 1 71 ? 13.648 -30.562 -7.434 1 82.75 71 GLN B O 1
ATOM 2826 N N . THR B 1 72 ? 12.117 -32.25 -7.902 1 82.81 72 THR B N 1
ATOM 2827 C CA . THR B 1 72 ? 11.023 -31.297 -8.047 1 82.81 72 THR B CA 1
ATOM 2828 C C . THR B 1 72 ? 10.461 -30.922 -6.68 1 82.81 72 THR B C 1
ATOM 2830 O O . THR B 1 72 ? 10.398 -31.75 -5.773 1 82.81 72 THR B O 1
ATOM 2833 N N . MET B 1 73 ? 10.242 -29.734 -6.539 1 81.12 73 MET B N 1
ATOM 2834 C CA . MET B 1 73 ? 9.688 -29.25 -5.273 1 81.12 73 MET B CA 1
ATOM 2835 C C . MET B 1 73 ? 8.227 -29.656 -5.133 1 81.12 73 MET B C 1
ATOM 2837 O O . MET B 1 73 ? 7.484 -29.672 -6.117 1 81.12 73 MET B O 1
ATOM 2841 N N . THR B 1 74 ? 7.984 -30.031 -3.932 1 80.81 74 THR B N 1
ATOM 2842 C CA . THR B 1 74 ? 6.578 -30.266 -3.613 1 80.81 74 THR B CA 1
ATOM 2843 C C . THR B 1 74 ? 5.797 -28.953 -3.609 1 80.81 74 THR B C 1
ATOM 2845 O O . THR B 1 74 ? 6.387 -27.875 -3.547 1 80.81 74 THR B O 1
ATOM 2848 N N . GLU B 1 75 ? 4.535 -29.047 -3.799 1 77.81 75 GLU B N 1
ATOM 2849 C CA . GLU B 1 75 ? 3.67 -27.859 -3.775 1 77.81 75 GLU B CA 1
ATOM 2850 C C . GLU B 1 75 ? 3.861 -27.062 -2.488 1 77.81 75 GLU B C 1
ATOM 2852 O O . GLU B 1 75 ? 3.844 -25.828 -2.51 1 77.81 75 GLU B O 1
ATOM 2857 N N . ASN B 1 76 ? 4.117 -27.797 -1.431 1 80.06 76 ASN B N 1
ATOM 2858 C CA . ASN B 1 76 ? 4.32 -27.156 -0.14 1 80.06 76 ASN B CA 1
ATOM 2859 C C . ASN B 1 76 ? 5.629 -26.359 -0.109 1 80.06 76 ASN B C 1
ATOM 2861 O O . ASN B 1 76 ? 5.664 -25.234 0.382 1 80.06 76 ASN B O 1
ATOM 2865 N N . GLN B 1 77 ? 6.688 -26.984 -0.655 1 83.19 77 GLN B N 1
ATOM 2866 C CA . GLN B 1 77 ? 7.984 -26.312 -0.675 1 83.19 77 GLN B CA 1
ATOM 2867 C C . GLN B 1 77 ? 7.941 -25.078 -1.557 1 83.19 77 GLN B C 1
ATOM 2869 O O . GLN B 1 77 ? 8.531 -24.047 -1.216 1 83.19 77 GLN B O 1
ATOM 2874 N N . LEU B 1 78 ? 7.227 -25.219 -2.656 1 84.38 78 LEU B N 1
ATOM 2875 C CA . LEU B 1 78 ? 7.086 -24.094 -3.568 1 84.38 78 LEU B CA 1
ATOM 2876 C C . LEU B 1 78 ? 6.297 -22.969 -2.916 1 84.38 78 LEU B C 1
ATOM 2878 O O . LEU B 1 78 ? 6.656 -21.797 -3.057 1 84.38 78 LEU B O 1
ATOM 2882 N N . GLN B 1 79 ? 5.328 -23.344 -2.158 1 84.38 79 GLN B N 1
ATOM 2883 C CA . GLN B 1 79 ? 4.496 -22.344 -1.502 1 84.38 79 GLN B CA 1
ATOM 2884 C C . GLN B 1 79 ? 5.273 -21.609 -0.412 1 84.38 79 GLN B C 1
ATOM 2886 O O . GLN B 1 79 ? 5.145 -20.391 -0.259 1 84.38 79 GLN B O 1
ATOM 2891 N N . VAL B 1 80 ? 6.051 -22.312 0.293 1 84.75 80 VAL B N 1
ATOM 2892 C CA . VAL B 1 80 ? 6.844 -21.703 1.361 1 84.75 80 VAL B CA 1
ATOM 2893 C C . VAL B 1 80 ? 7.852 -20.734 0.769 1 84.75 80 VAL B C 1
ATOM 2895 O O . VAL B 1 80 ? 8.055 -19.625 1.301 1 84.75 80 VAL B O 1
ATOM 2898 N N . LYS B 1 81 ? 8.484 -21.172 -0.29 1 87.56 81 LYS B N 1
ATOM 2899 C CA . LYS B 1 81 ? 9.445 -20.297 -0.943 1 87.56 81 LYS B CA 1
ATOM 2900 C C . LYS B 1 81 ? 8.766 -19.062 -1.521 1 87.56 81 LYS B C 1
ATOM 2902 O O . LYS B 1 81 ? 9.297 -17.953 -1.419 1 87.56 81 LYS B O 1
ATOM 2907 N N . TRP B 1 82 ? 7.609 -19.25 -2.061 1 88.75 82 TRP B N 1
ATOM 2908 C CA . TRP B 1 82 ? 6.848 -18.156 -2.641 1 88.75 82 TRP B CA 1
ATOM 2909 C C . TRP B 1 82 ? 6.449 -17.141 -1.569 1 88.75 82 TRP B C 1
ATOM 2911 O O . TRP B 1 82 ? 6.695 -15.945 -1.714 1 88.75 82 TRP B O 1
ATOM 2921 N N . VAL B 1 83 ? 5.949 -17.656 -0.481 1 87.19 83 VAL B N 1
ATOM 2922 C CA . VAL B 1 83 ? 5.488 -16.781 0.599 1 87.19 83 VAL B CA 1
ATOM 2923 C C . VAL B 1 83 ? 6.68 -16.062 1.229 1 87.19 83 VAL B C 1
ATOM 2925 O O . VAL B 1 83 ? 6.566 -14.914 1.644 1 87.19 83 VAL B O 1
ATOM 2928 N N . SER B 1 84 ? 7.785 -16.75 1.245 1 89.31 84 SER B N 1
ATOM 2929 C CA . SER B 1 84 ? 8.992 -16.125 1.78 1 89.31 84 SER B CA 1
ATOM 2930 C C . SER B 1 84 ? 9.422 -14.945 0.924 1 89.31 84 SER B C 1
ATOM 2932 O O . SER B 1 84 ? 9.844 -13.906 1.451 1 89.31 84 SER B O 1
ATOM 2934 N N . ILE B 1 85 ? 9.305 -15.078 -0.366 1 90.19 85 ILE B N 1
ATOM 2935 C CA . ILE B 1 85 ? 9.648 -14.008 -1.291 1 90.19 85 ILE B CA 1
ATOM 2936 C C . ILE B 1 85 ? 8.688 -12.836 -1.106 1 90.19 85 ILE B C 1
ATOM 2938 O O . ILE B 1 85 ? 9.109 -11.68 -1.082 1 90.19 85 ILE B O 1
ATOM 2942 N N . LEU B 1 86 ? 7.461 -13.164 -0.885 1 90.56 86 LEU B N 1
ATOM 2943 C CA . LEU B 1 86 ? 6.441 -12.133 -0.715 1 90.56 86 LEU B CA 1
ATOM 2944 C C . LEU B 1 86 ? 6.609 -11.414 0.62 1 90.56 86 LEU B C 1
ATOM 2946 O O . LEU B 1 86 ? 6.445 -10.195 0.698 1 90.56 86 LEU B O 1
ATOM 2950 N N . ALA B 1 87 ? 7.062 -12.117 1.633 1 91.88 87 ALA B N 1
ATOM 2951 C CA . ALA B 1 87 ? 7.086 -11.609 3 1 91.88 87 ALA B CA 1
ATOM 2952 C C . ALA B 1 87 ? 8.305 -10.719 3.23 1 91.88 87 ALA B C 1
ATOM 2954 O O . ALA B 1 87 ? 8.32 -9.906 4.156 1 91.88 87 ALA B O 1
ATOM 2955 N N . CYS B 1 88 ? 9.273 -10.867 2.471 1 93.5 88 CYS B N 1
ATOM 2956 C CA . CYS B 1 88 ? 10.492 -10.102 2.682 1 93.5 88 CYS B CA 1
ATOM 2957 C C . CYS B 1 88 ? 10.266 -8.617 2.43 1 93.5 88 CYS B C 1
ATOM 2959 O O . CYS B 1 88 ? 10.859 -7.77 3.102 1 93.5 88 CYS B O 1
ATOM 2961 N N . PHE B 1 89 ? 9.406 -8.297 1.512 1 92.44 89 PHE B N 1
ATOM 2962 C CA . PHE B 1 89 ? 9.125 -6.898 1.19 1 92.44 89 PHE B CA 1
ATOM 2963 C C . PHE B 1 89 ? 8.492 -6.188 2.379 1 92.44 89 PHE B C 1
ATOM 2965 O O . PHE B 1 89 ? 9.016 -5.172 2.848 1 92.44 89 PHE B O 1
ATOM 2972 N N . PRO B 1 90 ? 7.402 -6.699 2.945 1 92.25 90 PRO B N 1
ATOM 2973 C CA . PRO B 1 90 ? 6.812 -6.031 4.109 1 92.25 90 PRO B CA 1
ATOM 2974 C C . PRO B 1 90 ? 7.727 -6.059 5.332 1 92.25 90 PRO B C 1
ATOM 2976 O O . PRO B 1 90 ? 7.707 -5.129 6.141 1 92.25 90 PRO B O 1
ATOM 2979 N N . VAL B 1 91 ? 8.539 -7.023 5.477 1 93.38 91 VAL B N 1
ATOM 2980 C CA . VAL B 1 91 ? 9.5 -7.062 6.578 1 93.38 91 VAL B CA 1
ATOM 2981 C C . VAL B 1 91 ? 10.469 -5.887 6.461 1 93.38 91 VAL B C 1
ATOM 2983 O O . VAL B 1 91 ? 10.734 -5.199 7.449 1 93.38 91 VAL B O 1
ATOM 2986 N N . GLY B 1 92 ? 11.008 -5.738 5.332 1 93 92 GLY B N 1
ATOM 2987 C CA . GLY B 1 92 ? 11.836 -4.562 5.102 1 93 92 GLY B CA 1
ATOM 2988 C C . GLY B 1 92 ? 11.109 -3.26 5.375 1 93 92 GLY B C 1
ATOM 2989 O O . GLY B 1 92 ? 11.703 -2.314 5.902 1 93 92 GLY B O 1
ATOM 2990 N N . GLY B 1 93 ? 9.859 -3.23 4.988 1 90.88 93 GLY B N 1
ATOM 2991 C CA . GLY B 1 93 ? 9.047 -2.047 5.246 1 90.88 93 GLY B CA 1
ATOM 2992 C C . GLY B 1 93 ? 8.875 -1.757 6.723 1 90.88 93 GLY B C 1
ATOM 2993 O O . GLY B 1 93 ? 8.93 -0.6 7.145 1 90.88 93 GLY B O 1
ATOM 2994 N N . ILE B 1 94 ? 8.641 -2.789 7.504 1 89.75 94 ILE B N 1
ATOM 2995 C CA . ILE B 1 94 ? 8.477 -2.629 8.945 1 89.75 94 ILE B CA 1
ATOM 2996 C C . ILE B 1 94 ? 9.773 -2.104 9.562 1 89.75 94 ILE B C 1
ATOM 2998 O O . ILE B 1 94 ? 9.75 -1.148 10.344 1 89.75 94 ILE B O 1
ATOM 3002 N N . ILE B 1 95 ? 10.812 -2.658 9.156 1 90.94 95 ILE B N 1
ATOM 3003 C CA . ILE B 1 95 ? 12.109 -2.217 9.656 1 90.94 95 ILE B CA 1
ATOM 3004 C C . ILE B 1 95 ? 12.359 -0.77 9.242 1 90.94 95 ILE B C 1
ATOM 3006 O O . ILE B 1 95 ? 12.812 0.046 10.047 1 90.94 95 ILE B O 1
ATOM 3010 N N . GLY B 1 96 ? 12.062 -0.459 8.031 1 88.94 96 GLY B N 1
ATOM 3011 C CA . GLY B 1 96 ? 12.258 0.885 7.516 1 88.94 96 GLY B CA 1
ATOM 3012 C C . GLY B 1 96 ? 11.422 1.929 8.234 1 88.94 96 GLY B C 1
ATOM 3013 O O . GLY B 1 96 ? 11.867 3.059 8.438 1 88.94 96 GLY B O 1
ATOM 3014 N N . SER B 1 97 ? 10.234 1.585 8.594 1 83.56 97 SER B N 1
ATOM 3015 C CA . SER B 1 97 ? 9.344 2.527 9.258 1 83.56 97 SER B CA 1
ATOM 3016 C C . SER B 1 97 ? 9.914 2.988 10.594 1 83.56 97 SER B C 1
ATOM 3018 O O . SER B 1 97 ? 9.688 4.125 11.016 1 83.56 97 SER B O 1
ATOM 3020 N N . PHE B 1 98 ? 10.68 2.127 11.188 1 82.81 98 PHE B N 1
ATOM 3021 C CA . PHE B 1 98 ? 11.281 2.482 12.469 1 82.81 98 PHE B CA 1
ATOM 3022 C C . PHE B 1 98 ? 12.492 3.389 12.266 1 82.81 98 PHE B C 1
ATOM 3024 O O . PHE B 1 98 ? 12.883 4.125 13.172 1 82.81 98 PHE B O 1
ATOM 3031 N N . PHE B 1 99 ? 12.984 3.391 11.164 1 84.94 99 PHE B N 1
ATOM 3032 C CA . PHE B 1 99 ? 14.195 4.164 10.891 1 84.94 99 PHE B CA 1
ATOM 3033 C C . PHE B 1 99 ? 13.836 5.559 10.391 1 84.94 99 PHE B C 1
ATOM 3035 O O . PHE B 1 99 ? 14.719 6.402 10.211 1 84.94 99 PHE B O 1
ATOM 3042 N N . VAL B 1 100 ? 12.617 5.816 10.133 1 80.75 100 VAL B N 1
ATOM 3043 C CA . VAL B 1 100 ? 12.188 7.113 9.617 1 80.75 100 VAL B CA 1
ATOM 3044 C C . VAL B 1 100 ? 12.523 8.211 10.633 1 80.75 100 VAL B C 1
ATOM 3046 O O . VAL B 1 100 ? 13 9.281 10.25 1 80.75 100 VAL B O 1
ATOM 3049 N N . ASN B 1 101 ? 12.359 7.953 11.891 1 72.06 101 ASN B N 1
ATOM 3050 C CA . ASN B 1 101 ? 12.602 8.938 12.945 1 72.06 101 ASN B CA 1
ATOM 3051 C C . ASN B 1 101 ? 14.086 9.312 13.031 1 72.06 101 ASN B C 1
ATOM 3053 O O . ASN B 1 101 ? 14.422 10.461 13.297 1 72.06 101 ASN B O 1
ATOM 3057 N N . GLN B 1 102 ? 14.867 8.383 12.82 1 77.69 102 GLN B N 1
ATOM 3058 C CA . GLN B 1 102 ? 16.297 8.641 12.891 1 77.69 102 GLN B CA 1
ATOM 3059 C C . GLN B 1 102 ? 16.781 9.383 11.648 1 77.69 102 GLN B C 1
ATOM 3061 O O . GLN B 1 102 ? 17.688 10.211 11.727 1 77.69 102 GLN B O 1
ATOM 3066 N N . LEU B 1 103 ? 16.141 9.156 10.594 1 81.25 103 LEU B N 1
ATOM 3067 C CA . LEU B 1 103 ? 16.594 9.727 9.328 1 81.25 103 LEU B CA 1
ATOM 3068 C C . LEU B 1 103 ? 16.062 11.141 9.148 1 81.25 103 LEU B C 1
ATOM 3070 O O . LEU B 1 103 ? 16.578 11.906 8.328 1 81.25 103 LEU B O 1
ATOM 3074 N N . ARG B 1 104 ? 15.039 11.344 9.891 1 74.19 104 ARG B N 1
ATOM 3075 C CA . ARG B 1 104 ? 14.445 12.672 9.781 1 74.19 104 ARG B CA 1
ATOM 3076 C C . ARG B 1 104 ? 15.406 13.742 10.297 1 74.19 104 ARG B C 1
ATOM 3078 O O . ARG B 1 104 ? 15.281 14.914 9.953 1 74.19 104 ARG B O 1
ATOM 3085 N N . LYS B 1 105 ? 16.344 13.281 11.062 1 72.38 105 LYS B N 1
ATOM 3086 C CA . LYS B 1 105 ? 17.312 14.203 11.641 1 72.38 105 LYS B CA 1
ATOM 3087 C C . LYS B 1 105 ? 18.328 14.656 10.602 1 72.38 105 LYS B C 1
ATOM 3089 O O . LYS B 1 105 ? 18.969 15.703 10.758 1 72.38 105 LYS B O 1
ATOM 3094 N N . PHE B 1 106 ? 18.422 13.891 9.539 1 76.88 106 PHE B N 1
ATOM 3095 C CA . PHE B 1 106 ? 19.406 14.211 8.5 1 76.88 106 PHE B CA 1
ATOM 3096 C C . PHE B 1 106 ? 18.75 15.039 7.395 1 76.88 106 PHE B C 1
ATOM 3098 O O . PHE B 1 106 ? 17.547 15.266 7.406 1 76.88 106 PHE B O 1
ATOM 3105 N N . GLU B 1 107 ? 19.625 15.523 6.516 1 77.44 107 GLU B N 1
ATOM 3106 C CA . GLU B 1 107 ? 19.141 16.297 5.375 1 77.44 107 GLU B CA 1
ATOM 3107 C C . GLU B 1 107 ? 18.312 15.43 4.426 1 77.44 107 GLU B C 1
ATOM 3109 O O . GLU B 1 107 ? 18.75 14.344 4.039 1 77.44 107 GLU B O 1
ATOM 3114 N N . TYR B 1 108 ? 17.219 15.922 4.102 1 79.88 108 TYR B N 1
ATOM 3115 C CA . TYR B 1 108 ? 16.266 15.156 3.295 1 79.88 108 TYR B CA 1
ATOM 3116 C C . TYR B 1 108 ? 16.844 14.852 1.918 1 79.88 108 TYR B C 1
ATOM 3118 O O . TYR B 1 108 ? 16.688 13.75 1.398 1 79.88 108 TYR B O 1
ATOM 3126 N N . ARG B 1 109 ? 17.672 15.805 1.414 1 81 109 ARG B N 1
ATOM 3127 C CA . ARG B 1 109 ? 18.156 15.625 0.05 1 81 109 ARG B CA 1
ATOM 3128 C C . ARG B 1 109 ? 19.156 14.477 -0.029 1 81 109 ARG B C 1
ATOM 3130 O O . ARG B 1 109 ? 19.031 13.586 -0.874 1 81 109 ARG B O 1
ATOM 3137 N N . LYS B 1 110 ? 20.094 14.516 0.815 1 83.62 110 LYS B N 1
ATOM 3138 C CA . LYS B 1 110 ? 21.125 13.477 0.806 1 83.62 110 LYS B CA 1
ATOM 3139 C C . LYS B 1 110 ? 20.547 12.125 1.203 1 83.62 110 LYS B C 1
ATOM 3141 O O . LYS B 1 110 ? 20.891 11.102 0.608 1 83.62 110 LYS B O 1
ATOM 3146 N N . THR B 1 111 ? 19.703 12.148 2.131 1 86.62 111 THR B N 1
ATOM 3147 C CA . THR B 1 111 ? 19.109 10.914 2.611 1 86.62 111 THR B CA 1
ATOM 3148 C C . THR B 1 111 ? 18.25 10.266 1.521 1 86.62 111 THR B C 1
ATOM 3150 O O . THR B 1 111 ? 18.359 9.062 1.271 1 86.62 111 THR B O 1
ATOM 3153 N N . LEU B 1 112 ? 17.5 11.047 0.822 1 87.88 112 LEU B N 1
ATOM 3154 C CA . LEU B 1 112 ? 16.641 10.523 -0.237 1 87.88 112 LEU B CA 1
ATOM 3155 C C . LEU B 1 112 ? 17.484 10.016 -1.41 1 87.88 112 LEU B C 1
ATOM 3157 O O . LEU B 1 112 ? 17.156 9 -2.02 1 87.88 112 LEU B O 1
ATOM 3161 N N . ALA B 1 113 ? 18.547 10.711 -1.646 1 88.25 113 ALA B N 1
ATOM 3162 C CA . ALA B 1 113 ? 19.422 10.297 -2.744 1 88.25 113 ALA B CA 1
ATOM 3163 C C . ALA B 1 113 ? 20.078 8.953 -2.455 1 88.25 113 ALA B C 1
ATOM 3165 O O . ALA B 1 113 ? 20.141 8.086 -3.328 1 88.25 113 ALA B O 1
ATOM 3166 N N . ILE B 1 114 ? 20.5 8.82 -1.293 1 90.19 114 ILE B N 1
ATOM 3167 C CA . ILE B 1 114 ? 21.156 7.578 -0.905 1 90.19 114 ILE B CA 1
ATOM 3168 C C . ILE B 1 114 ? 20.141 6.434 -0.919 1 90.19 114 ILE B C 1
ATOM 3170 O O . ILE B 1 114 ? 20.422 5.352 -1.437 1 90.19 114 ILE B O 1
ATOM 3174 N N . LEU B 1 115 ? 19.031 6.672 -0.46 1 91.75 115 LEU B N 1
ATOM 3175 C CA . LEU B 1 115 ? 18.016 5.633 -0.362 1 91.75 115 LEU B CA 1
ATOM 3176 C C . LEU B 1 115 ? 17.531 5.211 -1.747 1 91.75 115 LEU B C 1
ATOM 3178 O O . LEU B 1 115 ? 17.406 4.016 -2.025 1 91.75 115 LEU B O 1
ATOM 3182 N N . HIS B 1 116 ? 17.328 6.129 -2.59 1 90.81 116 HIS B N 1
ATOM 3183 C CA . HIS B 1 116 ? 16.844 5.785 -3.926 1 90.81 116 HIS B CA 1
ATOM 3184 C C . HIS B 1 116 ? 17.953 5.121 -4.746 1 90.81 116 HIS B C 1
ATOM 3186 O O . HIS B 1 116 ? 17.672 4.285 -5.609 1 90.81 116 HIS B O 1
ATOM 3192 N N . SER B 1 117 ? 19.203 5.48 -4.441 1 92.75 117 SER B N 1
ATOM 3193 C CA . SER B 1 117 ? 20.312 4.773 -5.07 1 92.75 117 SER B CA 1
ATOM 3194 C C . SER B 1 117 ? 20.344 3.309 -4.648 1 92.75 117 SER B C 1
ATOM 3196 O O . SER B 1 117 ? 20.688 2.434 -5.449 1 92.75 117 SER B O 1
ATOM 3198 N N . ALA B 1 118 ? 19.984 3.09 -3.457 1 93.31 118 ALA B N 1
ATOM 3199 C CA . ALA B 1 118 ? 19.922 1.719 -2.957 1 93.31 118 ALA B CA 1
ATOM 3200 C C . ALA B 1 118 ? 18.844 0.921 -3.68 1 93.31 118 ALA B C 1
ATOM 3202 O O . ALA B 1 118 ? 19 -0.281 -3.908 1 93.31 118 ALA B O 1
ATOM 3203 N N . THR B 1 119 ? 17.797 1.568 -4.062 1 92.81 119 THR B N 1
ATOM 3204 C CA . THR B 1 119 ? 16.734 0.893 -4.789 1 92.81 119 THR B CA 1
ATOM 3205 C C . THR B 1 119 ? 17.188 0.505 -6.191 1 92.81 119 THR B C 1
ATOM 3207 O O . THR B 1 119 ? 16.812 -0.553 -6.699 1 92.81 119 THR B O 1
ATOM 3210 N N . VAL B 1 120 ? 17.969 1.358 -6.758 1 92.31 120 VAL B N 1
ATOM 3211 C CA . VAL B 1 120 ? 18.5 1.043 -8.078 1 92.31 120 VAL B CA 1
ATOM 3212 C C . VAL B 1 120 ? 19.391 -0.192 -7.996 1 92.31 120 VAL B C 1
ATOM 3214 O O . VAL B 1 120 ? 19.297 -1.098 -8.828 1 92.31 120 VAL B O 1
ATOM 3217 N N . LEU B 1 121 ? 20.156 -0.244 -6.973 1 92.94 121 LEU B N 1
ATOM 3218 C CA . LEU B 1 121 ? 21 -1.408 -6.762 1 92.94 121 LEU B CA 1
ATOM 3219 C C . LEU B 1 121 ? 20.172 -2.656 -6.508 1 92.94 121 LEU B C 1
ATOM 3221 O O . LEU B 1 121 ? 20.484 -3.734 -7.023 1 92.94 121 LEU B O 1
ATOM 3225 N N . ALA B 1 122 ? 19.156 -2.504 -5.758 1 94.44 122 ALA B N 1
ATOM 3226 C CA . ALA B 1 122 ? 18.281 -3.627 -5.449 1 94.44 122 ALA B CA 1
ATOM 3227 C C . ALA B 1 122 ? 17.594 -4.145 -6.707 1 94.44 122 ALA B C 1
ATOM 3229 O O . ALA B 1 122 ? 17.406 -5.355 -6.863 1 94.44 122 ALA B O 1
ATOM 3230 N N . SER B 1 123 ? 17.203 -3.223 -7.57 1 92.5 123 SER B N 1
ATOM 3231 C CA . SER B 1 123 ? 16.562 -3.623 -8.812 1 92.5 123 SER B CA 1
ATOM 3232 C C . SER B 1 123 ? 17.516 -4.445 -9.688 1 92.5 123 SER B C 1
ATOM 3234 O O . SER B 1 123 ? 17.078 -5.371 -10.375 1 92.5 123 SER B O 1
ATOM 3236 N N . ILE B 1 124 ? 18.781 -4.133 -9.633 1 90.94 124 ILE B N 1
ATOM 3237 C CA . ILE B 1 124 ? 19.797 -4.898 -10.359 1 90.94 124 ILE B CA 1
ATOM 3238 C C . ILE B 1 124 ? 19.906 -6.301 -9.766 1 90.94 124 ILE B C 1
ATOM 3240 O O . ILE B 1 124 ? 20.031 -7.285 -10.5 1 90.94 124 ILE B O 1
ATOM 3244 N N . LEU B 1 125 ? 19.859 -6.363 -8.484 1 90.94 125 LEU B N 1
ATOM 3245 C CA . LEU B 1 125 ? 19.891 -7.66 -7.824 1 90.94 125 LEU B CA 1
ATOM 3246 C C . LEU B 1 125 ? 18.703 -8.523 -8.25 1 90.94 125 LEU B C 1
ATOM 3248 O O . LEU B 1 125 ? 18.859 -9.727 -8.469 1 90.94 125 LEU B O 1
ATOM 3252 N N . LEU B 1 126 ? 17.531 -7.91 -8.367 1 90.06 126 LEU B N 1
ATOM 3253 C CA . LEU B 1 126 ? 16.344 -8.641 -8.789 1 90.06 126 LEU B CA 1
ATOM 3254 C C . LEU B 1 126 ? 16.516 -9.172 -10.211 1 90.06 126 LEU B C 1
ATOM 3256 O O . LEU B 1 126 ? 16.141 -10.312 -10.5 1 90.06 126 LEU B O 1
ATOM 3260 N N . ALA B 1 127 ? 17.078 -8.359 -11.016 1 86.25 127 ALA B N 1
ATOM 3261 C CA . ALA B 1 127 ? 17.281 -8.75 -12.406 1 86.25 127 ALA B CA 1
ATOM 3262 C C . ALA B 1 127 ? 18.312 -9.859 -12.531 1 86.25 127 ALA B C 1
ATOM 3264 O O . ALA B 1 127 ? 18.219 -10.695 -13.438 1 86.25 127 ALA B O 1
ATOM 3265 N N . LEU B 1 128 ? 19.219 -9.906 -11.664 1 87.12 128 LEU B N 1
ATOM 3266 C CA . LEU B 1 128 ? 20.312 -10.875 -11.719 1 87.12 128 LEU B CA 1
ATOM 3267 C C . LEU B 1 128 ? 19.859 -12.234 -11.18 1 87.12 128 LEU B C 1
ATOM 3269 O O . LEU B 1 128 ? 20.578 -13.227 -11.305 1 87.12 128 LEU B O 1
ATOM 3273 N N . THR B 1 129 ? 18.703 -12.258 -10.57 1 83.88 129 THR B N 1
ATOM 3274 C CA . THR B 1 129 ? 18.188 -13.516 -10.031 1 83.88 129 THR B CA 1
ATOM 3275 C C . THR B 1 129 ? 18.062 -14.555 -11.141 1 83.88 129 THR B C 1
ATOM 3277 O O . THR B 1 129 ? 18.391 -15.727 -10.945 1 83.88 129 THR B O 1
ATOM 3280 N N . TYR B 1 130 ? 17.5 -14.109 -12.273 1 79 130 TYR B N 1
ATOM 3281 C CA . TYR B 1 130 ? 17.297 -15.031 -13.383 1 79 130 TYR B CA 1
ATOM 3282 C C . TYR B 1 130 ? 18.641 -15.531 -13.914 1 79 130 TYR B C 1
ATOM 3284 O O . TYR B 1 130 ? 18.812 -16.734 -14.156 1 79 130 TYR B O 1
ATOM 3292 N N . ALA B 1 131 ? 19.562 -14.609 -14.031 1 78.69 131 ALA B N 1
ATOM 3293 C CA . ALA B 1 131 ? 20.875 -14.977 -14.578 1 78.69 131 ALA B CA 1
ATOM 3294 C C . ALA B 1 131 ? 21.656 -15.82 -13.586 1 78.69 131 ALA B C 1
ATOM 3296 O O . ALA B 1 131 ? 22.375 -16.75 -13.977 1 78.69 131 ALA B O 1
ATOM 3297 N N . GLY B 1 132 ? 21.516 -15.516 -12.383 1 78 132 GLY B N 1
ATOM 3298 C CA . GLY B 1 132 ? 22.312 -16.203 -11.367 1 78 132 GLY B CA 1
ATOM 3299 C C . GLY B 1 132 ? 21.625 -17.438 -10.812 1 78 132 GLY B C 1
ATOM 3300 O O . GLY B 1 132 ? 22.266 -18.234 -10.109 1 78 132 GLY B O 1
ATOM 3301 N N . LYS B 1 133 ? 20.422 -17.609 -11.141 1 79.31 133 LYS B N 1
ATOM 3302 C CA . LYS B 1 133 ? 19.625 -18.734 -10.672 1 79.31 133 LYS B CA 1
ATOM 3303 C C . LYS B 1 133 ? 19.641 -18.828 -9.148 1 79.31 133 LYS B C 1
ATOM 3305 O O . LYS B 1 133 ? 19.828 -19.906 -8.586 1 79.31 133 LYS B O 1
ATOM 3310 N N . ALA B 1 134 ? 19.641 -17.625 -8.555 1 82.25 134 ALA B N 1
ATOM 3311 C CA . ALA B 1 134 ? 19.656 -17.547 -7.094 1 82.25 134 ALA B CA 1
ATOM 3312 C C . ALA B 1 134 ? 18.438 -16.797 -6.574 1 82.25 134 ALA B C 1
ATOM 3314 O O . ALA B 1 134 ? 18.328 -15.586 -6.781 1 82.25 134 ALA B O 1
ATOM 3315 N N . PHE B 1 135 ? 17.641 -17.531 -5.945 1 84.62 135 PHE B N 1
ATOM 3316 C CA . PHE B 1 135 ? 16.406 -16.938 -5.43 1 84.62 135 PHE B CA 1
ATOM 3317 C C . PHE B 1 135 ? 16.719 -16 -4.262 1 84.62 135 PHE B C 1
ATOM 3319 O O . PHE B 1 135 ? 15.922 -15.117 -3.943 1 84.62 135 PHE B O 1
ATOM 3326 N N . GLU B 1 136 ? 17.906 -16.141 -3.656 1 87.81 136 GLU B N 1
ATOM 3327 C CA . GLU B 1 136 ? 18.312 -15.32 -2.521 1 87.81 136 GLU B CA 1
ATOM 3328 C C . GLU B 1 136 ? 18.469 -13.852 -2.922 1 87.81 136 GLU B C 1
ATOM 3330 O O . GLU B 1 136 ? 18.234 -12.953 -2.109 1 87.81 136 GLU B O 1
ATOM 3335 N N . LEU B 1 137 ? 18.828 -13.711 -4.184 1 89.62 137 LEU B N 1
ATOM 3336 C CA . LEU B 1 137 ? 18.984 -12.352 -4.672 1 89.62 137 LEU B CA 1
ATOM 3337 C C . LEU B 1 137 ? 17.641 -11.625 -4.73 1 89.62 137 LEU B C 1
ATOM 3339 O O . LEU B 1 137 ? 17.578 -10.414 -4.508 1 89.62 137 LEU B O 1
ATOM 3343 N N . LEU B 1 138 ? 16.594 -12.398 -4.973 1 90.44 138 LEU B N 1
ATOM 3344 C CA . LEU B 1 138 ? 15.25 -11.828 -4.98 1 90.44 138 LEU B CA 1
ATOM 3345 C C . LEU B 1 138 ? 14.836 -11.391 -3.578 1 90.44 138 LEU B C 1
ATOM 3347 O O . LEU B 1 138 ? 14.25 -10.32 -3.404 1 90.44 138 LEU B O 1
ATOM 3351 N N . ILE B 1 139 ? 15.281 -12.156 -2.639 1 92.5 139 ILE B N 1
ATOM 3352 C CA . ILE B 1 139 ? 14.922 -11.906 -1.249 1 92.5 139 ILE B CA 1
ATOM 3353 C C . ILE B 1 139 ? 15.633 -10.648 -0.749 1 92.5 139 ILE B C 1
ATOM 3355 O O . ILE B 1 139 ? 15.008 -9.758 -0.179 1 92.5 139 ILE B O 1
ATOM 3359 N N . VAL B 1 140 ? 16.859 -10.578 -1.037 1 93.31 140 VAL B N 1
ATOM 3360 C CA . VAL B 1 140 ? 17.656 -9.453 -0.572 1 93.31 140 VAL B CA 1
ATOM 3361 C C . VAL B 1 140 ? 17.203 -8.172 -1.277 1 93.31 140 VAL B C 1
ATOM 3363 O O . VAL B 1 140 ? 17.078 -7.117 -0.65 1 93.31 140 VAL B O 1
ATOM 3366 N N . GLY B 1 141 ? 17 -8.297 -2.537 1 93.5 141 GLY B N 1
ATOM 3367 C CA . GLY B 1 141 ? 16.531 -7.141 -3.287 1 93.5 141 GLY B CA 1
ATOM 3368 C C . GLY B 1 141 ? 15.211 -6.605 -2.787 1 93.5 141 GLY B C 1
ATOM 3369 O O . GLY B 1 141 ? 15.039 -5.395 -2.623 1 93.5 141 GLY B O 1
ATOM 3370 N N . ARG B 1 142 ? 14.344 -7.457 -2.473 1 93.38 142 ARG B N 1
ATOM 3371 C CA . ARG B 1 142 ? 13.016 -7.062 -2.021 1 93.38 142 ARG B CA 1
ATOM 3372 C C . ARG B 1 142 ? 13.062 -6.484 -0.61 1 93.38 142 ARG B C 1
ATOM 3374 O O . ARG B 1 142 ? 12.281 -5.594 -0.27 1 93.38 142 ARG B O 1
ATOM 3381 N N . LEU B 1 143 ? 13.969 -7.004 0.166 1 94.75 143 LEU B N 1
ATOM 3382 C CA . LEU B 1 143 ? 14.148 -6.465 1.508 1 94.75 143 LEU B CA 1
ATOM 3383 C C . LEU B 1 143 ? 14.633 -5.016 1.451 1 94.75 143 LEU B C 1
ATOM 3385 O O . LEU B 1 143 ? 14.125 -4.16 2.176 1 94.75 143 LEU B O 1
ATOM 3389 N N . ILE B 1 144 ? 15.516 -4.789 0.576 1 94.88 144 ILE B N 1
ATOM 3390 C CA . ILE B 1 144 ? 16.078 -3.451 0.425 1 94.88 144 ILE B CA 1
ATOM 3391 C C . ILE B 1 144 ? 15.008 -2.504 -0.12 1 94.88 144 ILE B C 1
ATOM 3393 O O . ILE B 1 144 ? 14.844 -1.391 0.384 1 94.88 144 ILE B O 1
ATOM 3397 N N . ILE B 1 145 ? 14.312 -2.953 -1.095 1 93.19 145 ILE B N 1
ATOM 3398 C CA . ILE B 1 145 ? 13.273 -2.123 -1.706 1 93.19 145 ILE B CA 1
ATOM 3399 C C . ILE B 1 145 ? 12.195 -1.805 -0.676 1 93.19 145 ILE B C 1
ATOM 3401 O O . ILE B 1 145 ? 11.719 -0.669 -0.596 1 93.19 145 ILE B O 1
ATOM 3405 N N . GLY B 1 146 ? 11.836 -2.832 0.065 1 92.44 146 GLY B N 1
ATOM 3406 C CA . GLY B 1 146 ? 10.875 -2.594 1.129 1 92.44 146 GLY B CA 1
ATOM 3407 C C . GLY B 1 146 ? 11.352 -1.582 2.152 1 92.44 146 GLY B C 1
ATOM 3408 O O . GLY B 1 146 ? 10.586 -0.714 2.58 1 92.44 146 GLY B O 1
ATOM 3409 N N . PHE B 1 147 ? 12.562 -1.667 2.486 1 93.5 147 PHE B N 1
ATOM 3410 C CA . PHE B 1 147 ? 13.164 -0.743 3.441 1 93.5 147 PHE B CA 1
ATOM 3411 C C . PHE B 1 147 ? 13.148 0.681 2.896 1 93.5 147 PHE B C 1
ATOM 3413 O O . PHE B 1 147 ? 12.789 1.619 3.609 1 93.5 147 PHE B O 1
ATOM 3420 N N . VAL B 1 148 ? 13.508 0.833 1.687 1 92.56 148 VAL B N 1
ATOM 3421 C CA . VAL B 1 148 ? 13.648 2.156 1.086 1 92.56 148 VAL B CA 1
ATOM 3422 C C . VAL B 1 148 ? 12.266 2.768 0.868 1 92.56 148 VAL B C 1
ATOM 3424 O O . VAL B 1 148 ? 12.062 3.961 1.104 1 92.56 148 VAL B O 1
ATOM 3427 N N . THR B 1 149 ? 11.328 2.049 0.427 1 90.25 149 THR B N 1
ATOM 3428 C CA . THR B 1 149 ? 9.984 2.562 0.177 1 90.25 149 THR B CA 1
ATOM 3429 C C . THR B 1 149 ? 9.336 3.031 1.475 1 90.25 149 THR B C 1
ATOM 3431 O O . THR B 1 149 ? 8.617 4.027 1.487 1 90.25 149 THR B O 1
ATOM 3434 N N . ALA B 1 150 ? 9.656 2.338 2.498 1 88.19 150 ALA B N 1
ATOM 3435 C CA . ALA B 1 150 ? 9.094 2.725 3.789 1 88.19 150 ALA B CA 1
ATOM 3436 C C . ALA B 1 150 ? 9.789 3.969 4.336 1 88.19 150 ALA B C 1
ATOM 3438 O O . ALA B 1 150 ? 9.133 4.863 4.879 1 88.19 150 ALA B O 1
ATOM 3439 N N . THR B 1 151 ? 11 4.062 4.211 1 89.31 151 THR B N 1
ATOM 3440 C CA . THR B 1 151 ? 11.758 5.176 4.773 1 89.31 151 THR B CA 1
ATOM 3441 C C . THR B 1 151 ? 11.633 6.414 3.893 1 89.31 151 THR B C 1
ATOM 3443 O O . THR B 1 151 ? 11.125 7.449 4.336 1 89.31 151 THR B O 1
ATOM 3446 N N . ALA B 1 152 ? 11.945 6.266 2.652 1 86.75 152 ALA B N 1
ATOM 3447 C CA . ALA B 1 152 ? 11.93 7.402 1.735 1 86.75 152 ALA B CA 1
ATOM 3448 C C . ALA B 1 152 ? 10.508 7.719 1.278 1 86.75 152 ALA B C 1
ATOM 3450 O O . ALA B 1 152 ? 10.094 8.883 1.272 1 86.75 152 ALA B O 1
ATOM 3451 N N . GLY B 1 153 ? 9.75 6.777 0.936 1 84.38 153 GLY B N 1
ATOM 3452 C CA . GLY B 1 153 ? 8.461 6.945 0.286 1 84.38 153 GLY B CA 1
ATOM 3453 C C . GLY B 1 153 ? 7.363 7.379 1.24 1 84.38 153 GLY B C 1
ATOM 3454 O O . GLY B 1 153 ? 6.727 8.414 1.032 1 84.38 153 GLY B O 1
ATOM 3455 N N . THR B 1 154 ? 7.238 6.691 2.305 1 79.06 154 THR B N 1
ATOM 3456 C CA . THR B 1 154 ? 6.113 6.973 3.189 1 79.06 154 THR B CA 1
ATOM 3457 C C . THR B 1 154 ? 6.586 7.688 4.453 1 79.06 154 THR B C 1
ATOM 3459 O O . THR B 1 154 ? 5.77 8.164 5.246 1 79.06 154 THR B O 1
ATOM 3462 N N . GLY B 1 155 ? 7.867 7.785 4.598 1 83.38 155 GLY B N 1
ATOM 3463 C CA . GLY B 1 155 ? 8.406 8.453 5.773 1 83.38 155 GLY B CA 1
ATOM 3464 C C . GLY B 1 155 ? 8.867 9.875 5.492 1 83.38 155 GLY B C 1
ATOM 3465 O O . GLY B 1 155 ? 8.133 10.836 5.754 1 83.38 155 GLY B O 1
ATOM 3466 N N . ILE B 1 156 ? 9.852 10 4.723 1 82.44 156 ILE B N 1
ATOM 3467 C CA . ILE B 1 156 ? 10.547 11.273 4.559 1 82.44 156 ILE B CA 1
ATOM 3468 C C . ILE B 1 156 ? 9.812 12.133 3.527 1 82.44 156 ILE B C 1
ATOM 3470 O O . ILE B 1 156 ? 9.656 13.336 3.711 1 82.44 156 ILE B O 1
ATOM 3474 N N . ALA B 1 157 ? 9.328 11.555 2.498 1 83.69 157 ALA B N 1
ATOM 3475 C CA . ALA B 1 157 ? 8.711 12.305 1.407 1 83.69 157 ALA B CA 1
ATOM 3476 C C . ALA B 1 157 ? 7.465 13.047 1.883 1 83.69 157 ALA B C 1
ATOM 3478 O O . ALA B 1 157 ? 7.305 14.242 1.624 1 83.69 157 ALA B O 1
ATOM 3479 N N . PRO B 1 158 ? 6.617 12.367 2.605 1 79.88 158 PRO B N 1
ATOM 3480 C CA . PRO B 1 158 ? 5.453 13.102 3.109 1 79.88 158 PRO B CA 1
ATOM 3481 C C . PRO B 1 158 ? 5.824 14.156 4.145 1 79.88 158 PRO B C 1
ATOM 3483 O O . PRO B 1 158 ? 5.16 15.195 4.238 1 79.88 158 PRO B O 1
ATOM 3486 N N . LEU B 1 159 ? 6.801 13.859 4.906 1 78.19 159 LEU B N 1
ATOM 3487 C CA . LEU B 1 159 ? 7.262 14.859 5.863 1 78.19 159 LEU B CA 1
ATOM 3488 C C . LEU B 1 159 ? 7.77 16.109 5.145 1 78.19 159 LEU B C 1
ATOM 3490 O O . LEU B 1 159 ? 7.508 17.219 5.578 1 78.19 159 LEU B O 1
ATOM 3494 N N . TYR B 1 160 ? 8.461 15.852 4.168 1 79.62 160 TYR B N 1
ATOM 3495 C CA . TYR B 1 160 ? 8.93 16.969 3.352 1 79.62 160 TYR B CA 1
ATOM 3496 C C . TYR B 1 160 ? 7.758 17.734 2.742 1 79.62 160 TYR B C 1
ATOM 3498 O O . TYR B 1 160 ? 7.766 18.969 2.695 1 79.62 160 TYR B O 1
ATOM 3506 N N . MET B 1 161 ? 6.797 17.062 2.301 1 79.81 161 MET B N 1
ATOM 3507 C CA . MET B 1 161 ? 5.625 17.672 1.684 1 79.81 161 MET B CA 1
ATOM 3508 C C . MET B 1 161 ? 4.863 18.516 2.689 1 79.81 161 MET B C 1
ATOM 3510 O O . MET B 1 161 ? 4.391 19.609 2.354 1 79.81 161 MET B O 1
ATOM 3514 N N . VAL B 1 162 ? 4.777 17.969 3.885 1 73.31 162 VAL B N 1
ATOM 3515 C CA . VAL B 1 162 ? 4.047 18.688 4.926 1 73.31 162 VAL B CA 1
ATOM 3516 C C . VAL B 1 162 ? 4.793 19.969 5.289 1 73.31 162 VAL B C 1
ATOM 3518 O O . VAL B 1 162 ? 4.176 20.984 5.613 1 73.31 162 VAL B O 1
ATOM 3521 N N . GLU B 1 163 ? 6.027 19.984 5.152 1 72.62 163 GLU B N 1
ATOM 3522 C CA . GLU B 1 163 ? 6.844 21.141 5.508 1 72.62 163 GLU B CA 1
ATOM 3523 C C . GLU B 1 163 ? 6.793 22.203 4.422 1 72.62 163 GLU B C 1
ATOM 3525 O O . GLU B 1 163 ? 6.875 23.391 4.715 1 72.62 163 GLU B O 1
ATOM 3530 N N . VAL B 1 164 ? 6.688 21.766 3.227 1 73.5 164 VAL B N 1
ATOM 3531 C CA . VAL B 1 164 ? 6.848 22.734 2.139 1 73.5 164 VAL B CA 1
ATOM 3532 C C . VAL B 1 164 ? 5.484 23.078 1.545 1 73.5 164 VAL B C 1
ATOM 3534 O O . VAL B 1 164 ? 5.332 24.094 0.869 1 73.5 164 VAL B O 1
ATOM 3537 N N . SER B 1 165 ? 4.539 22.203 1.797 1 72 165 SER B N 1
ATOM 3538 C CA . SER B 1 165 ? 3.258 22.391 1.125 1 72 165 SER B CA 1
ATOM 3539 C C . SER B 1 165 ? 2.225 23 2.062 1 72 165 SER B C 1
ATOM 3541 O O . SER B 1 165 ? 2.312 22.844 3.281 1 72 165 SER B O 1
ATOM 3543 N N . PRO B 1 166 ? 1.377 23.688 1.411 1 62.38 166 PRO B N 1
ATOM 3544 C CA . PRO B 1 166 ? 0.303 24.281 2.207 1 62.38 166 PRO B CA 1
ATOM 3545 C C . PRO B 1 166 ? -0.554 23.25 2.922 1 62.38 166 PRO B C 1
ATOM 3547 O O . PRO B 1 166 ? -0.517 22.062 2.57 1 62.38 166 PRO B O 1
ATOM 3550 N N . ARG B 1 167 ? -1.212 23.625 3.904 1 60.25 167 ARG B N 1
ATOM 3551 C CA . ARG B 1 167 ? -1.991 22.797 4.816 1 60.25 167 ARG B CA 1
ATOM 3552 C C . ARG B 1 167 ? -3.041 21.984 4.062 1 60.25 167 ARG B C 1
ATOM 3554 O O . ARG B 1 167 ? -3.312 20.828 4.406 1 60.25 167 ARG B O 1
ATOM 3561 N N . HIS B 1 168 ? -3.492 22.594 3.002 1 56.66 168 HIS B N 1
ATOM 3562 C CA . HIS B 1 168 ? -4.582 21.922 2.303 1 56.66 168 HIS B CA 1
ATOM 3563 C C . HIS B 1 168 ? -4.094 20.656 1.608 1 56.66 168 HIS B C 1
ATOM 3565 O O . HIS B 1 168 ? -4.863 19.719 1.407 1 56.66 168 HIS B O 1
ATOM 3571 N N . LEU B 1 169 ? -2.879 20.609 1.316 1 63.66 169 LEU B N 1
ATOM 3572 C CA . LEU B 1 169 ? -2.314 19.453 0.636 1 63.66 169 LEU B CA 1
ATOM 3573 C C . LEU B 1 169 ? -2.016 18.328 1.626 1 63.66 169 LEU B C 1
ATOM 3575 O O . LEU B 1 169 ? -1.9 17.172 1.236 1 63.66 169 LEU B O 1
ATOM 3579 N N . ARG B 1 170 ? -2.096 18.734 2.846 1 61.31 170 ARG B N 1
ATOM 3580 C CA . ARG B 1 170 ? -1.736 17.75 3.859 1 61.31 170 ARG B CA 1
ATOM 3581 C C . ARG B 1 170 ? -2.881 16.766 4.102 1 61.31 170 ARG B C 1
ATOM 3583 O O . ARG B 1 170 ? -2.65 15.609 4.449 1 61.31 170 ARG B O 1
ATOM 3590 N N . GLY B 1 171 ? -4.102 17.234 3.824 1 61.44 171 GLY B N 1
ATOM 3591 C CA . GLY B 1 171 ? -5.262 16.375 4.008 1 61.44 171 GLY B CA 1
ATOM 3592 C C . GLY B 1 171 ? -5.434 15.352 2.893 1 61.44 171 GLY B C 1
ATOM 3593 O O . GLY B 1 171 ? -6.07 14.32 3.084 1 61.44 171 GLY B O 1
ATOM 3594 N N . ILE B 1 172 ? -4.684 15.672 1.785 1 68.31 172 ILE B N 1
ATOM 3595 C CA . ILE B 1 172 ? -4.91 14.789 0.645 1 68.31 172 ILE B CA 1
ATOM 3596 C C . ILE B 1 172 ? -3.805 13.734 0.58 1 68.31 172 ILE B C 1
ATOM 3598 O O . ILE B 1 172 ? -3.766 12.93 -0.35 1 68.31 172 ILE B O 1
ATOM 3602 N N . LEU B 1 173 ? -2.949 13.719 1.515 1 74.25 173 LEU B N 1
ATOM 3603 C CA . LEU B 1 173 ? -1.816 12.805 1.521 1 74.25 173 LEU B CA 1
ATOM 3604 C C . LEU B 1 173 ? -2.289 11.359 1.431 1 74.25 173 LEU B C 1
ATOM 3606 O O . LEU B 1 173 ? -1.694 10.547 0.714 1 74.25 173 LEU B O 1
ATOM 3610 N N . GLY B 1 174 ? -3.35 11.125 2.09 1 73.44 174 GLY B N 1
ATOM 3611 C CA . GLY B 1 174 ? -3.877 9.773 2.053 1 73.44 174 GLY B CA 1
ATOM 3612 C C . GLY B 1 174 ? -4.371 9.359 0.679 1 73.44 174 GLY B C 1
ATOM 3613 O O . GLY B 1 174 ? -4.039 8.281 0.193 1 73.44 174 GLY B O 1
ATOM 3614 N N . ALA B 1 175 ? -5.082 10.273 0.135 1 74.31 175 ALA B N 1
ATOM 3615 C CA . ALA B 1 175 ? -5.617 9.992 -1.195 1 74.31 175 ALA B CA 1
ATOM 3616 C C . ALA B 1 175 ? -4.5 9.906 -2.229 1 74.31 175 ALA B C 1
ATOM 3618 O O . ALA B 1 175 ? -4.562 9.094 -3.158 1 74.31 175 ALA B O 1
ATOM 3619 N N . LEU B 1 176 ? -3.572 10.68 -2.018 1 80.94 176 LEU B N 1
ATOM 3620 C CA . LEU B 1 176 ? -2.428 10.68 -2.92 1 80.94 176 LEU B CA 1
ATOM 3621 C C . LEU B 1 176 ? -1.673 9.352 -2.834 1 80.94 176 LEU B C 1
ATOM 3623 O O . LEU B 1 176 ? -1.268 8.797 -3.855 1 80.94 176 LEU B O 1
ATOM 3627 N N . PHE B 1 177 ? -1.558 8.914 -1.676 1 81.5 177 PHE B N 1
ATOM 3628 C CA . PHE B 1 177 ? -0.878 7.645 -1.466 1 81.5 177 PHE B CA 1
ATOM 3629 C C . PHE B 1 177 ? -1.668 6.5 -2.09 1 81.5 177 PHE B C 1
ATOM 3631 O O . PHE B 1 177 ? -1.102 5.656 -2.787 1 81.5 177 PHE B O 1
ATOM 3638 N N . SER B 1 178 ? -2.871 6.574 -1.913 1 80.25 178 SER B N 1
ATOM 3639 C CA . SER B 1 178 ? -3.717 5.508 -2.443 1 80.25 178 SER B CA 1
ATOM 3640 C C . SER B 1 178 ? -3.686 5.484 -3.967 1 80.25 178 SER B C 1
ATOM 3642 O O . SER B 1 178 ? -3.543 4.422 -4.574 1 80.25 178 SER B O 1
ATOM 3644 N N . LEU B 1 179 ? -3.799 6.594 -4.5 1 85.19 179 LEU B N 1
ATOM 3645 C CA . LEU B 1 179 ? -3.781 6.688 -5.953 1 85.19 179 LEU B CA 1
ATOM 3646 C C . LEU B 1 179 ? -2.438 6.234 -6.512 1 85.19 179 LEU B C 1
ATOM 3648 O O . LEU B 1 179 ? -2.387 5.531 -7.523 1 85.19 179 LEU B O 1
ATOM 3652 N N . SER B 1 180 ? -1.465 6.719 -5.859 1 90.19 180 SER B N 1
ATOM 3653 C CA . SER B 1 180 ? -0.128 6.371 -6.332 1 90.19 180 SER B CA 1
ATOM 3654 C C . SER B 1 180 ? 0.125 4.871 -6.223 1 90.19 180 SER B C 1
ATOM 3656 O O . SER B 1 180 ? 0.665 4.258 -7.145 1 90.19 180 SER B O 1
ATOM 3658 N N . ILE B 1 181 ? -0.307 4.289 -5.141 1 88.31 181 ILE B N 1
ATOM 3659 C CA . ILE B 1 181 ? -0.129 2.857 -4.934 1 88.31 181 ILE B CA 1
ATOM 3660 C C . ILE B 1 181 ? -0.931 2.082 -5.977 1 88.31 181 ILE B C 1
ATOM 3662 O O . ILE B 1 181 ? -0.421 1.139 -6.586 1 88.31 181 ILE B O 1
ATOM 3666 N N . SER B 1 182 ? -2.121 2.535 -6.199 1 90.19 182 SER B N 1
ATOM 3667 C CA . SER B 1 182 ? -3.004 1.845 -7.133 1 90.19 182 SER B CA 1
ATOM 3668 C C . SER B 1 182 ? -2.488 1.956 -8.562 1 90.19 182 SER B C 1
ATOM 3670 O O . SER B 1 182 ? -2.514 0.979 -9.32 1 90.19 182 SER B O 1
ATOM 3672 N N . THR B 1 183 ? -2.035 3.07 -8.875 1 92.56 183 THR B N 1
ATOM 3673 C CA . THR B 1 183 ? -1.531 3.262 -10.227 1 92.56 183 THR B CA 1
ATOM 3674 C C . THR B 1 183 ? -0.251 2.459 -10.445 1 92.56 183 THR B C 1
ATOM 3676 O O . THR B 1 183 ? -0.052 1.879 -11.516 1 92.56 183 THR B O 1
ATOM 3679 N N . GLY B 1 184 ? 0.605 2.484 -9.484 1 92.56 184 GLY B N 1
ATOM 3680 C CA . GLY B 1 184 ? 1.806 1.669 -9.578 1 92.56 184 GLY B CA 1
ATOM 3681 C C . GLY B 1 184 ? 1.511 0.187 -9.719 1 92.56 184 GLY B C 1
ATOM 3682 O O . GLY B 1 184 ? 2.096 -0.492 -10.562 1 92.56 184 GLY B O 1
ATOM 3683 N N . ASN B 1 185 ? 0.597 -0.216 -8.852 1 91.75 185 ASN B N 1
ATOM 3684 C CA . ASN B 1 185 ? 0.198 -1.619 -8.883 1 91.75 185 ASN B CA 1
ATOM 3685 C C . ASN B 1 185 ? -0.443 -1.997 -10.211 1 91.75 185 ASN B C 1
ATOM 3687 O O . ASN B 1 185 ? -0.13 -3.045 -10.781 1 91.75 185 ASN B O 1
ATOM 3691 N N . LEU B 1 186 ? -1.272 -1.165 -10.719 1 91.56 186 LEU B N 1
ATOM 3692 C CA . LEU B 1 186 ? -1.958 -1.436 -11.977 1 91.56 186 LEU B CA 1
ATOM 3693 C C . LEU B 1 186 ? -0.966 -1.496 -13.133 1 91.56 186 LEU B C 1
ATOM 3695 O O . LEU B 1 186 ? -1.055 -2.381 -13.984 1 91.56 186 LEU B O 1
ATOM 3699 N N . LEU B 1 187 ? -0.101 -0.612 -13.125 1 92.25 187 LEU B N 1
ATOM 3700 C CA . LEU B 1 187 ? 0.902 -0.592 -14.188 1 92.25 187 LEU B CA 1
ATOM 3701 C C . LEU B 1 187 ? 1.757 -1.854 -14.148 1 92.25 187 LEU B C 1
ATOM 3703 O O . LEU B 1 187 ? 2.105 -2.404 -15.195 1 92.25 187 LEU B O 1
ATOM 3707 N N . ALA B 1 188 ? 2.111 -2.234 -12.969 1 91.94 188 ALA B N 1
ATOM 3708 C CA . ALA B 1 188 ? 2.885 -3.465 -12.812 1 91.94 188 ALA B CA 1
ATOM 3709 C C . ALA B 1 188 ? 2.107 -4.668 -13.344 1 91.94 188 ALA B C 1
ATOM 3711 O O . ALA B 1 188 ? 2.678 -5.543 -13.992 1 91.94 188 ALA B O 1
ATOM 3712 N N . ASN B 1 189 ? 0.821 -4.648 -13.109 1 89.38 189 ASN B N 1
ATOM 3713 C CA . ASN B 1 189 ? -0.015 -5.742 -13.586 1 89.38 189 ASN B CA 1
ATOM 3714 C C . ASN B 1 189 ? -0.126 -5.738 -15.109 1 89.38 189 ASN B C 1
ATOM 3716 O O . ASN B 1 189 ? -0.087 -6.797 -15.742 1 89.38 189 ASN B O 1
ATOM 3720 N N . ILE B 1 190 ? -0.226 -4.625 -15.602 1 88.56 190 ILE B N 1
ATOM 3721 C CA . ILE B 1 190 ? -0.328 -4.512 -17.062 1 88.56 190 ILE B CA 1
ATOM 3722 C C . ILE B 1 190 ? 0.971 -4.988 -17.703 1 88.56 190 ILE B C 1
ATOM 3724 O O . ILE B 1 190 ? 0.947 -5.781 -18.641 1 88.56 190 ILE B O 1
ATOM 3728 N N . PHE B 1 191 ? 2.068 -4.602 -17.156 1 89.38 191 PHE B N 1
ATOM 3729 C CA . PHE B 1 191 ? 3.361 -5.012 -17.688 1 89.38 191 PHE B CA 1
ATOM 3730 C C . PHE B 1 191 ? 3.613 -6.492 -17.422 1 89.38 191 PHE B C 1
ATOM 3732 O O . PHE B 1 191 ? 4.43 -7.117 -18.109 1 89.38 191 PHE B O 1
ATOM 3739 N N . GLY B 1 192 ? 2.932 -7.02 -16.453 1 85.19 192 GLY B N 1
ATOM 3740 C CA . GLY B 1 192 ? 3.125 -8.406 -16.062 1 85.19 192 GLY B CA 1
ATOM 3741 C C . GLY B 1 192 ? 2.336 -9.383 -16.922 1 85.19 192 GLY B C 1
ATOM 3742 O O . GLY B 1 192 ? 2.414 -10.594 -16.719 1 85.19 192 GLY B O 1
ATOM 3743 N N . LEU B 1 193 ? 1.632 -8.875 -17.859 1 82.5 193 LEU B N 1
ATOM 3744 C CA . LEU B 1 193 ? 0.924 -9.75 -18.797 1 82.5 193 LEU B CA 1
ATOM 3745 C C . LEU B 1 193 ? 1.906 -10.539 -19.641 1 82.5 193 LEU B C 1
ATOM 3747 O O . LEU B 1 193 ? 2.99 -10.055 -19.969 1 82.5 193 LEU B O 1
ATOM 3751 N N . GLU B 1 194 ? 1.507 -11.711 -19.906 1 77.94 194 GLU B N 1
ATOM 3752 C CA . GLU B 1 194 ? 2.395 -12.609 -20.641 1 77.94 194 GLU B CA 1
ATOM 3753 C C . GLU B 1 194 ? 2.809 -12.008 -21.969 1 77.94 194 GLU B C 1
ATOM 3755 O O . GLU B 1 194 ? 3.93 -12.227 -22.438 1 77.94 194 GLU B O 1
ATOM 3760 N N . GLN B 1 195 ? 1.883 -11.297 -22.531 1 76.5 195 GLN B N 1
ATOM 3761 C CA . GLN B 1 195 ? 2.143 -10.711 -23.844 1 76.5 195 GLN B CA 1
ATOM 3762 C C . GLN B 1 195 ? 3.166 -9.586 -23.75 1 76.5 195 GLN B C 1
ATOM 3764 O O . GLN B 1 195 ? 3.758 -9.188 -24.75 1 76.5 195 GLN B O 1
ATOM 3769 N N . LEU B 1 196 ? 3.426 -9.133 -22.625 1 80.62 196 LEU B N 1
ATOM 3770 C CA . LEU B 1 196 ? 4.402 -8.07 -22.438 1 80.62 196 LEU B CA 1
ATOM 3771 C C . LEU B 1 196 ? 5.656 -8.594 -21.75 1 80.62 196 LEU B C 1
ATOM 3773 O O . LEU B 1 196 ? 6.461 -9.289 -22.359 1 80.62 196 LEU B O 1
ATOM 3777 N N . LEU B 1 197 ? 5.672 -8.492 -20.391 1 78.5 197 LEU B N 1
ATOM 3778 C CA . LEU B 1 197 ? 6.902 -8.859 -19.703 1 78.5 197 LEU B CA 1
ATOM 3779 C C . LEU B 1 197 ? 6.66 -10.039 -18.766 1 78.5 197 LEU B C 1
ATOM 3781 O O . LEU B 1 197 ? 7.602 -10.555 -18.156 1 78.5 197 LEU B O 1
ATOM 3785 N N . GLY B 1 198 ? 5.469 -10.5 -18.734 1 72.88 198 GLY B N 1
ATOM 3786 C CA . GLY B 1 198 ? 5.133 -11.555 -17.781 1 72.88 198 GLY B CA 1
ATOM 3787 C C . GLY B 1 198 ? 5.355 -12.945 -18.344 1 72.88 198 GLY B C 1
ATOM 3788 O O . GLY B 1 198 ? 4.527 -13.836 -18.141 1 72.88 198 GLY B O 1
ATOM 3789 N N . ASN B 1 199 ? 6.34 -13.078 -19.078 1 76.81 199 ASN B N 1
ATOM 3790 C CA . ASN B 1 199 ? 6.656 -14.398 -19.625 1 76.81 199 ASN B CA 1
ATOM 3791 C C . ASN B 1 199 ? 7.891 -14.992 -18.953 1 76.81 199 ASN B C 1
ATOM 3793 O O . ASN B 1 199 ? 8.5 -14.359 -18.078 1 76.81 199 ASN B O 1
ATOM 3797 N N . ASN B 1 200 ? 8.148 -16.219 -19.219 1 78.75 200 ASN B N 1
ATOM 3798 C CA . ASN B 1 200 ? 9.18 -16.984 -18.516 1 78.75 200 ASN B CA 1
ATOM 3799 C C . ASN B 1 200 ? 10.57 -16.406 -18.766 1 78.75 200 ASN B C 1
ATOM 3801 O O . ASN B 1 200 ? 11.469 -16.578 -17.938 1 78.75 200 ASN B O 1
ATOM 3805 N N . SER B 1 201 ? 10.703 -15.562 -19.734 1 78.56 201 SER B N 1
ATOM 3806 C CA . SER B 1 201 ? 12.039 -15.062 -20.047 1 78.56 201 SER B CA 1
ATOM 3807 C C . SER B 1 201 ? 12.18 -13.602 -19.641 1 78.56 201 SER B C 1
ATOM 3809 O O . SER B 1 201 ? 13.289 -13.133 -19.359 1 78.56 201 SER B O 1
ATOM 3811 N N . LEU B 1 202 ? 11.055 -12.922 -19.547 1 83.81 202 LEU B N 1
ATOM 3812 C CA . LEU B 1 202 ? 11.172 -11.477 -19.406 1 83.81 202 LEU B CA 1
ATOM 3813 C C . LEU B 1 202 ? 10.695 -11.016 -18.031 1 83.81 202 LEU B C 1
ATOM 3815 O O . LEU B 1 202 ? 10.688 -9.82 -17.734 1 83.81 202 LEU B O 1
ATOM 3819 N N . TRP B 1 203 ? 10.469 -11.953 -17.188 1 84.81 203 TRP B N 1
ATOM 3820 C CA . TRP B 1 203 ? 9.961 -11.555 -15.875 1 84.81 203 TRP B CA 1
ATOM 3821 C C . TRP B 1 203 ? 11.016 -10.781 -15.094 1 84.81 203 TRP B C 1
ATOM 3823 O O . TRP B 1 203 ? 10.695 -9.898 -14.305 1 84.81 203 TRP B O 1
ATOM 3833 N N . PRO B 1 204 ? 12.367 -11.055 -15.336 1 86.12 204 PRO B N 1
ATOM 3834 C CA . PRO B 1 204 ? 13.375 -10.266 -14.641 1 86.12 204 PRO B CA 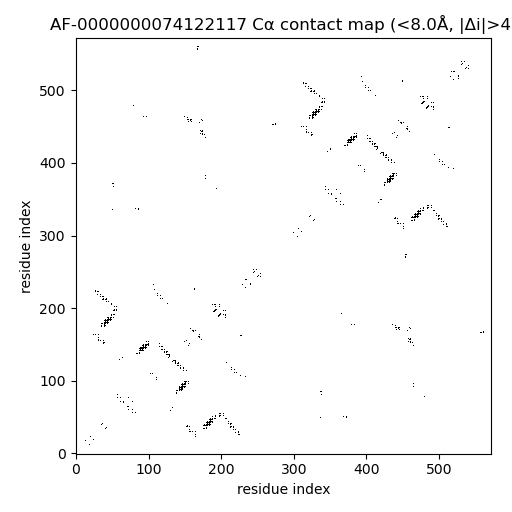1
ATOM 3835 C C . PRO B 1 204 ? 13.414 -8.805 -15.102 1 86.12 204 PRO B C 1
ATOM 3837 O O . PRO B 1 204 ? 13.75 -7.914 -14.32 1 86.12 204 PRO B O 1
ATOM 3840 N N . VAL B 1 205 ? 13.008 -8.617 -16.281 1 86.38 205 VAL B N 1
ATOM 3841 C CA . VAL B 1 205 ? 12.961 -7.258 -16.812 1 86.38 205 VAL B CA 1
ATOM 3842 C C . VAL B 1 205 ? 11.82 -6.488 -16.141 1 86.38 205 VAL B C 1
ATOM 3844 O O . VAL B 1 205 ? 11.953 -5.293 -15.859 1 86.38 205 VAL B O 1
ATOM 3847 N N . LEU B 1 206 ? 10.797 -7.211 -15.961 1 88.75 206 LEU B N 1
ATOM 3848 C CA . LEU B 1 206 ? 9.664 -6.605 -15.273 1 88.75 206 LEU B CA 1
ATOM 3849 C C . LEU B 1 206 ? 10.07 -6.129 -13.883 1 88.75 206 LEU B C 1
ATOM 3851 O O . LEU B 1 206 ? 9.695 -5.031 -13.461 1 88.75 206 LEU B O 1
ATOM 3855 N N . LEU B 1 207 ? 10.859 -6.934 -13.203 1 89.62 207 LEU B N 1
ATOM 3856 C CA . LEU B 1 207 ? 11.328 -6.582 -11.867 1 89.62 207 LEU B CA 1
ATOM 3857 C C . LEU B 1 207 ? 12.375 -5.477 -11.922 1 89.62 207 LEU B C 1
ATOM 3859 O O . LEU B 1 207 ? 12.43 -4.621 -11.039 1 89.62 207 LEU B O 1
ATOM 3863 N N . PHE B 1 208 ? 13.086 -5.48 -12.984 1 89.12 208 PHE B N 1
ATOM 3864 C CA . PHE B 1 208 ? 14.125 -4.473 -13.172 1 89.12 208 PHE B CA 1
ATOM 3865 C C . PHE B 1 208 ? 13.516 -3.1 -13.406 1 89.12 208 PHE B C 1
ATOM 3867 O O . PHE B 1 208 ? 14.109 -2.078 -13.062 1 89.12 208 PHE B O 1
ATOM 3874 N N . PHE B 1 209 ? 12.344 -3.029 -13.891 1 89.56 209 PHE B N 1
ATOM 3875 C CA . PHE B 1 209 ? 11.664 -1.772 -14.188 1 89.56 209 PHE B CA 1
ATOM 3876 C C . PHE B 1 209 ? 11.352 -1.012 -12.906 1 89.56 209 PHE B C 1
ATOM 3878 O O . PHE B 1 209 ? 10.984 0.165 -12.953 1 89.56 209 PHE B O 1
ATOM 3885 N N . THR B 1 210 ? 11.539 -1.619 -11.797 1 88.38 210 THR B N 1
ATOM 3886 C CA . THR B 1 210 ? 11.414 -0.915 -10.523 1 88.38 210 THR B CA 1
ATOM 3887 C C . THR B 1 210 ? 12.453 0.196 -10.414 1 88.38 210 THR B C 1
ATOM 3889 O O . THR B 1 210 ? 12.273 1.146 -9.648 1 88.38 210 THR B O 1
ATOM 3892 N N . CYS B 1 211 ? 13.445 0.11 -11.211 1 91.06 211 CYS B N 1
ATOM 3893 C CA . CYS B 1 211 ? 14.523 1.091 -11.195 1 91.06 211 CYS B CA 1
ATOM 3894 C C . CYS B 1 211 ? 14.078 2.402 -11.836 1 91.06 211 CYS B C 1
ATOM 3896 O O . CYS B 1 211 ? 14.609 3.467 -11.508 1 91.06 211 CYS B O 1
ATOM 3898 N N . VAL B 1 212 ? 13.078 2.383 -12.633 1 90.31 212 VAL B N 1
ATOM 3899 C CA . VAL B 1 212 ? 12.68 3.547 -13.414 1 90.31 212 VAL B CA 1
ATOM 3900 C C . VAL B 1 212 ? 12.133 4.629 -12.492 1 90.31 212 VAL B C 1
ATOM 3902 O O . VAL B 1 212 ? 12.625 5.758 -12.477 1 90.31 212 VAL B O 1
ATOM 3905 N N . PRO B 1 213 ? 11.148 4.27 -11.695 1 89.69 213 PRO B N 1
ATOM 3906 C CA . PRO B 1 213 ? 10.688 5.305 -10.766 1 89.69 213 PRO B CA 1
ATOM 3907 C C . PRO B 1 213 ? 11.789 5.773 -9.82 1 89.69 213 PRO B C 1
ATOM 3909 O O . PRO B 1 213 ? 11.82 6.945 -9.438 1 89.69 213 PRO B O 1
ATOM 3912 N N . SER B 1 214 ? 12.633 4.879 -9.438 1 90 214 SER B N 1
ATOM 3913 C CA . SER B 1 214 ? 13.703 5.246 -8.516 1 90 214 SER B CA 1
ATOM 3914 C C . SER B 1 214 ? 14.695 6.203 -9.18 1 90 214 SER B C 1
ATOM 3916 O O . SER B 1 214 ? 15.172 7.145 -8.539 1 90 214 SER B O 1
ATOM 3918 N N . LEU B 1 215 ? 15.023 5.953 -10.422 1 90.25 215 LEU B N 1
ATOM 3919 C CA . LEU B 1 215 ? 15.922 6.844 -11.148 1 90.25 215 LEU B CA 1
ATOM 3920 C C . LEU B 1 215 ? 15.289 8.219 -11.328 1 90.25 215 LEU B C 1
ATOM 3922 O O . LEU B 1 215 ? 15.977 9.242 -11.234 1 90.25 215 LEU B O 1
ATOM 3926 N N . LEU B 1 216 ? 14.039 8.195 -11.594 1 88 216 LEU B N 1
ATOM 3927 C CA . LEU B 1 216 ? 13.305 9.453 -11.711 1 88 216 LEU B CA 1
ATOM 3928 C C . LEU B 1 216 ? 13.367 10.242 -10.406 1 88 216 LEU B C 1
ATOM 3930 O O . LEU B 1 216 ? 13.586 11.453 -10.414 1 88 216 LEU B O 1
ATOM 3934 N N . LEU B 1 217 ? 13.234 9.578 -9.352 1 87.62 217 LEU B N 1
ATOM 3935 C CA . LEU B 1 217 ? 13.242 10.219 -8.039 1 87.62 217 LEU B CA 1
ATOM 3936 C C . LEU B 1 217 ? 14.641 10.727 -7.699 1 87.62 217 LEU B C 1
ATOM 3938 O O . LEU B 1 217 ? 14.789 11.773 -7.062 1 87.62 217 LEU B O 1
ATOM 3942 N N . LEU B 1 218 ? 15.617 9.977 -8.102 1 87.06 218 LEU B N 1
ATOM 3943 C CA . LEU B 1 218 ? 17 10.406 -7.891 1 87.06 218 LEU B CA 1
ATOM 3944 C C . LEU B 1 218 ? 17.266 11.727 -8.602 1 87.06 218 LEU B C 1
ATOM 3946 O O . LEU B 1 218 ? 17.953 12.602 -8.062 1 87.06 218 LEU B O 1
ATOM 3950 N N . THR B 1 219 ? 16.719 11.836 -9.727 1 84.44 219 THR B N 1
ATOM 3951 C CA . THR B 1 219 ? 16.891 13.062 -10.5 1 84.44 219 THR B CA 1
ATOM 3952 C C . THR B 1 219 ? 16.141 14.219 -9.852 1 84.44 219 THR B C 1
ATOM 3954 O O . THR B 1 219 ? 16.625 15.344 -9.82 1 84.44 219 THR B O 1
ATOM 3957 N N . PHE B 1 220 ? 15.047 13.93 -9.297 1 81.88 220 PHE B N 1
ATOM 3958 C CA . PHE B 1 220 ? 14.219 14.969 -8.703 1 81.88 220 PHE B CA 1
ATOM 3959 C C . PHE B 1 220 ? 14.797 15.422 -7.367 1 81.88 220 PHE B C 1
ATOM 3961 O O . PHE B 1 220 ? 14.57 16.562 -6.938 1 81.88 220 PHE B O 1
ATOM 3968 N N . CYS B 1 221 ? 15.336 14.516 -6.629 1 79.69 221 CYS B N 1
ATOM 3969 C CA . CYS B 1 221 ? 15.961 14.875 -5.359 1 79.69 221 CYS B CA 1
ATOM 3970 C C . CYS B 1 221 ? 16.984 15.992 -5.543 1 79.69 221 CYS B C 1
ATOM 3972 O O . CYS B 1 221 ? 17.219 16.781 -4.629 1 79.69 221 CYS B O 1
ATOM 3974 N N . TYR B 1 222 ? 17.531 16.094 -6.727 1 73.69 222 TYR B N 1
ATOM 3975 C CA . TYR B 1 222 ? 18.531 17.125 -7.012 1 73.69 222 TYR B CA 1
ATOM 3976 C C . TYR B 1 222 ? 17.891 18.5 -7.094 1 73.69 222 TYR B C 1
ATOM 3978 O O . TYR B 1 222 ? 18.547 19.516 -6.852 1 73.69 222 TYR B O 1
ATOM 3986 N N . PHE B 1 223 ? 16.609 18.516 -7.281 1 72.06 223 PHE B N 1
ATOM 3987 C CA . PHE B 1 223 ? 15.914 19.781 -7.445 1 72.06 223 PHE B CA 1
ATOM 3988 C C . PHE B 1 223 ? 15.148 20.141 -6.176 1 72.06 223 PHE B C 1
ATOM 3990 O O . PHE B 1 223 ? 14.469 21.172 -6.133 1 72.06 223 PHE B O 1
ATOM 3997 N N . MET B 1 224 ? 15.266 19.391 -5.195 1 74 224 MET B N 1
ATOM 3998 C CA . MET B 1 224 ? 14.523 19.625 -3.959 1 74 224 MET B CA 1
ATOM 3999 C C . MET B 1 224 ? 15.117 20.797 -3.182 1 74 224 MET B C 1
ATOM 4001 O O . MET B 1 224 ? 16.328 20.969 -3.135 1 74 224 MET B O 1
ATOM 4005 N N . ALA B 1 225 ? 14.094 21.656 -2.762 1 65.06 225 ALA B N 1
ATOM 4006 C CA . ALA B 1 225 ? 14.531 22.766 -1.915 1 65.06 225 ALA B CA 1
ATOM 4007 C C . ALA B 1 225 ? 14.891 22.266 -0.517 1 65.06 225 ALA B C 1
ATOM 4009 O O . ALA B 1 225 ? 14.359 21.266 -0.048 1 65.06 225 ALA B O 1
ATOM 4010 N N . PRO B 1 226 ? 15.992 22.75 0.051 1 59.16 226 PRO B N 1
ATOM 4011 C CA . PRO B 1 226 ? 16.344 22.344 1.412 1 59.16 226 PRO B CA 1
ATOM 4012 C C . PRO B 1 226 ? 15.203 22.547 2.406 1 59.16 226 PRO B C 1
ATOM 4014 O O . PRO B 1 226 ? 14.5 23.562 2.332 1 59.16 226 PRO B O 1
ATOM 4017 N N . GLY B 1 227 ? 14.477 21.516 2.77 1 55.41 227 GLY B N 1
ATOM 4018 C CA . GLY B 1 227 ? 13.391 21.656 3.729 1 55.41 227 GLY B CA 1
ATOM 4019 C C . GLY B 1 227 ? 13.75 22.547 4.906 1 55.41 227 GLY B C 1
ATOM 4020 O O . GLY B 1 227 ? 14.93 22.75 5.203 1 55.41 227 GLY B O 1
ATOM 4021 N N . PRO B 1 228 ? 12.859 23.266 5.301 1 51.69 228 PRO B N 1
ATOM 4022 C CA . PRO B 1 228 ? 13.141 24.203 6.383 1 51.69 228 PRO B CA 1
ATOM 4023 C C . PRO B 1 228 ? 13.906 23.578 7.539 1 51.69 228 PRO B C 1
ATOM 4025 O O . PRO B 1 228 ? 14.742 24.234 8.172 1 51.69 228 PRO B O 1
ATOM 4028 N N . ARG B 1 229 ? 13.57 22.359 7.832 1 51.25 229 ARG B N 1
ATOM 4029 C CA . ARG B 1 229 ? 14.25 21.75 8.969 1 51.25 229 ARG B CA 1
ATOM 4030 C C . ARG B 1 229 ? 15.711 21.469 8.648 1 51.25 229 ARG B C 1
ATOM 4032 O O . ARG B 1 229 ? 16.578 21.547 9.523 1 51.25 229 ARG B O 1
ATOM 4039 N N . SER B 1 230 ? 15.805 21.047 7.418 1 49.31 230 SER B N 1
ATOM 4040 C CA . SER B 1 230 ? 17.188 20.812 7.031 1 49.31 230 SER B CA 1
ATOM 4041 C C . SER B 1 230 ? 18.016 22.094 7.109 1 49.31 230 SER B C 1
ATOM 4043 O O . SER B 1 230 ? 19.203 22.062 7.402 1 49.31 230 SER B O 1
ATOM 4045 N N . LEU B 1 231 ? 17.312 23.047 6.863 1 43.97 231 LEU B N 1
ATOM 4046 C CA . LEU B 1 231 ? 18.016 24.328 6.945 1 43.97 231 LEU B CA 1
ATOM 4047 C C . LEU B 1 231 ? 18.406 24.641 8.383 1 43.97 231 LEU B C 1
ATOM 4049 O O . LEU B 1 231 ? 19.453 25.234 8.633 1 43.97 231 LEU B O 1
ATOM 4053 N N . TYR B 1 232 ? 17.422 24.25 9.172 1 44.03 232 TYR B N 1
ATOM 4054 C CA . TYR B 1 232 ? 17.734 24.578 10.562 1 44.03 232 TYR B CA 1
ATOM 4055 C C . TYR B 1 232 ? 18.922 23.766 11.062 1 44.03 232 TYR B C 1
ATOM 4057 O O . TYR B 1 232 ? 19.797 24.281 11.758 1 44.03 232 TYR B O 1
ATOM 4065 N N . PHE B 1 233 ? 18.844 22.531 10.719 1 45.53 233 PHE B N 1
ATOM 4066 C CA . PHE B 1 233 ? 19.969 21.734 11.195 1 45.53 233 PHE B CA 1
ATOM 4067 C C . PHE B 1 233 ? 21.25 22.109 10.438 1 45.53 233 PHE B C 1
ATOM 4069 O O . PHE B 1 233 ? 22.344 22.062 11.008 1 45.53 233 PHE B O 1
ATOM 4076 N N . ALA B 1 234 ? 20.969 22.438 9.219 1 40.12 234 ALA B N 1
ATOM 4077 C CA . ALA B 1 234 ? 22.125 22.922 8.469 1 40.12 234 ALA B CA 1
ATOM 4078 C C . ALA B 1 234 ? 22.578 24.297 8.984 1 40.12 234 ALA B C 1
ATOM 4080 O O . ALA B 1 234 ? 23.734 24.688 8.812 1 40.12 234 ALA B O 1
ATOM 4081 N N . GLU B 1 235 ? 21.609 25.094 9.359 1 41.28 235 GLU B N 1
ATOM 4082 C CA . GLU B 1 235 ? 22.016 26.406 9.867 1 41.28 235 GLU B CA 1
ATOM 4083 C C . GLU B 1 235 ? 22.859 26.266 11.125 1 41.28 235 GLU B C 1
ATOM 4085 O O . GLU B 1 235 ? 23.547 27.219 11.531 1 41.28 235 GLU B O 1
ATOM 4090 N N . GLN B 1 236 ? 22.625 25.312 11.906 1 40.06 236 GLN B N 1
ATOM 4091 C CA . GLN B 1 236 ? 23.672 25.281 12.922 1 40.06 236 GLN B CA 1
ATOM 4092 C C . GLN B 1 236 ? 25.047 25.281 12.281 1 40.06 236 GLN B C 1
ATOM 4094 O O . GLN B 1 236 ? 26.062 25.516 12.961 1 40.06 236 GLN B O 1
ATOM 4099 N N . ASN B 1 237 ? 25.156 24.891 11.016 1 36.06 237 ASN B N 1
ATOM 4100 C CA . ASN B 1 237 ? 26.375 25.281 10.32 1 36.06 237 ASN B CA 1
ATOM 4101 C C . ASN B 1 237 ? 26.219 26.625 9.617 1 36.06 237 ASN B C 1
ATOM 4103 O O . ASN B 1 237 ? 25.266 26.828 8.859 1 36.06 237 ASN B O 1
ATOM 4107 N N . GLN B 1 238 ? 26.703 27.844 10.07 1 38.84 238 GLN B N 1
ATOM 4108 C CA . GLN B 1 238 ? 26.703 29.266 9.789 1 38.84 238 GLN B CA 1
ATOM 4109 C C . GLN B 1 238 ? 26.562 29.531 8.289 1 38.84 238 GLN B C 1
ATOM 4111 O O . GLN B 1 238 ? 25.828 30.438 7.871 1 38.84 238 GLN B O 1
ATOM 4116 N N . SER B 1 239 ? 27.406 28.938 7.488 1 41.22 239 SER B N 1
ATOM 4117 C CA . SER B 1 239 ? 27.656 29.344 6.113 1 41.22 239 SER B CA 1
ATOM 4118 C C . SER B 1 239 ? 26.484 29.016 5.199 1 41.22 239 SER B C 1
ATOM 4120 O O . SER B 1 239 ? 26.141 29.781 4.305 1 41.22 239 SER B O 1
ATOM 4122 N N . ALA B 1 240 ? 25.781 27.922 5.375 1 39.84 240 ALA B N 1
ATOM 4123 C CA . ALA B 1 240 ? 24.844 27.406 4.375 1 39.84 240 ALA B CA 1
ATOM 4124 C C . ALA B 1 240 ? 23.484 28.094 4.508 1 39.84 240 ALA B C 1
ATOM 4126 O O . ALA B 1 240 ? 22.797 28.312 3.508 1 39.84 240 ALA B O 1
ATOM 4127 N N . THR B 1 241 ? 23.031 28.562 5.629 1 40.88 241 THR B N 1
ATOM 4128 C CA . THR B 1 241 ? 21.797 29.312 5.848 1 40.88 241 THR B CA 1
ATOM 4129 C C . THR B 1 241 ? 21.844 30.641 5.094 1 40.88 241 THR B C 1
ATOM 4131 O O . THR B 1 241 ? 20.828 31.078 4.543 1 40.88 241 THR B O 1
ATOM 4134 N N . GLU B 1 242 ? 23 31.219 5.156 1 40.31 242 GLU B N 1
ATOM 4135 C CA . GLU B 1 242 ? 23.156 32.5 4.453 1 40.31 242 GLU B CA 1
ATOM 4136 C C . GLU B 1 242 ? 22.969 32.312 2.947 1 40.31 242 GLU B C 1
ATOM 4138 O O . GLU B 1 242 ? 22.344 33.156 2.295 1 40.31 242 GLU B O 1
ATOM 4143 N N . THR B 1 243 ? 23.547 31.25 2.461 1 40.38 243 THR B N 1
ATOM 4144 C CA . THR B 1 243 ? 23.516 31.078 1.012 1 40.38 243 THR B CA 1
ATOM 4145 C C . THR B 1 243 ? 22.141 30.641 0.546 1 40.38 243 THR B C 1
ATOM 4147 O O . THR B 1 243 ? 21.656 31.078 -0.502 1 40.38 243 THR B O 1
ATOM 4150 N N . LEU B 1 244 ? 21.484 29.828 1.291 1 39.47 244 LEU B N 1
ATOM 4151 C CA . LEU B 1 244 ? 20.188 29.328 0.866 1 39.47 244 LEU B CA 1
ATOM 4152 C C . LEU B 1 244 ? 19.125 30.406 0.961 1 39.47 244 LEU B C 1
ATOM 4154 O O . LEU B 1 244 ? 18.266 30.531 0.076 1 39.47 244 LEU B O 1
ATOM 4158 N N . LEU B 1 245 ? 19.078 31.219 2.074 1 38.72 245 LEU B N 1
ATOM 4159 C CA . LEU B 1 245 ? 18.219 32.406 2.146 1 38.72 245 LEU B CA 1
ATOM 4160 C C . LEU B 1 245 ? 18.562 33.375 1.045 1 38.72 245 LEU B C 1
ATOM 4162 O O . LEU B 1 245 ? 17.672 34.062 0.505 1 38.72 245 LEU B O 1
ATOM 4166 N N . LYS B 1 246 ? 19.828 33.469 0.824 1 41.5 246 LYS B N 1
ATOM 4167 C CA . LYS B 1 246 ? 20.219 34.344 -0.278 1 41.5 246 LYS B CA 1
ATOM 4168 C C . LYS B 1 246 ? 19.672 33.812 -1.607 1 41.5 246 LYS B C 1
ATOM 4170 O O . LYS B 1 246 ? 19.328 34.594 -2.486 1 41.5 246 LYS B O 1
ATOM 4175 N N . ARG B 1 247 ? 19.734 32.5 -1.77 1 39.84 247 ARG B N 1
ATOM 4176 C CA . ARG B 1 247 ? 19.266 31.938 -3.033 1 39.84 247 ARG B CA 1
ATOM 4177 C C . ARG B 1 247 ? 17.734 31.969 -3.098 1 39.84 247 ARG B C 1
ATOM 4179 O O . ARG B 1 247 ? 17.156 32.094 -4.18 1 39.84 247 ARG B O 1
ATOM 4186 N N . LEU B 1 248 ? 17.109 31.688 -1.996 1 38.34 248 LEU B N 1
ATOM 4187 C CA . LEU B 1 248 ? 15.656 31.75 -1.983 1 38.34 248 LEU B CA 1
ATOM 4188 C C . LEU B 1 248 ? 15.172 33.188 -2.037 1 38.34 248 LEU B C 1
ATOM 4190 O O . LEU B 1 248 ? 14.156 33.5 -2.676 1 38.34 248 LEU B O 1
ATOM 4194 N N . ARG B 1 249 ? 15.594 34.156 -0.936 1 39.03 249 ARG B N 1
ATOM 4195 C CA . ARG B 1 249 ? 15.172 35.562 -0.938 1 39.03 249 ARG B CA 1
ATOM 4196 C C . ARG B 1 249 ? 16.281 36.469 -1.464 1 39.03 249 ARG B C 1
ATOM 4198 O O . ARG B 1 249 ? 17.406 36.438 -0.963 1 39.03 249 ARG B O 1
ATOM 4205 N N . LYS B 1 250 ? 16.344 36.656 -2.717 1 38.16 250 LYS B N 1
ATOM 4206 C CA . LYS B 1 250 ? 17.203 37.688 -3.293 1 38.16 250 LYS B CA 1
ATOM 4207 C C . LYS B 1 250 ? 17.281 38.906 -2.379 1 38.16 250 LYS B C 1
ATOM 4209 O O . LYS B 1 250 ? 17.75 39.969 -2.791 1 38.16 250 LYS B O 1
ATOM 4214 N N . THR B 1 251 ? 16.406 39.094 -1.319 1 36.44 251 THR B N 1
ATOM 4215 C CA . THR B 1 251 ? 16.578 40.375 -0.617 1 36.44 251 THR B CA 1
ATOM 4216 C C . THR B 1 251 ? 17.188 40.156 0.766 1 36.44 251 THR B C 1
ATOM 4218 O O . THR B 1 251 ? 17 39.094 1.364 1 36.44 251 THR B O 1
ATOM 4221 N N . ASP B 1 252 ? 18.141 41.062 1.33 1 37.22 252 ASP B N 1
ATOM 4222 C CA . ASP B 1 252 ? 19.047 41.281 2.457 1 37.22 252 ASP B CA 1
ATOM 4223 C C . ASP B 1 252 ? 18.297 41.156 3.785 1 37.22 252 ASP B C 1
ATOM 4225 O O . ASP B 1 252 ? 18.906 40.938 4.832 1 37.22 252 ASP B O 1
ATOM 4229 N N . ASP B 1 253 ? 17.109 41.656 4.047 1 35.88 253 ASP B N 1
ATOM 4230 C CA . ASP B 1 253 ? 16.594 41.938 5.383 1 35.88 253 ASP B CA 1
ATOM 4231 C C . ASP B 1 253 ? 15.836 40.75 5.949 1 35.88 253 ASP B C 1
ATOM 4233 O O . ASP B 1 253 ? 14.602 40.719 5.938 1 35.88 253 ASP B O 1
ATOM 4237 N N . VAL B 1 254 ? 16.25 39.5 5.828 1 43.28 254 VAL B N 1
ATOM 4238 C CA . VAL B 1 254 ? 15.547 38.281 6.117 1 43.28 254 VAL B CA 1
ATOM 4239 C C . VAL B 1 254 ? 15.789 37.875 7.57 1 43.28 254 VAL B C 1
ATOM 4241 O O . VAL B 1 254 ? 15.352 36.781 8 1 43.28 254 VAL B O 1
ATOM 4244 N N . SER B 1 255 ? 16.391 38.719 8.391 1 43.06 255 SER B N 1
ATOM 4245 C CA . SER B 1 255 ? 16.75 38.344 9.758 1 43.06 255 SER B CA 1
ATOM 4246 C C . SER B 1 255 ? 15.5 38.156 10.625 1 43.06 255 SER B C 1
ATOM 4248 O O . SER B 1 255 ? 15.453 37.25 11.461 1 43.06 255 SER B O 1
ATOM 4250 N N . GLU B 1 256 ? 14.594 39.062 10.492 1 43.56 256 GLU B N 1
ATOM 4251 C CA . GLU B 1 256 ? 13.445 39.031 11.391 1 43.56 256 GLU B CA 1
ATOM 4252 C C . GLU B 1 256 ? 12.562 37.812 11.102 1 43.56 256 GLU B C 1
ATOM 4254 O O . GLU B 1 256 ? 12.023 37.188 12.023 1 43.56 256 GLU B O 1
ATOM 4259 N N . GLU B 1 257 ? 12.391 37.531 9.859 1 41.66 257 GLU B N 1
ATOM 4260 C CA . GLU B 1 257 ? 11.523 36.406 9.523 1 41.66 257 GLU B CA 1
ATOM 4261 C C . GLU B 1 257 ? 12.172 35.094 9.898 1 41.66 257 GLU B C 1
ATOM 4263 O O . GLU B 1 257 ? 11.484 34.125 10.281 1 41.66 257 GLU B O 1
ATOM 4268 N N . LEU B 1 258 ? 13.406 35.125 10 1 44.19 258 LEU B N 1
ATOM 4269 C CA . LEU B 1 258 ? 14.141 33.969 10.492 1 44.19 258 LEU B CA 1
ATOM 4270 C C . LEU B 1 258 ? 13.859 33.75 11.969 1 44.19 258 LEU B C 1
ATOM 4272 O O . LEU B 1 258 ? 13.727 32.594 12.414 1 44.19 258 LEU B O 1
ATOM 4276 N N . GLN B 1 259 ? 13.773 34.844 12.664 1 44.91 259 GLN B N 1
ATOM 4277 C CA . GLN B 1 259 ? 13.5 34.688 14.086 1 44.91 259 GLN B CA 1
ATOM 4278 C C . GLN B 1 259 ? 12.094 34.125 14.312 1 44.91 259 GLN B C 1
ATOM 4280 O O . GLN B 1 259 ? 11.883 33.281 15.188 1 44.91 259 GLN B O 1
ATOM 4285 N N . ASP B 1 260 ? 11.164 34.531 13.539 1 44.72 260 ASP B N 1
ATOM 4286 C CA . ASP B 1 260 ? 9.789 34.031 13.68 1 44.72 260 ASP B CA 1
ATOM 4287 C C . ASP B 1 260 ? 9.688 32.562 13.258 1 44.72 260 ASP B C 1
ATOM 4289 O O . ASP B 1 260 ? 8.984 31.797 13.898 1 44.72 260 ASP B O 1
ATOM 4293 N N . LEU B 1 261 ? 10.32 32.312 12.227 1 44.66 261 LEU B N 1
ATOM 4294 C CA . LEU B 1 261 ? 10.383 30.906 11.797 1 44.66 261 LEU B CA 1
ATOM 4295 C C . LEU B 1 261 ? 11.148 30.062 12.812 1 44.66 261 LEU B C 1
ATOM 4297 O O . LEU B 1 261 ? 10.766 28.922 13.086 1 44.66 261 LEU B O 1
ATOM 4301 N N . ARG B 1 262 ? 12.195 30.719 13.469 1 46.34 262 ARG B N 1
ATOM 4302 C CA . ARG B 1 262 ? 12.922 30.062 14.547 1 46.34 262 ARG B CA 1
ATOM 4303 C C . ARG B 1 262 ? 12.008 29.812 15.742 1 46.34 262 ARG B C 1
ATOM 4305 O O . ARG B 1 262 ? 12.07 28.75 16.359 1 46.34 262 ARG B O 1
ATOM 4312 N N . ASP B 1 263 ? 11.266 30.766 16.062 1 46.78 263 ASP B N 1
ATOM 4313 C CA . ASP B 1 263 ? 10.375 30.641 17.203 1 46.78 263 ASP B CA 1
ATOM 4314 C C . ASP B 1 263 ? 9.242 29.656 16.922 1 46.78 263 ASP B C 1
ATOM 4316 O O . ASP B 1 263 ? 8.844 28.891 17.812 1 46.78 263 ASP B O 1
ATOM 4320 N N . GLU B 1 264 ? 8.812 29.672 15.734 1 45.91 264 GLU B N 1
ATOM 4321 C CA . GLU B 1 264 ? 7.766 28.734 15.352 1 45.91 264 GLU B CA 1
ATOM 4322 C C . GLU B 1 264 ? 8.312 27.312 15.258 1 45.91 264 GLU B C 1
ATOM 4324 O O . GLU B 1 264 ? 7.652 26.359 15.664 1 45.91 264 GLU B O 1
ATOM 4329 N N . TYR B 1 265 ? 9.508 27.266 14.812 1 48.03 265 TYR B N 1
ATOM 4330 C CA . TYR B 1 265 ? 10.164 25.969 14.727 1 48.03 265 TYR B CA 1
ATOM 4331 C C . TYR B 1 265 ? 10.57 25.469 16.109 1 48.03 265 TYR B C 1
ATOM 4333 O O . TYR B 1 265 ? 10.461 24.281 16.406 1 48.03 265 TYR B O 1
ATOM 4341 N N . ALA B 1 266 ? 11.141 26.391 16.906 1 45.91 266 ALA B N 1
ATOM 4342 C CA . ALA B 1 266 ? 11.445 26.031 18.281 1 45.91 266 ALA B CA 1
ATOM 4343 C C . ALA B 1 266 ? 10.195 25.562 19.016 1 45.91 266 ALA B C 1
ATOM 4345 O O . ALA B 1 266 ? 10.25 24.625 19.812 1 45.91 266 ALA B O 1
ATOM 4346 N N . LYS B 1 267 ? 9.141 26.141 18.75 1 49 267 LYS B N 1
ATOM 4347 C CA . LYS B 1 267 ? 7.879 25.719 19.359 1 49 267 LYS B CA 1
ATOM 4348 C C . LYS B 1 267 ? 7.371 24.422 18.75 1 49 267 LYS B C 1
ATOM 4350 O O . LYS B 1 267 ? 6.855 23.562 19.469 1 49 267 LYS B O 1
ATOM 4355 N N . ARG B 1 268 ? 7.559 24.297 17.484 1 47.09 268 ARG B N 1
ATOM 4356 C CA . ARG B 1 268 ? 7.152 23.078 16.781 1 47.09 268 ARG B CA 1
ATOM 4357 C C . ARG B 1 268 ? 8.078 21.906 17.125 1 47.09 268 ARG B C 1
ATOM 4359 O O . ARG B 1 268 ? 7.625 20.781 17.312 1 47.09 268 ARG B O 1
ATOM 4366 N N . ASP B 1 269 ? 9.398 22.109 17.156 1 47.75 269 ASP B N 1
ATOM 4367 C CA . ASP B 1 269 ? 10.375 21.109 17.562 1 47.75 269 ASP B CA 1
ATOM 4368 C C . ASP B 1 269 ? 10.117 20.641 19 1 47.75 269 ASP B C 1
ATOM 4370 O O . ASP B 1 269 ? 10.258 19.453 19.297 1 47.75 269 ASP B O 1
ATOM 4374 N N . ALA B 1 270 ? 9.891 21.578 19.875 1 45.97 270 ALA B N 1
ATOM 4375 C CA . ALA B 1 270 ? 9.539 21.219 21.25 1 45.97 270 ALA B CA 1
ATOM 4376 C C . ALA B 1 270 ? 8.242 20.422 21.281 1 45.97 270 ALA B C 1
ATOM 4378 O O . ALA B 1 270 ? 8.117 19.469 22.062 1 45.97 270 ALA B O 1
ATOM 4379 N N . GLU B 1 271 ? 7.363 20.672 20.5 1 46.41 271 GLU B N 1
ATOM 4380 C CA . GLU B 1 271 ? 6.094 19.953 20.453 1 46.41 271 GLU B CA 1
ATOM 4381 C C . GLU B 1 271 ? 6.254 18.609 19.734 1 46.41 271 GLU B C 1
ATOM 4383 O O . GLU B 1 271 ? 5.641 17.609 20.125 1 46.41 271 GLU B O 1
ATOM 4388 N N . GLU B 1 272 ? 7.047 18.578 18.734 1 46.59 272 GLU B N 1
ATOM 4389 C CA . GLU B 1 272 ? 7.289 17.328 18 1 46.59 272 GLU B CA 1
ATOM 4390 C C . GLU B 1 272 ? 8.102 16.344 18.844 1 46.59 272 GLU B C 1
ATOM 4392 O O . GLU B 1 272 ? 7.852 15.141 18.812 1 46.59 272 GLU B O 1
ATOM 4397 N N . ARG B 1 273 ? 9.148 16.812 19.562 1 45.66 273 ARG B N 1
ATOM 4398 C CA . ARG B 1 273 ? 9.883 15.914 20.438 1 45.66 273 ARG B CA 1
ATOM 4399 C C . ARG B 1 273 ? 8.969 15.312 21.5 1 45.66 273 ARG B C 1
ATOM 4401 O O . ARG B 1 273 ? 9.102 14.141 21.859 1 45.66 273 ARG B O 1
ATOM 4408 N N . VAL B 1 274 ? 8.18 16.016 22.047 1 45.47 274 VAL B N 1
ATOM 4409 C CA . VAL B 1 274 ? 7.27 15.469 23.047 1 45.47 274 VAL B CA 1
ATOM 4410 C C . VAL B 1 274 ? 6.328 14.461 22.406 1 45.47 274 VAL B C 1
ATOM 4412 O O . VAL B 1 274 ? 6.039 13.414 22.984 1 45.47 274 VAL B O 1
ATOM 4415 N N . THR B 1 275 ? 5.934 14.609 21.234 1 42.84 275 THR B N 1
ATOM 4416 C CA . THR B 1 275 ? 4.961 13.758 20.562 1 42.84 275 THR B CA 1
ATOM 4417 C C . THR B 1 275 ? 5.617 12.469 20.078 1 42.84 275 THR B C 1
ATOM 4419 O O . THR B 1 275 ? 5.047 11.383 20.203 1 42.84 275 THR B O 1
ATOM 4422 N N . ILE B 1 276 ? 6.805 12.609 19.516 1 44.03 276 ILE B N 1
ATOM 4423 C CA . ILE B 1 276 ? 7.508 11.391 19.109 1 44.03 276 ILE B CA 1
ATOM 4424 C C . ILE B 1 276 ? 7.777 10.523 20.328 1 44.03 276 ILE B C 1
ATOM 4426 O O . ILE B 1 276 ? 7.59 9.305 20.297 1 44.03 276 ILE B O 1
ATOM 4430 N N . LYS B 1 277 ? 8.328 11.109 21.406 1 45 277 LYS B N 1
ATOM 4431 C CA . LYS B 1 277 ? 8.531 10.32 22.625 1 45 277 LYS B CA 1
ATOM 4432 C C . LYS B 1 277 ? 7.223 9.68 23.078 1 45 277 LYS B C 1
ATOM 4434 O O . LYS B 1 277 ? 7.215 8.547 23.562 1 45 277 LYS B O 1
ATOM 4439 N N . GLN B 1 278 ? 6.199 10.273 22.844 1 43.22 278 GLN B N 1
ATOM 4440 C CA . GLN B 1 278 ? 4.91 9.727 23.25 1 43.22 278 GLN B CA 1
ATOM 4441 C C . GLN B 1 278 ? 4.445 8.641 22.281 1 43.22 278 GLN B C 1
ATOM 4443 O O . GLN B 1 278 ? 3.875 7.633 22.703 1 43.22 278 GLN B O 1
ATOM 4448 N N . VAL B 1 279 ? 4.617 8.828 21.094 1 42.5 279 VAL B N 1
ATOM 4449 C CA . VAL B 1 279 ? 4.277 7.785 20.141 1 42.5 279 VAL B CA 1
ATOM 4450 C C . VAL B 1 279 ? 5.234 6.602 20.281 1 42.5 279 VAL B C 1
ATOM 4452 O O . VAL B 1 279 ? 4.812 5.445 20.234 1 42.5 279 VAL B O 1
ATOM 4455 N N . GLU B 1 280 ? 6.535 6.805 20.359 1 44.81 280 GLU B N 1
ATOM 4456 C CA . GLU B 1 280 ? 7.465 5.734 20.688 1 44.81 280 GLU B CA 1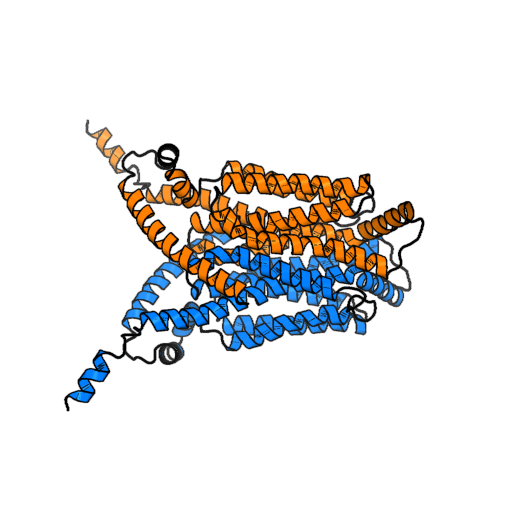
ATOM 4457 C C . GLU B 1 280 ? 7.047 5.027 21.984 1 44.81 280 GLU B C 1
ATOM 4459 O O . GLU B 1 280 ? 7.082 3.799 22.062 1 44.81 280 GLU B O 1
ATOM 4464 N N . CYS B 1 281 ? 6.801 5.84 22.938 1 39.22 281 CYS B N 1
ATOM 4465 C CA . CYS B 1 281 ? 6.305 5.242 24.172 1 39.22 281 CYS B CA 1
ATOM 4466 C C . CYS B 1 281 ? 5.008 4.48 23.922 1 39.22 281 CYS B C 1
ATOM 4468 O O . CYS B 1 281 ? 4.781 3.422 24.516 1 39.22 281 CYS B O 1
ATOM 4470 N N . PHE B 1 282 ? 4.234 5.02 23.172 1 37.09 282 PHE B N 1
ATOM 4471 C CA . PHE B 1 282 ? 3.002 4.309 22.859 1 37.09 282 PHE B CA 1
ATOM 4472 C C . PHE B 1 282 ? 3.299 3.037 22.062 1 37.09 282 PHE B C 1
ATOM 4474 O O . PHE B 1 282 ? 2.742 1.976 22.359 1 37.09 282 PHE B O 1
ATOM 4481 N N . LEU B 1 283 ? 4.07 3.113 21.094 1 38.25 283 LEU B N 1
ATOM 4482 C CA . LEU B 1 283 ? 4.445 1.924 20.328 1 38.25 283 LEU B CA 1
ATOM 4483 C C . LEU B 1 283 ? 5.316 0.997 21.172 1 38.25 283 LEU B C 1
ATOM 4485 O O . LEU B 1 283 ? 5.246 -0.226 21.031 1 38.25 283 LEU B O 1
ATOM 4489 N N . CYS B 1 284 ? 6.223 1.486 21.828 1 32.66 284 CYS B N 1
ATOM 4490 C CA . CYS B 1 284 ? 7.008 0.664 22.75 1 32.66 284 CYS B CA 1
ATOM 4491 C C . CYS B 1 284 ? 6.129 0.08 23.844 1 32.66 284 CYS B C 1
ATOM 4493 O O . CYS B 1 284 ? 6.473 -0.94 24.453 1 32.66 284 CYS B O 1
ATOM 4495 N N . ASN B 1 285 ? 5.141 0.77 24.297 1 31.72 285 ASN B N 1
ATOM 4496 C CA . ASN B 1 285 ? 4.27 0.178 25.297 1 31.72 285 ASN B CA 1
ATOM 4497 C C . ASN B 1 285 ? 3.291 -0.816 24.688 1 31.72 285 ASN B C 1
ATOM 4499 O O . ASN B 1 285 ? 2.496 -1.434 25.391 1 31.72 285 ASN B O 1
ATOM 4503 N N . ILE B 1 286 ? 3.105 -0.66 23.547 1 30.3 286 ILE B N 1
ATOM 4504 C CA . ILE B 1 286 ? 2.41 -1.824 23 1 30.3 286 ILE B CA 1
ATOM 4505 C C . ILE B 1 286 ? 3.412 -2.947 22.734 1 30.3 286 ILE B C 1
ATOM 4507 O O . ILE B 1 286 ? 4.453 -2.725 22.109 1 30.3 286 ILE B O 1
#

Foldseek 3Di:
DPPVVVVVVPPPCCDVCVVLVVVLVVLLVLLLVQLLLLAQQLQLQLLQLCVLLVVLVLVLLQVLCCVVVVDGDDPVRSVVLSVLLNVLQVVLLVVLLVCLVVCLLAWLLVSLLVLLVQLLVLLVLLLCCSVVVPCVSSSVSSSSSSNSNNNRRVRSSLVLSCQSHDPVVNVCSVVSNVVSSVVSNVVSNVCLDCVHQSPNVRSSVSSSCSSVSSVVSSVSSVVNQGRPSNLVSCVVVPPVVVVSCCVVPVDDPCVVVVVVVVVVVVVVVVVVVVVVVVVCVVVVVD/DPPVVVVVVPPPCCDVCVVLVVVLVVLLVLLLVQLLLLAQQLQLQLLQLCVLLVVLVLVLLQVLCCVVVVDGDDPVRSVVLSVLLNVLLVVLLVVLLVCLVVCLLAWLLVSLLVLLVQLLVLLVLLLCCSVVVPCVSSSVSSSSSSNSNNNRRVRSSLVLSCQSHDPVVNVCSVVSNVVSSVVNNVVSNVCLDCVHQNPNVRSSVSSSCSSVSSVVSSVSSVVNQGRPSNLVSCVVVPPVVVVSCCVVPVDDPCVVVVVVVVVVVVVVVVVVVVVVVVVCVVVVVD

Organism: Ciona intestinalis (NCBI:txid7719)

Sequence (572 aa):
MEPLEEMAEILPNVSASSIEKQKLSWWAFWSVFLTYFAGGFQYGYSIGSVNAAAVPIQTALQDYHMMRHNQTMTENQLQVKWVSILACFPVGGIIGSFFVNQLRKFEYRKTLAILHSATVLASILLALTYAGKAFELLIVGRLIIGFVTATAGTGIAPLYMVEVSPRHLRGILGALFSLSISTGNLLANIFGLEQLLGNNSLWPVLLFFTCVPSLLLLTFCYFMAPGPRSLYFAEQNQSATETLLKRLRKTDDVSEELQDLRDEYAKRDAEERVTIKQVECFLCNIMEPLEEMAEILPNVSASSIEKQKLSWWAFWSVFLTYFAGGFQYGYSIGSVNAAAVPIQTALQDYHMMRHNQTMTENQLQVKWVSILACFPVGGIIGSFFVNQLRKFEYRKTLAILHSATVLASILLALTYAGKAFELLIVGRLIIGFVTATAGTGIAPLYMVEVSPRHLRGILGALFSLSISTGNLLANIFGLEQLLGNNSLWPVLLFFTCVPSLLLLTFCYFMAPGPRSLYFAEQNQSATETLLKRLRKTDDVSEELQDLRDEYAKRDAEERVTIKQVECFLCNI

pLDDT: mean 71.5, std 20.6, range [28.55, 94.88]

InterPro domains:
  IPR005828 Major facilitator, sugar transporter-like [PF00083] (33-278)
  IPR020846 Major facilitator superfamily domain [PS50850] (32-286)
  IPR036259 MFS transporter superfamily [G3DSA:1.20.1250.20] (18-284)
  IPR036259 MFS transporter superfamily [SSF103473] (20-246)
  IPR045263 Glucose transporter GLUT [PTHR23503] (25-279)

Nearest PDB structures (foldseek):
  5c65-assembly1_A  TM=8.641E-01  e=1.877E-11  Homo sapiens
  6tha-assembly1_A  TM=8.684E-01  e=1.750E-10  Homo sapiens
  4pyp-assembly1_A  TM=8.669E-01  e=1.412E-10  Homo sapiens
  8y66-assembly1_A  TM=8.520E-01  e=3.632E-10  Homo sapiens
  4yb9-assembly1_D  TM=8.605E-01  e=2.733E-09  Bos taurus

Solvent-accessible surface area (backbone atoms only — not comparable to full-atom values): 27254 Å² total; per-residue (Å²): 131,64,70,71,57,54,61,67,67,66,54,70,82,80,41,75,65,51,54,49,49,44,50,38,41,53,50,25,48,52,25,50,49,43,23,29,44,42,14,16,18,46,44,18,26,57,52,20,27,53,56,31,23,41,65,39,48,50,52,47,50,42,50,40,40,27,72,72,67,73,42,79,66,48,72,61,56,49,44,50,53,49,31,51,52,60,34,29,25,25,50,19,14,43,56,16,39,67,44,27,70,65,51,64,75,44,48,62,50,62,52,44,39,53,40,31,50,49,35,39,52,20,16,51,34,32,34,41,17,69,79,63,60,34,70,64,34,42,34,53,17,33,24,48,39,19,21,32,30,16,21,42,6,18,20,48,26,41,35,49,23,55,70,51,25,60,73,68,58,53,51,42,46,31,29,42,34,37,35,20,21,17,51,20,22,34,50,19,23,60,43,16,29,50,91,64,23,24,28,81,80,33,37,32,56,46,44,30,52,57,24,52,60,30,52,52,47,44,58,47,41,72,69,54,73,79,46,69,64,36,40,51,64,42,32,75,43,69,69,56,42,56,50,49,46,45,68,71,42,84,62,90,86,52,64,67,61,46,50,52,52,44,51,50,42,52,51,44,51,58,50,38,53,55,47,49,56,45,47,50,46,48,55,68,70,91,131,64,70,71,57,55,61,67,67,66,55,69,81,80,41,76,64,51,54,49,48,45,52,39,41,52,50,25,48,53,25,48,50,44,23,28,44,43,15,16,18,46,43,16,24,58,52,22,27,54,59,33,23,42,66,38,49,51,52,47,50,41,51,39,38,28,72,73,67,72,42,78,64,49,74,63,56,50,43,51,54,49,29,51,52,60,34,29,25,26,50,18,13,44,57,16,38,66,45,27,72,67,49,63,76,45,47,62,50,62,52,44,38,53,40,30,52,49,34,39,54,20,16,50,34,33,33,40,18,70,79,63,59,34,71,64,34,42,37,54,17,32,23,48,37,18,21,34,30,16,22,42,7,20,21,48,26,41,36,50,23,55,72,51,25,60,72,67,58,55,51,42,47,31,30,44,33,37,35,20,22,17,51,20,23,34,50,20,22,60,45,17,29,49,91,63,22,24,28,81,82,34,36,34,54,46,43,29,52,57,25,52,60,28,52,53,46,44,60,48,41,73,70,55,72,78,47,70,64,35,38,50,64,41,32,75,43,70,70,56,41,56,52,49,46,44,69,73,39,84,60,89,84,53,64,66,61,46,48,52,52,45,52,50,41,52,51,45,49,56,51,37,54,55,46,49,56,46,47,50,48,50,56,67,69,92

Radius of gyration: 26.36 Å; Cα contacts (8 Å, |Δi|>4): 851; chains: 2; bounding box: 58×96×80 Å

Secondary structure (DSSP, 8-state):
--HHHHHHHSS----HHHHHHHHHHHHHHHHHHHIIIIIIIHHHHHHHHHHHTHHHHHHHHHHHHHHHHSSPPPHHHHHHHHHHHHHHHHHHHHHHHHHHHHHTTS-HHHHHHHHHHHHHHHHHHHHHHHHHT-HHHHHHHHHHHHHHIIIIIIIIHHHHHHHHS-HHHHTTHHHHHHHHHHHHHHHHHHHTSTTTT-STTTHHHHHHTTHHHHHHHHHHHTT----HHHHHHHHTSHHHHHHHHHHH--SS--HHHHHHHHHHHHHHHHHHHHHHHHHHHHHHH-/--HHHHHHHSS----HHHHHHHHHHHHHHHHHHHIIIIIIIHHHHHHHHHHHTHHHHHHHHHHHHHHHHSSPPPHHHHHHHHHHHHHHHHHHHHHHHHHHHHHTTS-HHHHHHHHHHHHHHHHHHHHHHHHHT-HHHHHHHHHHHHHHIIIIIIIIHHHHHHHHS-HHHHTTHHHHHHHHHHHHHHHHHHHTSTTTT-STTTHHHHHHTTHHHHHHHHHHHTT----HHHHHHHHTSHHHHHHHHHHH--SS--HHHHHHHHHHHHHHHHHHHHHHHHHHHHHHH-